Protein AF-0000000081137213 (afdb_homodimer)

Sequence (592 aa):
MIPRQYVHNPLRIVSRMAFSSSAAMSSDNKTIKSWPKLTLYGDLNMRPFRNVWMLEEIGFGYHHVNCKPWSKRAKAVHPLGKVPALLVEDDDNQQQFVVVESAAINTFLGDMTREIESNKRTNDDTINKPSRLLVPPPATRLRAKYDSLTLFIMTELDFQALWIHRKHSDMKNVFGEAPIAVAEAKRQFDKALDAIELELNDESGYLLSSGFSACDILLSNCCFWAQQIGWLARSTSEDEPSSPVAGDTTMPKSLSPKLASYLAQSRRRKAFITANELRKEQVSERKGKEHHRSKLMIPRQYVHNPLRIVSRMAFSSSAAMSSDNKTIKSWPKLTLYGDLNMRPFRNVWMLEEIGFGYHHVNCKPWSKRAKAVHPLGKVPALLVEDDDNQQQFVVVESAAINTFLGDMTREIESNKRTNDDTINKPSRLLVPPPATRLRAKYDSLTLFIMTELDFQALWIHRKHSDMKNVFGEAPIAVAEAKRQFDKALDAIELELNDESGYLLSSGFSACDILLSNCCFWAQQIGWLARSTSEDEPSSPVAGDTTMPKSLSPKLASYLAQSRRRKAFITANELRKEQVSERKGKEHHRSKL

Foldseek 3Di:
DPDPPPPPPPPPPVPPPPPPPPPPVPDCPVPLQDAWEKEWEEACVDLCLLVLLLCLLLPDDYHYHYDYAPDPVLCVQDVRSDDTKMWTQRVVVRDIHIDDDSLRSSQVVLVVSQVNLVVVCVVPVVSPDRPQRQADDPPDPQNVLVVVLQVLLCPQLNVQALVQCCQQQVVCVPRNHDLPSNVVSLVSNLVSVVVQLVQQDPCQLHNTPSHHHSSLSSNLVSQVSCVLQQQADDDPDDDDRDPNRPPPPDHHDYQDPSNNVSNVVVCPDPSNVVSVVVSVVVVVVVVVVVVVVVVD/DPDPPPPPPPPPPVPPPDPPPPPPPPPPPVPLQDAWEKEWEEACVDLCLLVLLLCLLLPDDYHYHYDYAPDPVQCVQDVRSDDTKMWTQRVVVRDIHIDDDSLRSSQVVLVVSQVNLVVCCVVPVVSPDRPQRLADDPPDPQNVLVVVLQVLLCPQLNVQALVQCCQQQVVCVPRNHDLPSNVVSLVSNLVSVVVQLVQQDPCQLHNTPSHHHSSLSSNLVSQVSCQLQQQAPDDPDDDDRDPNRPPPPDHHDYQDPSNNVSNVVVCPDPSNVVSVVVSVVVVVVVVVVVVVVVVD

Radius of gyration: 25.88 Å; Cα contacts (8 Å, |Δi|>4): 832; chains: 2; bounding box: 64×74×91 Å

Nearest PDB structures (foldseek):
  4iel-assembly1_A-2  TM=7.547E-01  e=7.127E-08  Burkholderia ambifaria AMMD
  4o7h-assembly1_B  TM=7.601E-01  e=8.418E-07  Rhodospirillum rubrum F11
  5jpo-assembly1_C-2  TM=7.238E-01  e=3.380E-07  Homo sapiens
  5jpo-assembly1_A  TM=7.144E-01  e=1.519E-06  Homo sapiens
  3g7i-assembly1_A  TM=7.429E-01  e=2.224E-05  Anopheles dirus

Secondary structure (DSSP, 8-state):
---------TT----------------------PPPEEEEES-TTSTHHHHHHHHHHHT---EEE---TTSHHHHTT-TT--S-EEEEEEGGGTEEEEEESHHHHHHHHHHHHHHHHHHHHHH-TT--S----SSPPTTSHHHHHHHHHHHHIIIIIIIIIIHHHIIIIITHHHH---HHHHHHHHHHHHHHHHHHHTTS-TTTSSSBTTB--HHHHHHHHHHHHHHHTTSBPPPSSS-------TT--PPPBP--HHHHHHHHHHHHSHHHHHHHHHHHHHHHHHHHHHHHHHT-/---------TT----------------------PPPEEEEES-TTSTHHHHHHHHHHHT---EEE---TTSHHHHTT-TT--S-EEEEEEGGGTEEEEEESHHHHHHHHHHHHHHHHHHHHHH-TT--S----SSPPTTSHHHHHHHHHHHHIIIIIIIIIIHHHIIIIITHHHH---HHHHHHHHHHHHHHHHHHHTTS-TTTSSSBTTB--HHHHHHHHHHHHHHHTTSBPPPSSS-------TT--PPPBP--HHHHHHHHHHHHSHHHHHHHHHHHHHHHHHHHHHHHHHH-

Structure (mmCIF, N/CA/C/O backbone):
data_AF-0000000081137213-model_v1
#
loop_
_entity.id
_entity.type
_entity.pdbx_description
1 polymer 'Glutathione S-transferase'
#
loop_
_atom_site.group_PDB
_atom_site.id
_atom_site.type_symbol
_atom_site.label_atom_id
_atom_site.label_alt_id
_atom_site.label_comp_id
_atom_site.label_asym_id
_atom_site.label_entity_id
_atom_site.label_seq_id
_atom_site.pdbx_PDB_ins_code
_atom_site.Cartn_x
_atom_site.Cartn_y
_atom_site.Cartn_z
_atom_site.occupancy
_atom_site.B_iso_or_equiv
_atom_site.auth_seq_id
_atom_site.auth_comp_id
_atom_site.auth_asym_id
_atom_site.auth_atom_id
_atom_site.pdbx_PDB_model_num
ATOM 1 N N . MET A 1 1 ? 26.453 -9.312 50.906 1 21.86 1 MET A N 1
ATOM 2 C CA . MET A 1 1 ? 26.766 -10.273 49.844 1 21.86 1 MET A CA 1
ATOM 3 C C . MET A 1 1 ? 25.516 -10.664 49.062 1 21.86 1 MET A C 1
ATOM 5 O O . MET A 1 1 ? 24.703 -11.445 49.562 1 21.86 1 MET A O 1
ATOM 9 N N . ILE A 1 2 ? 24.844 -9.82 48.344 1 28.23 2 ILE A N 1
ATOM 10 C CA . ILE A 1 2 ? 23.453 -9.969 47.906 1 28.23 2 ILE A CA 1
ATOM 11 C C . ILE A 1 2 ? 23.375 -11.008 46.781 1 28.23 2 ILE A C 1
ATOM 13 O O . ILE A 1 2 ? 24.141 -10.953 45.812 1 28.23 2 ILE A O 1
ATOM 17 N N . PRO A 1 3 ? 22.766 -12.227 46.969 1 24.61 3 PRO A N 1
ATOM 18 C CA . PRO A 1 3 ? 22.844 -13.383 46.062 1 24.61 3 PRO A CA 1
ATOM 19 C C . PRO A 1 3 ? 22.25 -13.117 44.688 1 24.61 3 PRO A C 1
ATOM 21 O O . PRO A 1 3 ? 21.25 -12.406 44.562 1 24.61 3 PRO A O 1
ATOM 24 N N . ARG A 1 4 ? 23.078 -13.156 43.594 1 23.31 4 ARG A N 1
ATOM 25 C CA . ARG A 1 4 ? 22.922 -12.891 42.156 1 23.31 4 ARG A CA 1
ATOM 26 C C . ARG A 1 4 ? 21.938 -13.859 41.531 1 23.31 4 ARG A C 1
ATOM 28 O O . ARG A 1 4 ? 22.172 -15.07 41.5 1 23.31 4 ARG A O 1
ATOM 35 N N . GLN A 1 5 ? 20.594 -13.719 41.812 1 23.64 5 GLN A N 1
ATOM 36 C CA . GLN A 1 5 ? 19.578 -14.633 41.312 1 23.64 5 GLN A CA 1
ATOM 37 C C . GLN A 1 5 ? 19.625 -14.727 39.781 1 23.64 5 GLN A C 1
ATOM 39 O O . GLN A 1 5 ? 19.516 -13.711 39.094 1 23.64 5 GLN A O 1
ATOM 44 N N . TYR A 1 6 ? 20.406 -15.68 39.219 1 21.78 6 TYR A N 1
ATOM 45 C CA . TYR A 1 6 ? 20.656 -16.078 37.812 1 21.78 6 TYR A CA 1
ATOM 46 C C . TYR A 1 6 ? 19.344 -16.391 37.094 1 21.78 6 TYR A C 1
ATOM 48 O O . TYR A 1 6 ? 18.594 -17.266 37.531 1 21.78 6 TYR A O 1
ATOM 56 N N . VAL A 1 7 ? 18.578 -15.383 36.625 1 23.53 7 VAL A N 1
ATOM 57 C CA . VAL A 1 7 ? 17.297 -15.516 35.938 1 23.53 7 VAL A CA 1
ATOM 58 C C . VAL A 1 7 ? 17.469 -16.391 34.719 1 23.53 7 VAL A C 1
ATOM 60 O O . VAL A 1 7 ? 18.312 -16.109 33.844 1 23.53 7 VAL A O 1
ATOM 63 N N . HIS A 1 8 ? 17.297 -17.703 34.875 1 22.05 8 HIS A N 1
ATOM 64 C CA . HIS A 1 8 ? 17.328 -18.781 33.875 1 22.05 8 HIS A CA 1
ATOM 65 C C . HIS A 1 8 ? 16.469 -18.453 32.656 1 22.05 8 HIS A C 1
ATOM 67 O O . HIS A 1 8 ? 15.297 -18.109 32.812 1 22.05 8 HIS A O 1
ATOM 73 N N . ASN A 1 9 ? 17 -17.828 31.656 1 21.5 9 ASN A N 1
ATOM 74 C CA . ASN A 1 9 ? 16.422 -17.453 30.375 1 21.5 9 ASN A CA 1
ATOM 75 C C . ASN A 1 9 ? 15.867 -18.672 29.625 1 21.5 9 ASN A C 1
ATOM 77 O O . ASN A 1 9 ? 16.625 -19.562 29.234 1 21.5 9 ASN A O 1
ATOM 81 N N . PRO A 1 10 ? 14.594 -19.141 29.906 1 23.59 10 PRO A N 1
ATOM 82 C CA . PRO A 1 10 ? 13.992 -20.406 29.469 1 23.59 10 PRO A CA 1
ATOM 83 C C . PRO A 1 10 ? 14.016 -20.562 27.953 1 23.59 10 PRO A C 1
ATOM 85 O O . PRO A 1 10 ? 13.461 -21.547 27.422 1 23.59 10 PRO A O 1
ATOM 88 N N . LEU A 1 11 ? 14.375 -19.594 27.172 1 20.94 11 LEU A N 1
ATOM 89 C CA . LEU A 1 11 ? 13.93 -19.703 25.781 1 20.94 11 LEU A CA 1
ATOM 90 C C . LEU A 1 11 ? 14.672 -20.812 25.047 1 20.94 11 LEU A C 1
ATOM 92 O O . LEU A 1 11 ? 14.484 -21 23.844 1 20.94 11 LEU A O 1
ATOM 96 N N . ARG A 1 12 ? 15.719 -21.5 25.656 1 20.67 12 ARG A N 1
ATOM 97 C CA . ARG A 1 12 ? 16.609 -22.281 24.797 1 20.67 12 ARG A CA 1
ATOM 98 C C . ARG A 1 12 ? 15.977 -23.625 24.422 1 20.67 12 ARG A C 1
ATOM 100 O O . ARG A 1 12 ? 16.422 -24.672 24.891 1 20.67 12 ARG A O 1
ATOM 107 N N . ILE A 1 13 ? 14.781 -23.922 24.469 1 20.48 13 ILE A N 1
ATOM 108 C CA . ILE A 1 13 ? 14.594 -25.359 24.25 1 20.48 13 ILE A CA 1
ATOM 109 C C . ILE A 1 13 ? 15.016 -25.719 22.828 1 20.48 13 ILE A C 1
ATOM 111 O O . ILE A 1 13 ? 14.336 -25.359 21.859 1 20.48 13 ILE A O 1
ATOM 115 N N . VAL A 1 14 ? 16.281 -25.5 22.406 1 22.2 14 VAL A N 1
ATOM 116 C CA . VAL A 1 14 ? 16.734 -25.891 21.078 1 22.2 14 VAL A CA 1
ATOM 117 C C . VAL A 1 14 ? 16.688 -27.422 20.953 1 22.2 14 VAL A C 1
ATOM 119 O O . VAL A 1 14 ? 17.469 -28.125 21.594 1 22.2 14 VAL A O 1
ATOM 122 N N . SER A 1 15 ? 15.531 -28.125 21.031 1 20.52 15 SER A N 1
ATOM 123 C CA . SER A 1 15 ? 15.602 -29.562 20.812 1 20.52 15 SER A CA 1
ATOM 124 C C . SER A 1 15 ? 16.328 -29.891 19.516 1 20.52 15 SER A C 1
ATOM 126 O O . SER A 1 15 ? 16.156 -29.203 18.516 1 20.52 15 SER A O 1
ATOM 128 N N . ARG A 1 16 ? 17.422 -30.531 19.547 1 22.06 16 ARG A N 1
ATOM 129 C CA . ARG A 1 16 ? 18.281 -31.188 18.562 1 22.06 16 ARG A CA 1
ATOM 130 C C . ARG A 1 16 ? 17.516 -32.219 17.75 1 22.06 16 ARG A C 1
ATOM 132 O O . ARG A 1 16 ? 17.391 -33.375 18.141 1 22.06 16 ARG A O 1
ATOM 139 N N . MET A 1 17 ? 16.297 -31.969 17.281 1 22.97 17 MET A N 1
ATOM 140 C CA . MET A 1 17 ? 15.742 -33.094 16.531 1 22.97 17 MET A CA 1
ATOM 141 C C . MET A 1 17 ? 16.656 -33.469 15.367 1 22.97 17 MET A C 1
ATOM 143 O O . MET A 1 17 ? 17.234 -32.594 14.711 1 22.97 17 MET A O 1
ATOM 147 N N . ALA A 1 18 ? 17.234 -34.656 15.312 1 24.72 18 ALA A N 1
ATOM 148 C CA . ALA A 1 18 ? 18.047 -35.406 14.352 1 24.72 18 ALA A CA 1
ATOM 149 C C . ALA A 1 18 ? 17.375 -35.438 12.977 1 24.72 18 ALA A C 1
ATOM 151 O O . ALA A 1 18 ? 16.188 -35.75 12.859 1 24.72 18 ALA A O 1
ATOM 152 N N . PHE A 1 19 ? 17.812 -34.531 12.109 1 24.27 19 PHE A N 1
ATOM 153 C CA . PHE A 1 19 ? 17.422 -34.469 10.703 1 24.27 19 PHE A CA 1
ATOM 154 C C . PHE A 1 19 ? 17.688 -35.812 10.023 1 24.27 19 PHE A C 1
ATOM 156 O O . PHE A 1 19 ? 18.844 -36.156 9.781 1 24.27 19 PHE A O 1
ATOM 163 N N . SER A 1 20 ? 17.031 -36.938 10.398 1 26.59 20 SER A N 1
ATOM 164 C CA . SER A 1 20 ? 17.203 -38.094 9.547 1 26.59 20 SER A CA 1
ATOM 165 C C . SER A 1 20 ? 16.891 -37.781 8.094 1 26.59 20 SER A C 1
ATOM 167 O O . SER A 1 20 ? 15.922 -37.094 7.797 1 26.59 20 SER A O 1
ATOM 169 N N . SER A 1 21 ? 17.828 -37.875 7.18 1 26 21 SER A N 1
ATOM 170 C CA . SER A 1 21 ? 18.016 -37.562 5.762 1 26 21 SER A CA 1
ATOM 171 C C . SER A 1 21 ? 17.078 -38.406 4.902 1 26 21 SER A C 1
ATOM 173 O O . SER A 1 21 ? 17.234 -38.469 3.684 1 26 21 SER A O 1
ATOM 175 N N . SER A 1 22 ? 16.297 -39.375 5.43 1 29.14 22 SER A N 1
ATOM 176 C CA . SER A 1 22 ? 15.812 -40.281 4.375 1 29.14 22 SER A CA 1
ATOM 177 C C . SER A 1 22 ? 14.836 -39.531 3.457 1 29.14 22 SER A C 1
ATOM 179 O O . SER A 1 22 ? 13.758 -39.125 3.893 1 29.14 22 SER A O 1
ATOM 181 N N . ALA A 1 23 ? 15.289 -38.875 2.396 1 30.39 23 ALA A N 1
ATOM 182 C CA . ALA A 1 23 ? 14.445 -38.25 1.375 1 30.39 23 ALA A CA 1
ATOM 183 C C . ALA A 1 23 ? 13.617 -39.281 0.634 1 30.39 23 ALA A C 1
ATOM 185 O O . ALA A 1 23 ? 14.094 -39.938 -0.313 1 30.39 23 ALA A O 1
ATOM 186 N N . ALA A 1 24 ? 12.82 -40.156 1.282 1 31.69 24 ALA A N 1
ATOM 187 C CA . ALA A 1 24 ? 11.906 -40.875 0.394 1 31.69 24 ALA A CA 1
ATOM 188 C C . ALA A 1 24 ? 11.141 -39.875 -0.496 1 31.69 24 ALA A C 1
ATOM 190 O O . ALA A 1 24 ? 10.727 -38.812 -0.044 1 31.69 24 ALA A O 1
ATOM 191 N N . MET A 1 25 ? 11.297 -39.969 -1.802 1 31.95 25 MET A N 1
ATOM 192 C CA . MET A 1 25 ? 10.516 -39.312 -2.854 1 31.95 25 MET A CA 1
ATOM 193 C C . MET A 1 25 ? 9.023 -39.406 -2.557 1 31.95 25 MET A C 1
ATOM 195 O O . MET A 1 25 ? 8.43 -40.469 -2.68 1 31.95 25 MET A O 1
ATOM 199 N N . SER A 1 26 ? 8.586 -38.938 -1.403 1 32.53 26 SER A N 1
ATOM 200 C CA . SER A 1 26 ? 7.152 -39.031 -1.129 1 32.53 26 SER A CA 1
ATOM 201 C C . SER A 1 26 ? 6.336 -38.562 -2.328 1 32.53 26 SER A C 1
ATOM 203 O O . SER A 1 26 ? 6.758 -37.656 -3.059 1 32.53 26 SER A O 1
ATOM 205 N N . SER A 1 27 ? 5.57 -39.406 -2.963 1 34.31 27 SER A N 1
ATOM 206 C CA . SER A 1 27 ? 4.488 -39.062 -3.883 1 34.31 27 SER A CA 1
ATOM 207 C C . SER A 1 27 ? 3.885 -37.688 -3.549 1 34.31 27 SER A C 1
ATOM 209 O O . SER A 1 27 ? 3.619 -37.406 -2.381 1 34.31 27 SER A O 1
ATOM 211 N N . ASP A 1 28 ? 4.273 -36.688 -4.324 1 37.62 28 ASP A N 1
ATOM 212 C CA . ASP A 1 28 ? 3.76 -35.312 -4.234 1 37.62 28 ASP A CA 1
ATOM 213 C C . ASP A 1 28 ? 2.264 -35.312 -3.936 1 37.62 28 ASP A C 1
ATOM 215 O O . ASP A 1 28 ? 1.441 -35.344 -4.855 1 37.62 28 ASP A O 1
ATOM 219 N N . ASN A 1 29 ? 1.769 -36.219 -3.186 1 38.12 29 ASN A N 1
ATOM 220 C CA . ASN A 1 29 ? 0.392 -36 -2.75 1 38.12 29 ASN A CA 1
ATOM 221 C C . ASN A 1 29 ? 0.103 -34.531 -2.477 1 38.12 29 ASN A C 1
ATOM 223 O O . ASN A 1 29 ? 0.64 -33.969 -1.527 1 38.12 29 ASN A O 1
ATOM 227 N N . LYS A 1 30 ? -0.063 -33.719 -3.555 1 45.28 30 LYS A N 1
ATOM 228 C CA . LYS A 1 30 ? -0.501 -32.344 -3.434 1 45.28 30 LYS A CA 1
ATOM 229 C C . LYS A 1 30 ? -1.508 -32.188 -2.299 1 45.28 30 LYS A C 1
ATOM 231 O O . LYS A 1 30 ? -2.666 -32.562 -2.428 1 45.28 30 LYS A O 1
ATOM 236 N N . THR A 1 31 ? -1.166 -32.312 -1.042 1 50.12 31 THR A N 1
ATOM 237 C CA . THR A 1 31 ? -1.986 -32.125 0.151 1 50.12 31 THR A CA 1
ATOM 238 C C . THR A 1 31 ? -2.914 -30.938 -0.002 1 50.12 31 THR A C 1
ATOM 240 O O . THR A 1 31 ? -2.479 -29.859 -0.408 1 50.12 31 THR A O 1
ATOM 243 N N . ILE A 1 32 ? -4.234 -31.203 -0.187 1 52.28 32 ILE A N 1
ATOM 244 C CA . ILE A 1 32 ? -5.289 -30.203 -0.21 1 52.28 32 ILE A CA 1
ATOM 245 C C . ILE A 1 32 ? -5.047 -29.172 0.889 1 52.28 32 ILE A C 1
ATOM 247 O O . ILE A 1 32 ? -5.031 -29.516 2.074 1 52.28 32 ILE A O 1
ATOM 251 N N . LYS A 1 33 ? -4.426 -28.047 0.407 1 65 33 LYS A N 1
ATOM 252 C CA . LYS A 1 33 ? -4.242 -26.969 1.37 1 65 33 LYS A CA 1
ATOM 253 C C . LYS A 1 33 ? -5.551 -26.641 2.084 1 65 33 LYS A C 1
ATOM 255 O O . LYS A 1 33 ? -6.566 -26.375 1.438 1 65 33 LYS A O 1
ATOM 260 N N . SER A 1 34 ? -5.574 -26.953 3.391 1 80.62 34 SER A N 1
ATOM 261 C CA . SER A 1 34 ? -6.727 -26.594 4.215 1 80.62 34 SER A CA 1
ATOM 262 C C . SER A 1 34 ? -6.648 -25.141 4.664 1 80.62 34 SER A C 1
ATOM 264 O O . SER A 1 34 ? -5.566 -24.547 4.695 1 80.62 34 SER A O 1
ATOM 266 N N . TRP A 1 35 ? -7.797 -24.516 4.77 1 86.88 35 TRP A N 1
ATOM 267 C CA . TRP A 1 35 ? -7.895 -23.156 5.301 1 86.88 35 TRP A CA 1
ATOM 268 C C . TRP A 1 35 ? -7.27 -23.062 6.691 1 86.88 35 TRP A C 1
ATOM 270 O O . TRP A 1 35 ? -7.594 -23.859 7.574 1 86.88 35 TRP A O 1
ATOM 280 N N . PRO A 1 36 ? -6.348 -22.141 6.871 1 92.75 36 PRO A N 1
ATOM 281 C CA . PRO A 1 36 ? -5.711 -22.016 8.188 1 92.75 36 PRO A CA 1
ATOM 282 C C . PRO A 1 36 ? -6.648 -21.422 9.242 1 92.75 36 PRO A C 1
ATOM 284 O O . PRO A 1 36 ? -7.699 -20.875 8.898 1 92.75 36 PRO A O 1
ATOM 287 N N . LYS A 1 37 ? -6.297 -21.656 10.453 1 95.5 37 LYS A N 1
ATOM 288 C CA . LYS A 1 37 ? -7.004 -20.938 11.516 1 95.5 37 LYS A CA 1
ATOM 289 C C . LYS A 1 37 ? -6.641 -19.469 11.523 1 95.5 37 LYS A C 1
ATOM 291 O O . LYS A 1 37 ? -5.461 -19.109 11.547 1 95.5 37 LYS A O 1
ATOM 296 N N . LEU A 1 38 ? -7.629 -18.609 11.477 1 97.88 38 LEU A N 1
ATOM 297 C CA . LEU A 1 38 ? -7.43 -17.172 11.391 1 97.88 38 LEU A CA 1
ATOM 298 C C . LEU A 1 38 ? -7.98 -16.484 12.633 1 97.88 38 LEU A C 1
ATOM 300 O O . LEU A 1 38 ? -9.094 -16.781 13.078 1 97.88 38 LEU A O 1
ATOM 304 N N . THR A 1 39 ? -7.203 -15.586 13.195 1 98.5 39 THR A N 1
ATOM 305 C CA . THR A 1 39 ? -7.66 -14.695 14.258 1 98.5 39 THR A CA 1
ATOM 306 C C . THR A 1 39 ? -7.387 -13.234 13.898 1 98.5 39 THR A C 1
ATOM 308 O O . THR A 1 39 ? -6.234 -12.844 13.719 1 98.5 39 THR A O 1
ATOM 311 N N . LEU A 1 40 ? -8.43 -12.492 13.773 1 98.56 40 LEU A N 1
ATOM 312 C CA . LEU A 1 40 ? -8.312 -11.07 13.453 1 98.56 40 LEU A CA 1
ATOM 313 C C . LEU A 1 40 ? -8.375 -10.219 14.719 1 98.56 40 LEU A C 1
ATOM 315 O O . LEU A 1 40 ? -9.312 -10.352 15.516 1 98.56 40 LEU A O 1
ATOM 319 N N . TYR A 1 41 ? -7.395 -9.359 14.891 1 98.56 41 TYR A N 1
ATOM 320 C CA . TYR A 1 41 ? -7.332 -8.445 16.031 1 98.56 41 TYR A CA 1
ATOM 321 C C . TYR A 1 41 ? -7.707 -7.027 15.609 1 98.56 41 TYR A C 1
ATOM 323 O O . TYR A 1 41 ? -7.188 -6.508 14.625 1 98.56 41 TYR A O 1
ATOM 331 N N . GLY A 1 42 ? -8.656 -6.41 16.391 1 97.94 42 GLY A N 1
ATOM 332 C CA . GLY A 1 42 ? -8.883 -4.988 16.203 1 97.94 42 GLY A CA 1
ATOM 333 C C . GLY A 1 42 ? -10.336 -4.586 16.391 1 97.94 42 GLY A C 1
ATOM 334 O O . GLY A 1 42 ? -11.242 -5.406 16.203 1 97.94 42 GLY A O 1
ATOM 335 N N . ASP A 1 43 ? -10.531 -3.332 16.672 1 96.75 43 ASP A N 1
ATOM 336 C CA . ASP A 1 43 ? -11.844 -2.709 16.828 1 96.75 43 ASP A CA 1
ATOM 337 C C . ASP A 1 43 ? -12.516 -2.512 15.469 1 96.75 43 ASP A C 1
ATOM 339 O O . ASP A 1 43 ? -11.938 -1.889 14.57 1 96.75 43 ASP A O 1
ATOM 343 N N . LEU A 1 44 ? -13.75 -2.959 15.305 1 96.25 44 LEU A N 1
ATOM 344 C CA . LEU A 1 44 ? -14.43 -2.986 14.016 1 96.25 44 LEU A CA 1
ATOM 345 C C . LEU A 1 44 ? -14.93 -1.599 13.633 1 96.25 44 LEU A C 1
ATOM 347 O O . LEU A 1 44 ? -15.375 -1.383 12.5 1 96.25 44 LEU A O 1
ATOM 351 N N . ASN A 1 45 ? -14.812 -0.636 14.508 1 93.75 45 ASN A N 1
ATOM 352 C CA . ASN A 1 45 ? -15.141 0.746 14.172 1 93.75 45 ASN A CA 1
ATOM 353 C C . ASN A 1 45 ? -13.961 1.447 13.492 1 93.75 45 ASN A C 1
ATOM 355 O O . ASN A 1 45 ? -14.062 2.623 13.133 1 93.75 45 ASN A O 1
ATOM 359 N N . MET A 1 46 ? -12.969 0.643 13.336 1 95.69 46 MET A N 1
ATOM 360 C CA . MET A 1 46 ? -11.75 1.15 12.695 1 95.69 46 MET A CA 1
ATOM 361 C C . MET A 1 46 ? -11.414 0.344 11.445 1 95.69 46 MET A C 1
ATOM 363 O O . MET A 1 46 ? -12.305 -0.231 10.812 1 95.69 46 MET A O 1
ATOM 367 N N . ARG A 1 47 ? -10.172 0.374 11.008 1 97.88 47 ARG A N 1
ATOM 368 C CA . ARG A 1 47 ? -9.766 -0.231 9.75 1 97.88 47 ARG A CA 1
ATOM 369 C C . ARG A 1 47 ? -9.961 -1.742 9.773 1 97.88 47 ARG A C 1
ATOM 371 O O . ARG A 1 47 ? -10.102 -2.375 8.727 1 97.88 47 ARG A O 1
ATOM 378 N N . PRO A 1 48 ? -10.039 -2.434 10.945 1 98.38 48 PRO A N 1
ATOM 379 C CA . PRO A 1 48 ? -10.305 -3.875 10.953 1 98.38 48 PRO A CA 1
ATOM 380 C C . PRO A 1 48 ? -11.633 -4.234 10.289 1 98.38 48 PRO A C 1
ATOM 382 O O . PRO A 1 48 ? -11.836 -5.387 9.898 1 98.38 48 PRO A O 1
ATOM 385 N N . PHE A 1 49 ? -12.555 -3.291 10.188 1 98.5 49 PHE A N 1
ATOM 386 C CA . PHE A 1 49 ? -13.805 -3.52 9.477 1 98.5 49 PHE A CA 1
ATOM 387 C C . PHE A 1 49 ? -13.531 -3.996 8.055 1 98.5 49 PHE A C 1
ATOM 389 O O . PHE A 1 49 ? -14.266 -4.84 7.527 1 98.5 49 PHE A O 1
ATOM 396 N N . ARG A 1 50 ? -12.508 -3.441 7.398 1 98.88 50 ARG A N 1
ATOM 397 C CA . ARG A 1 50 ? -12.117 -3.83 6.047 1 98.88 50 ARG A CA 1
ATOM 398 C C . ARG A 1 50 ? -11.867 -5.332 5.961 1 98.88 50 ARG A C 1
ATOM 400 O O . ARG A 1 50 ? -12.211 -5.965 4.961 1 98.88 50 ARG A O 1
ATOM 407 N N . ASN A 1 51 ? -11.289 -5.852 7.023 1 98.88 51 ASN A N 1
ATOM 408 C CA . ASN A 1 51 ? -10.852 -7.242 7.016 1 98.88 51 ASN A CA 1
ATOM 409 C C . ASN A 1 51 ? -11.992 -8.188 7.387 1 98.88 51 ASN A C 1
ATOM 411 O O . ASN A 1 51 ? -12.078 -9.297 6.859 1 98.88 51 ASN A O 1
ATOM 415 N N . VAL A 1 52 ? -12.867 -7.773 8.305 1 98.5 52 VAL A N 1
ATOM 416 C CA . VAL A 1 52 ? -14.047 -8.594 8.594 1 98.5 52 VAL A CA 1
ATOM 417 C C . VAL A 1 52 ? -14.938 -8.664 7.355 1 98.5 52 VAL A C 1
ATOM 419 O O . VAL A 1 52 ? -15.477 -9.727 7.035 1 98.5 52 VAL A O 1
ATOM 422 N N . TRP A 1 53 ? -15.109 -7.48 6.711 1 98.75 53 TRP A N 1
ATOM 423 C CA . TRP A 1 53 ? -15.852 -7.461 5.457 1 98.75 53 TRP A CA 1
ATOM 424 C C . TRP A 1 53 ? -15.258 -8.445 4.453 1 98.75 53 TRP A C 1
ATOM 426 O O . TRP A 1 53 ? -15.977 -9.258 3.873 1 98.75 53 TRP A O 1
ATOM 436 N N . MET A 1 54 ? -13.93 -8.477 4.25 1 98.56 54 MET A N 1
ATOM 437 C CA . MET A 1 54 ? -13.234 -9.391 3.352 1 98.56 54 MET A CA 1
ATOM 438 C C . MET A 1 54 ? -13.469 -10.844 3.762 1 98.56 54 MET A C 1
ATOM 440 O O . MET A 1 54 ? -13.727 -11.703 2.916 1 98.56 54 MET A O 1
ATOM 444 N N . LEU A 1 55 ? -13.32 -11.094 5.039 1 97.94 55 LEU A N 1
ATOM 445 C CA . LEU A 1 55 ? -13.5 -12.445 5.559 1 97.94 55 LEU A CA 1
ATOM 446 C C . LEU A 1 55 ? -14.922 -12.938 5.309 1 97.94 55 LEU A C 1
ATOM 448 O O . LEU A 1 55 ? -15.125 -14.102 4.961 1 97.94 55 LEU A O 1
ATOM 452 N N . GLU A 1 56 ? -15.883 -12.055 5.449 1 97.38 56 GLU A N 1
ATOM 453 C CA . GLU A 1 56 ? -17.266 -12.414 5.184 1 97.38 56 GLU A CA 1
ATOM 454 C C . GLU A 1 56 ? -17.516 -12.641 3.693 1 97.38 56 GLU A C 1
ATOM 456 O O . GLU A 1 56 ? -18.344 -13.461 3.309 1 97.38 56 GLU A O 1
ATOM 461 N N . GLU A 1 57 ? -16.828 -11.914 2.826 1 97.06 57 GLU A N 1
ATOM 462 C CA . GLU A 1 57 ? -16.906 -12.133 1.385 1 97.06 57 GLU A CA 1
ATOM 463 C C . GLU A 1 57 ? -16.406 -13.523 1.012 1 97.06 57 GLU A C 1
ATOM 465 O O . GLU A 1 57 ? -16.953 -14.18 0.136 1 97.06 57 GLU A O 1
ATOM 470 N N . ILE A 1 58 ? -15.273 -13.906 1.633 1 94.19 58 ILE A N 1
ATOM 471 C CA . ILE A 1 58 ? -14.633 -15.164 1.266 1 94.19 58 ILE A CA 1
ATOM 472 C C . ILE A 1 58 ? -15.391 -16.328 1.885 1 94.19 58 ILE A C 1
ATOM 474 O O . ILE A 1 58 ? -15.398 -17.438 1.337 1 94.19 58 ILE A O 1
ATOM 478 N N . GLY A 1 59 ? -15.961 -16.156 3.078 1 92.38 59 GLY A N 1
ATOM 479 C CA . GLY A 1 59 ? -16.891 -17.125 3.646 1 92.38 59 GLY A CA 1
ATOM 480 C C . GLY A 1 59 ? -16.203 -18.188 4.477 1 92.38 59 GLY A C 1
ATOM 481 O O . GLY A 1 59 ? -16.797 -19.219 4.785 1 92.38 59 GLY A O 1
ATOM 482 N N . PHE A 1 60 ? -14.961 -18.062 4.805 1 88.38 60 PHE A N 1
ATOM 483 C CA . PHE A 1 60 ? -14.258 -19.016 5.648 1 88.38 60 PHE A CA 1
ATOM 484 C C . PHE A 1 60 ? -14.32 -18.594 7.113 1 88.38 60 PHE A C 1
ATOM 486 O O . PHE A 1 60 ? -14.508 -17.422 7.418 1 88.38 60 PHE A O 1
ATOM 493 N N . GLY A 1 61 ? -14.156 -19.562 7.984 1 93.62 61 GLY A N 1
ATOM 494 C CA . GLY A 1 61 ? -14.203 -19.312 9.414 1 93.62 61 GLY A CA 1
ATOM 495 C C . GLY A 1 61 ? -13.023 -18.516 9.922 1 93.62 61 GLY A C 1
ATOM 496 O O . GLY A 1 61 ? -11.914 -18.625 9.391 1 93.62 61 GLY A O 1
ATOM 497 N N . TYR A 1 62 ? -13.305 -17.688 10.969 1 97.44 62 TYR A N 1
ATOM 498 C CA . TYR A 1 62 ? -12.273 -16.891 11.625 1 97.44 62 TYR A CA 1
ATOM 499 C C . TYR A 1 62 ? -12.688 -16.547 13.055 1 97.44 62 TYR A C 1
ATOM 501 O O . TYR A 1 62 ? -13.859 -16.641 13.406 1 97.44 62 TYR A O 1
ATOM 509 N N . HIS A 1 63 ? -11.719 -16.266 13.844 1 97.81 63 HIS A N 1
ATOM 510 C CA . HIS A 1 63 ? -11.93 -15.703 15.172 1 97.81 63 HIS A CA 1
ATOM 511 C C . HIS A 1 63 ? -11.625 -14.211 15.195 1 97.81 63 HIS A C 1
ATOM 513 O O . HIS A 1 63 ? -10.672 -13.758 14.547 1 97.81 63 HIS A O 1
ATOM 519 N N . HIS A 1 64 ? -12.406 -13.453 15.93 1 97.5 64 HIS A N 1
ATOM 520 C CA . HIS A 1 64 ? -12.203 -12.016 16.062 1 97.5 64 HIS A CA 1
ATOM 521 C C . HIS A 1 64 ? -11.914 -11.633 17.5 1 97.5 64 HIS A C 1
ATOM 523 O O . HIS A 1 64 ? -12.641 -12.047 18.422 1 97.5 64 HIS A O 1
ATOM 529 N N . VAL A 1 65 ? -10.836 -10.93 17.766 1 97.44 65 VAL A N 1
ATOM 530 C CA . VAL A 1 65 ? -10.477 -10.367 19.062 1 97.44 65 VAL A CA 1
ATOM 531 C C . VAL A 1 65 ? -10.633 -8.852 19.031 1 97.44 65 VAL A C 1
ATOM 533 O O . VAL A 1 65 ? -9.805 -8.148 18.453 1 97.44 65 VAL A O 1
ATOM 536 N N . ASN A 1 66 ? -11.648 -8.375 19.688 1 96.31 66 ASN A N 1
ATOM 537 C CA . ASN A 1 66 ? -11.859 -6.93 19.781 1 96.31 66 ASN A CA 1
ATOM 538 C C . ASN A 1 66 ? -10.82 -6.266 20.672 1 96.31 66 ASN A C 1
ATOM 540 O O . ASN A 1 66 ? -10.688 -6.609 21.844 1 96.31 66 ASN A O 1
ATOM 544 N N . CYS A 1 67 ? -10.023 -5.379 20.141 1 96.12 67 CYS A N 1
ATOM 545 C CA . CYS A 1 67 ? -9.039 -4.648 20.922 1 96.12 67 CYS A CA 1
ATOM 546 C C . CYS A 1 67 ? -8.742 -3.291 20.312 1 96.12 67 CYS A C 1
ATOM 548 O O . CYS A 1 67 ? -8.805 -3.135 19.078 1 96.12 67 CYS A O 1
ATOM 550 N N . LYS A 1 68 ? -8.43 -2.332 21.125 1 95.19 68 LYS A N 1
ATOM 551 C CA . LYS A 1 68 ? -8.07 -0.985 20.688 1 95.19 68 LYS A CA 1
ATOM 552 C C . LYS A 1 68 ? -6.59 -0.907 20.312 1 95.19 68 LYS A C 1
ATOM 554 O O . LYS A 1 68 ? -5.785 -1.729 20.766 1 95.19 68 LYS A O 1
ATOM 559 N N . PRO A 1 69 ? -6.305 0.092 19.422 1 94.81 69 PRO A N 1
ATOM 560 C CA . PRO A 1 69 ? -4.879 0.316 19.156 1 94.81 69 PRO A CA 1
ATOM 561 C C . PRO A 1 69 ? -4.082 0.581 20.422 1 94.81 69 PRO A C 1
ATOM 563 O O . PRO A 1 69 ? -4.582 1.233 21.344 1 94.81 69 PRO A O 1
ATOM 566 N N . TRP A 1 70 ? -2.891 0.104 20.516 1 93 70 TRP A N 1
ATOM 567 C CA . TRP A 1 70 ? -1.914 0.318 21.578 1 93 70 TRP A CA 1
ATOM 568 C C . TRP A 1 70 ? -2.301 -0.45 22.844 1 93 70 TRP A C 1
ATOM 570 O O . TRP A 1 70 ? -1.611 -0.372 23.859 1 93 70 TRP A O 1
ATOM 580 N N . SER A 1 71 ? -3.377 -1.213 22.828 1 96.19 71 SER A N 1
ATOM 581 C CA . SER A 1 71 ? -3.719 -2.1 23.938 1 96.19 71 SER A CA 1
ATOM 582 C C . SER A 1 71 ? -2.701 -3.227 24.078 1 96.19 71 SER A C 1
ATOM 584 O O . SER A 1 71 ? -1.895 -3.457 23.172 1 96.19 71 SER A O 1
ATOM 586 N N . LYS A 1 72 ? -2.764 -3.873 25.188 1 96.5 72 LYS A N 1
ATOM 587 C CA . LYS A 1 72 ? -1.888 -5.02 25.422 1 96.5 72 LYS A CA 1
ATOM 588 C C . LYS A 1 72 ? -2.088 -6.094 24.344 1 96.5 72 LYS A C 1
ATOM 590 O O . LYS A 1 72 ? -1.12 -6.676 23.859 1 96.5 72 LYS A O 1
ATOM 595 N N . ARG A 1 73 ? -3.357 -6.355 24 1 96.88 73 ARG A N 1
ATOM 596 C CA . ARG A 1 73 ? -3.678 -7.367 23 1 96.88 73 ARG A CA 1
ATOM 597 C C . ARG A 1 73 ? -3.133 -6.973 21.625 1 96.88 73 ARG A C 1
ATOM 599 O O . ARG A 1 73 ? -2.6 -7.812 20.906 1 96.88 73 ARG A O 1
ATOM 606 N N . ALA A 1 74 ? -3.285 -5.703 21.297 1 97.06 74 ALA A N 1
ATOM 607 C CA . ALA A 1 74 ? -2.768 -5.223 20.016 1 97.06 74 ALA A CA 1
ATOM 608 C C . ALA A 1 74 ? -1.244 -5.309 19.984 1 97.06 74 ALA A C 1
ATOM 610 O O . ALA A 1 74 ? -0.667 -5.73 18.969 1 97.06 74 ALA A O 1
ATOM 611 N N . LYS A 1 75 ? -0.583 -4.969 21.062 1 95.56 75 LYS A N 1
ATOM 612 C CA . LYS A 1 75 ? 0.875 -4.949 21.141 1 95.56 75 LYS A CA 1
ATOM 613 C C . LYS A 1 75 ? 1.448 -6.363 21.109 1 95.56 75 LYS A C 1
ATOM 615 O O . LYS A 1 75 ? 2.623 -6.555 20.781 1 95.56 75 LYS A O 1
ATOM 620 N N . ALA A 1 76 ? 0.667 -7.355 21.391 1 95.44 76 ALA A N 1
ATOM 621 C CA . ALA A 1 76 ? 1.098 -8.75 21.359 1 95.44 76 ALA A CA 1
ATOM 622 C C . ALA A 1 76 ? 1.271 -9.25 19.938 1 95.44 76 ALA A C 1
ATOM 624 O O . ALA A 1 76 ? 1.987 -10.227 19.688 1 95.44 76 ALA A O 1
ATOM 625 N N . VAL A 1 77 ? 0.604 -8.555 18.953 1 94.75 77 VAL A N 1
ATOM 626 C CA . VAL A 1 77 ? 0.595 -9.094 17.609 1 94.75 77 VAL A CA 1
ATOM 627 C C . VAL A 1 77 ? 1.147 -8.062 16.625 1 94.75 77 VAL A C 1
ATOM 629 O O . VAL A 1 77 ? 1.357 -8.352 15.453 1 94.75 77 VAL A O 1
ATOM 632 N N . HIS A 1 78 ? 1.468 -6.871 17.062 1 90.38 78 HIS A N 1
ATOM 633 C CA . HIS A 1 78 ? 2.016 -5.793 16.25 1 90.38 78 HIS A CA 1
ATOM 634 C C . HIS A 1 78 ? 3.053 -4.988 17.016 1 90.38 78 HIS A C 1
ATOM 636 O O . HIS A 1 78 ? 2.77 -4.488 18.109 1 90.38 78 HIS A O 1
ATOM 642 N N . PRO A 1 79 ? 4.188 -4.742 16.469 1 85.81 79 PRO A N 1
ATOM 643 C CA . PRO A 1 79 ? 5.254 -4.047 17.188 1 85.81 79 PRO A CA 1
ATOM 644 C C . PRO A 1 79 ? 4.863 -2.629 17.594 1 85.81 79 PRO A C 1
ATOM 646 O O . PRO A 1 79 ? 5.352 -2.115 18.609 1 85.81 79 PRO A O 1
ATOM 649 N N . LEU A 1 80 ? 3.945 -1.947 16.812 1 89.44 80 LEU A N 1
ATOM 650 C CA . LEU A 1 80 ? 3.51 -0.59 17.125 1 89.44 80 LEU A CA 1
ATOM 651 C C . LEU A 1 80 ? 2.129 -0.597 17.781 1 89.44 80 LEU A C 1
ATOM 653 O O . LEU A 1 80 ? 1.541 0.463 18 1 89.44 80 LEU A O 1
ATOM 657 N N . GLY A 1 81 ? 1.64 -1.761 18.031 1 94 81 GLY A N 1
ATOM 658 C CA . GLY A 1 81 ? 0.327 -1.863 18.656 1 94 81 GLY A CA 1
ATOM 659 C C . GLY A 1 81 ? -0.797 -1.397 17.75 1 94 81 GLY A C 1
ATOM 660 O O . GLY A 1 81 ? -1.847 -0.963 18.219 1 94 81 GLY A O 1
ATOM 661 N N . LYS A 1 82 ? -0.549 -1.427 16.5 1 95.25 82 LYS A N 1
ATOM 662 C CA . LYS A 1 82 ? -1.581 -1.016 15.555 1 95.25 82 LYS A CA 1
ATOM 663 C C . LYS A 1 82 ? -2.539 -2.164 15.25 1 95.25 82 LYS A C 1
ATOM 665 O O . LYS A 1 82 ? -2.223 -3.328 15.508 1 95.25 82 LYS A O 1
ATOM 670 N N . VAL A 1 83 ? -3.699 -1.908 14.844 1 97.19 83 VAL A N 1
ATOM 671 C CA . VAL A 1 83 ? -4.703 -2.836 14.344 1 97.19 83 VAL A CA 1
ATOM 672 C C . VAL A 1 83 ? -5.18 -2.381 12.961 1 97.19 83 VAL A C 1
ATOM 674 O O . VAL A 1 83 ? -5.191 -1.184 12.664 1 97.19 83 VAL A O 1
ATOM 677 N N . PRO A 1 84 ? -5.547 -3.281 12.023 1 98.38 84 PRO A N 1
ATOM 678 C CA . PRO A 1 84 ? -5.75 -4.719 12.219 1 98.38 84 PRO A CA 1
ATOM 679 C C . PRO A 1 84 ? -4.441 -5.508 12.18 1 98.38 84 PRO A C 1
ATOM 681 O O . PRO A 1 84 ? -3.441 -5.031 11.641 1 98.38 84 PRO A O 1
ATOM 684 N N . ALA A 1 85 ? -4.434 -6.629 12.797 1 98.62 85 ALA A N 1
ATOM 685 C CA . ALA A 1 85 ? -3.453 -7.699 12.656 1 98.62 85 ALA A CA 1
ATOM 686 C C . ALA A 1 85 ? -4.141 -9.055 12.523 1 98.62 85 ALA A C 1
ATOM 688 O O . ALA A 1 85 ? -5.129 -9.328 13.203 1 98.62 85 ALA A O 1
ATOM 689 N N . LEU A 1 86 ? -3.695 -9.883 11.602 1 98.69 86 LEU A N 1
ATOM 690 C CA . LEU A 1 86 ? -4.25 -11.211 11.367 1 98.69 86 LEU A CA 1
ATOM 691 C C . LEU A 1 86 ? -3.242 -12.289 11.742 1 98.69 86 LEU A C 1
ATOM 693 O O . LEU A 1 86 ? -2.195 -12.414 11.109 1 98.69 86 LEU A O 1
ATOM 697 N N . LEU A 1 87 ? -3.529 -13.055 12.773 1 98.38 87 LEU A N 1
ATOM 698 C CA . LEU A 1 87 ? -2.746 -14.234 13.125 1 98.38 87 LEU A CA 1
ATOM 699 C C . LEU A 1 87 ? -3.16 -15.43 12.273 1 98.38 87 LEU A C 1
ATOM 701 O O . LEU A 1 87 ? -4.34 -15.789 12.234 1 98.38 87 LEU A O 1
ATOM 705 N N . VAL A 1 88 ? -2.221 -15.984 11.562 1 97.88 88 VAL A N 1
ATOM 706 C CA . VAL A 1 88 ? -2.439 -17.141 10.688 1 97.88 88 VAL A CA 1
ATOM 707 C C . VAL A 1 88 ? -1.752 -18.375 11.273 1 97.88 88 VAL A C 1
ATOM 709 O O . VAL A 1 88 ? -0.539 -18.359 11.492 1 97.88 88 VAL A O 1
ATOM 712 N N . GLU A 1 89 ? -2.498 -19.344 11.555 1 96.06 89 GLU A N 1
ATOM 713 C CA . GLU A 1 89 ? -1.986 -20.625 12.023 1 96.06 89 GLU A CA 1
ATOM 714 C C . GLU A 1 89 ? -2.225 -21.734 11 1 96.06 89 GLU A C 1
ATOM 716 O O . GLU A 1 89 ? -3.328 -22.266 10.898 1 96.06 89 GLU A O 1
ATOM 721 N N . ASP A 1 90 ? -1.188 -21.969 10.32 1 89.62 90 ASP A N 1
ATOM 722 C CA . ASP A 1 90 ? -1.225 -22.984 9.266 1 89.62 90 ASP A CA 1
ATOM 723 C C . ASP A 1 90 ? -0.664 -24.312 9.75 1 89.62 90 ASP A C 1
ATOM 725 O O . ASP A 1 90 ? 0.526 -24.594 9.586 1 89.62 90 ASP A O 1
ATOM 729 N N . ASP A 1 91 ? -1.459 -25.203 10.148 1 82.38 91 ASP A N 1
ATOM 730 C CA . ASP A 1 91 ? -1.067 -26.469 10.75 1 82.38 91 ASP A CA 1
ATOM 731 C C . ASP A 1 91 ? -0.437 -27.391 9.711 1 82.38 91 ASP A C 1
ATOM 733 O O . ASP A 1 91 ? 0.492 -28.141 10.023 1 82.38 91 ASP A O 1
ATOM 737 N N . ASP A 1 92 ? -0.964 -27.344 8.516 1 79.81 92 ASP A N 1
ATOM 738 C CA . ASP A 1 92 ? -0.448 -28.219 7.461 1 79.81 92 ASP A CA 1
ATOM 739 C C . ASP A 1 92 ? 1.043 -27.969 7.234 1 79.81 92 ASP A C 1
ATOM 741 O O . ASP A 1 92 ? 1.802 -28.922 7.012 1 79.81 92 ASP A O 1
ATOM 745 N N . ASN A 1 93 ? 1.435 -26.719 7.34 1 82 93 ASN A N 1
ATOM 746 C CA . ASN A 1 93 ? 2.832 -26.375 7.098 1 82 93 ASN A CA 1
ATOM 747 C C . ASN A 1 93 ? 3.557 -26.031 8.398 1 82 93 ASN A C 1
ATOM 749 O O . ASN A 1 93 ? 4.68 -25.531 8.375 1 82 93 ASN A O 1
ATOM 753 N N . GLN A 1 94 ? 2.879 -26.234 9.531 1 87.06 94 GLN A N 1
ATOM 754 C CA . GLN A 1 94 ? 3.42 -26 10.867 1 87.06 94 GLN A CA 1
ATOM 755 C C . GLN A 1 94 ? 3.996 -24.594 10.977 1 87.06 94 GLN A C 1
ATOM 757 O O . GLN A 1 94 ? 5.129 -24.406 11.43 1 87.06 94 GLN A O 1
ATOM 762 N N . GLN A 1 95 ? 3.258 -23.672 10.484 1 91.12 95 GLN A N 1
ATOM 763 C CA . GLN A 1 95 ? 3.688 -22.281 10.492 1 91.12 95 GLN A CA 1
ATOM 764 C C . GLN A 1 95 ? 2.668 -21.391 11.203 1 91.12 95 GLN A C 1
ATOM 766 O O . GLN A 1 95 ? 1.464 -21.656 11.141 1 91.12 95 GLN A O 1
ATOM 771 N N . GLN A 1 96 ? 3.182 -20.438 11.922 1 95.25 96 GLN A N 1
ATOM 772 C CA . GLN A 1 96 ? 2.393 -19.375 12.516 1 95.25 96 GLN A CA 1
ATOM 773 C C . GLN A 1 96 ? 3.025 -18 12.25 1 95.25 96 GLN A C 1
ATOM 775 O O . GLN A 1 96 ? 4.234 -17.828 12.43 1 95.25 96 GLN A O 1
ATOM 780 N N . PHE A 1 97 ? 2.199 -17.109 11.727 1 96.5 97 PHE A N 1
ATOM 781 C CA . PHE A 1 97 ? 2.732 -15.781 11.445 1 96.5 97 PHE A CA 1
ATOM 782 C C . PHE A 1 97 ? 1.628 -14.727 11.5 1 96.5 97 PHE A C 1
ATOM 784 O O . PHE A 1 97 ? 0.443 -15.07 11.516 1 96.5 97 PHE A O 1
ATOM 791 N N . VAL A 1 98 ? 2.014 -13.445 11.547 1 97.62 98 VAL A N 1
ATOM 792 C CA . VAL A 1 98 ? 1.074 -12.336 11.617 1 97.62 98 VAL A CA 1
ATOM 793 C C . VAL A 1 98 ? 1.159 -11.508 10.336 1 97.62 98 VAL A C 1
ATOM 795 O O . VAL A 1 98 ? 2.252 -11.25 9.828 1 97.62 98 VAL A O 1
ATOM 798 N N . VAL A 1 99 ? 0.055 -11.258 9.766 1 98.19 99 VAL A N 1
ATOM 799 C CA . VAL A 1 99 ? -0.073 -10.32 8.656 1 98.19 99 VAL A CA 1
ATOM 800 C C . VAL A 1 99 ? -0.659 -9.008 9.156 1 98.19 99 VAL A C 1
ATOM 802 O O . VAL A 1 99 ? -1.686 -8.992 9.844 1 98.19 99 VAL A O 1
ATOM 805 N N . VAL A 1 100 ? 0.015 -7.898 8.805 1 97.38 100 VAL A N 1
ATOM 806 C CA . VAL A 1 100 ? -0.466 -6.594 9.258 1 97.38 100 VAL A CA 1
ATOM 807 C C . VAL A 1 100 ? -0.789 -5.719 8.047 1 97.38 100 VAL A C 1
ATOM 809 O O . VAL A 1 100 ? -0.505 -6.094 6.906 1 97.38 100 VAL A O 1
ATOM 812 N N . GLU A 1 101 ? -1.392 -4.535 8.344 1 97.94 101 GLU A N 1
ATOM 813 C CA . GLU A 1 101 ? -1.903 -3.621 7.324 1 97.94 101 GLU A CA 1
ATOM 814 C C . GLU A 1 101 ? -3.178 -4.164 6.684 1 97.94 101 GLU A C 1
ATOM 816 O O . GLU A 1 101 ? -3.18 -5.262 6.125 1 97.94 101 GLU A O 1
ATOM 821 N N . SER A 1 102 ? -4.23 -3.406 6.715 1 98.75 102 SER A N 1
ATOM 822 C CA . SER A 1 102 ? -5.555 -3.863 6.305 1 98.75 102 SER A CA 1
ATOM 823 C C . SER A 1 102 ? -5.559 -4.312 4.848 1 98.75 102 SER A C 1
ATOM 825 O O . SER A 1 102 ? -6.098 -5.371 4.52 1 98.75 102 SER A O 1
ATOM 827 N N . ALA A 1 103 ? -4.895 -3.529 3.979 1 98.88 103 ALA A N 1
ATOM 828 C CA . ALA A 1 103 ? -4.883 -3.859 2.557 1 98.88 103 ALA A CA 1
ATOM 829 C C . ALA A 1 103 ? -4.082 -5.129 2.295 1 98.88 103 ALA A C 1
ATOM 831 O O . ALA A 1 103 ? -4.445 -5.938 1.437 1 98.88 103 ALA A O 1
ATOM 832 N N . ALA A 1 104 ? -2.936 -5.32 2.998 1 98.88 104 ALA A N 1
ATOM 833 C CA . ALA A 1 104 ? -2.123 -6.527 2.855 1 98.88 104 ALA A CA 1
ATOM 834 C C . ALA A 1 104 ? -2.883 -7.762 3.336 1 98.88 104 ALA A C 1
ATOM 836 O O . ALA A 1 104 ? -2.811 -8.82 2.715 1 98.88 104 ALA A O 1
ATOM 837 N N . ILE A 1 105 ? -3.594 -7.613 4.422 1 98.88 105 ILE A N 1
ATOM 838 C CA . ILE A 1 105 ? -4.402 -8.703 4.949 1 98.88 105 ILE A CA 1
ATOM 839 C C . ILE A 1 105 ? -5.426 -9.141 3.904 1 98.88 105 ILE A C 1
ATOM 841 O O . ILE A 1 105 ? -5.543 -10.328 3.6 1 98.88 105 ILE A O 1
ATOM 845 N N . ASN A 1 106 ? -6.141 -8.156 3.346 1 98.88 106 ASN A N 1
ATOM 846 C CA . ASN A 1 106 ? -7.156 -8.484 2.348 1 98.88 106 ASN A CA 1
ATOM 847 C C . ASN A 1 106 ? -6.539 -9.141 1.117 1 98.88 106 ASN A C 1
ATOM 849 O O . ASN A 1 106 ? -7.102 -10.094 0.57 1 98.88 106 ASN A O 1
ATOM 853 N N . THR A 1 107 ? -5.387 -8.625 0.681 1 98.81 107 THR A N 1
ATOM 854 C CA . THR A 1 107 ? -4.711 -9.203 -0.479 1 98.81 107 THR A CA 1
ATOM 855 C C . THR A 1 107 ? -4.281 -10.641 -0.198 1 98.81 107 THR A C 1
ATOM 857 O O . THR A 1 107 ? -4.484 -11.523 -1.031 1 98.81 107 THR A O 1
ATOM 860 N N . PHE A 1 108 ? -3.76 -10.914 1.008 1 98.62 108 PHE A N 1
ATOM 861 C CA . PHE A 1 108 ? -3.33 -12.25 1.408 1 98.62 108 PHE A CA 1
ATOM 862 C C . PHE A 1 108 ? -4.504 -13.219 1.406 1 98.62 108 PHE A C 1
ATOM 864 O O . PHE A 1 108 ? -4.41 -14.32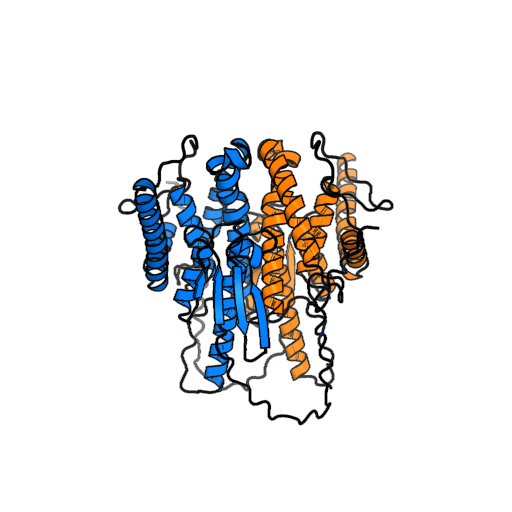 0.857 1 98.62 108 PHE A O 1
ATOM 871 N N . LEU A 1 109 ? -5.582 -12.805 1.942 1 97.62 109 LEU A N 1
ATOM 872 C CA . LEU A 1 109 ? -6.773 -13.648 2.027 1 97.62 109 LEU A CA 1
ATOM 873 C C . LEU A 1 109 ? -7.305 -13.977 0.636 1 97.62 109 LEU A C 1
ATOM 875 O O . LEU A 1 109 ? -7.723 -15.109 0.38 1 97.62 109 LEU A O 1
ATOM 879 N N . GLY A 1 110 ? -7.332 -12.953 -0.23 1 96.94 110 GLY A N 1
ATOM 880 C CA . GLY A 1 110 ? -7.754 -13.203 -1.6 1 96.94 110 GLY A CA 1
ATOM 881 C C . GLY A 1 110 ? -6.855 -14.18 -2.332 1 96.94 110 GLY A C 1
ATOM 882 O O . GLY A 1 110 ? -7.336 -15.078 -3.029 1 96.94 110 GLY A O 1
ATOM 883 N N . ASP A 1 111 ? -5.562 -14.008 -2.186 1 96.44 111 ASP A N 1
ATOM 884 C CA . ASP A 1 111 ? -4.594 -14.914 -2.805 1 96.44 111 ASP A CA 1
ATOM 885 C C . ASP A 1 111 ? -4.734 -16.328 -2.26 1 96.44 111 ASP A C 1
ATOM 887 O O . ASP A 1 111 ? -4.672 -17.297 -3.018 1 96.44 111 ASP A O 1
ATOM 891 N N . MET A 1 112 ? -4.906 -16.438 -0.992 1 93.62 112 MET A N 1
ATOM 892 C CA . MET A 1 112 ? -5.062 -17.75 -0.357 1 93.62 112 MET A CA 1
ATOM 893 C C . MET A 1 112 ? -6.32 -18.453 -0.857 1 93.62 112 MET A C 1
ATOM 895 O O . MET A 1 112 ? -6.301 -19.641 -1.127 1 93.62 112 MET A O 1
ATOM 899 N N . THR A 1 113 ? -7.395 -17.688 -0.954 1 93.12 113 THR A N 1
ATOM 900 C CA . THR A 1 113 ? -8.656 -18.234 -1.438 1 93.12 113 THR A CA 1
ATOM 901 C C . THR A 1 113 ? -8.508 -18.766 -2.863 1 93.12 113 THR A C 1
ATOM 903 O O . THR A 1 113 ? -8.977 -19.859 -3.184 1 93.12 113 THR A O 1
ATOM 906 N N . ARG A 1 114 ? -7.855 -17.969 -3.666 1 91.31 114 ARG A N 1
ATOM 907 C CA . ARG A 1 114 ? -7.637 -18.391 -5.047 1 91.31 114 ARG A CA 1
ATOM 908 C C . ARG A 1 114 ? -6.816 -19.672 -5.105 1 91.31 114 ARG A C 1
ATOM 910 O O . ARG A 1 114 ? -7.125 -20.578 -5.887 1 91.31 114 ARG A O 1
ATOM 917 N N . GLU A 1 115 ? -5.785 -19.734 -4.316 1 88.19 115 GLU A N 1
ATOM 918 C CA . GLU A 1 115 ? -4.918 -20.906 -4.293 1 88.19 115 GLU A CA 1
ATOM 919 C C . GLU A 1 115 ? -5.68 -22.156 -3.84 1 88.19 115 GLU A C 1
ATOM 921 O O . GLU A 1 115 ? -5.547 -23.219 -4.441 1 88.19 115 GLU A O 1
ATOM 926 N N . ILE A 1 116 ? -6.434 -22.047 -2.832 1 85.94 116 ILE A N 1
ATOM 927 C CA . ILE A 1 116 ? -7.176 -23.172 -2.271 1 85.94 116 ILE A CA 1
ATOM 928 C C . ILE A 1 116 ? -8.227 -23.656 -3.273 1 85.94 116 ILE A C 1
ATOM 930 O O . ILE A 1 116 ? -8.398 -24.859 -3.482 1 85.94 116 ILE A O 1
ATOM 934 N N . GLU A 1 117 ? -8.898 -22.75 -3.896 1 84.06 117 GLU A N 1
ATOM 935 C CA . GLU A 1 117 ? -9.938 -23.094 -4.863 1 84.06 117 GLU A CA 1
ATOM 936 C C . GLU A 1 117 ? -9.336 -23.75 -6.109 1 84.06 117 GLU A C 1
ATOM 938 O O . GLU A 1 117 ? -9.945 -24.641 -6.703 1 84.06 117 GLU A O 1
ATOM 943 N N . SER A 1 118 ? -8.258 -23.188 -6.535 1 81.19 118 SER A N 1
ATOM 944 C CA . SER A 1 118 ? -7.574 -23.766 -7.684 1 81.19 118 SER A CA 1
ATOM 945 C C . SER A 1 118 ? -7.18 -25.219 -7.406 1 81.19 118 SER A C 1
ATOM 947 O O . SER A 1 118 ? -7.301 -26.078 -8.281 1 81.19 118 SER A O 1
ATOM 949 N N . ASN A 1 119 ? -6.707 -25.484 -6.289 1 78.38 119 ASN A N 1
ATOM 950 C CA . ASN A 1 119 ? -6.324 -26.828 -5.902 1 78.38 119 ASN A CA 1
ATOM 951 C C . ASN A 1 119 ? -7.535 -27.766 -5.852 1 78.38 119 ASN A C 1
ATOM 953 O O . ASN A 1 119 ? -7.441 -28.938 -6.23 1 78.38 119 ASN A O 1
ATOM 957 N N . LYS A 1 120 ? -8.633 -27.281 -5.43 1 74.69 120 LYS A N 1
ATOM 958 C CA . LYS A 1 120 ? -9.852 -28.078 -5.391 1 74.69 120 LYS A CA 1
ATOM 959 C C . LYS A 1 120 ? -10.328 -28.422 -6.801 1 74.69 120 LYS A C 1
ATOM 961 O O . LYS A 1 120 ? -10.797 -29.531 -7.043 1 74.69 120 LYS A O 1
ATOM 966 N N . ARG A 1 121 ? -10.195 -27.516 -7.676 1 71 121 ARG A N 1
ATOM 967 C CA . ARG A 1 121 ? -10.625 -27.734 -9.055 1 71 121 ARG A CA 1
ATOM 968 C C . ARG A 1 121 ? -9.758 -28.781 -9.75 1 71 121 ARG A C 1
ATOM 970 O O . ARG A 1 121 ? -10.258 -29.578 -10.539 1 71 121 ARG A O 1
ATOM 977 N N . THR A 1 122 ? -8.531 -28.688 -9.492 1 69.44 122 THR A N 1
ATOM 978 C CA . THR A 1 122 ? -7.613 -29.641 -10.094 1 69.44 122 THR A CA 1
ATOM 979 C C . THR A 1 122 ? -7.91 -31.062 -9.602 1 69.44 122 THR A C 1
ATOM 981 O O . THR A 1 122 ? -7.68 -32.031 -10.32 1 69.44 122 THR A O 1
ATOM 984 N N . ASN A 1 123 ? -8.516 -31.016 -8.422 1 68.69 123 ASN A N 1
ATOM 985 C CA . ASN A 1 123 ? -8.734 -32.312 -7.82 1 68.69 123 ASN A CA 1
ATOM 986 C C . ASN A 1 123 ? -10.18 -32.781 -7.969 1 68.69 123 ASN A C 1
ATOM 988 O O . ASN A 1 123 ? -10.508 -33.938 -7.684 1 68.69 123 ASN A O 1
ATOM 992 N N . ASP A 1 124 ? -10.984 -31.812 -8.211 1 62.62 124 ASP A N 1
ATOM 993 C CA . ASP A 1 124 ? -12.406 -32.125 -8.359 1 62.62 124 ASP A CA 1
ATOM 994 C C . ASP A 1 124 ? -12.992 -31.422 -9.594 1 62.62 124 ASP A C 1
ATOM 996 O O . ASP A 1 124 ? -13.281 -30.234 -9.562 1 62.62 124 ASP A O 1
ATOM 1000 N N . ASP A 1 125 ? -13.141 -32.125 -10.641 1 58.16 125 ASP A N 1
ATOM 1001 C CA . ASP A 1 125 ? -13.539 -31.625 -11.953 1 58.16 125 ASP A CA 1
ATOM 1002 C C . ASP A 1 125 ? -14.938 -31.016 -11.914 1 58.16 125 ASP A C 1
ATOM 1004 O O . ASP A 1 125 ? -15.391 -30.422 -12.891 1 58.16 125 ASP A O 1
ATOM 1008 N N . THR A 1 126 ? -15.664 -31.312 -10.891 1 56.69 126 THR A N 1
ATOM 1009 C CA . THR A 1 126 ? -17.047 -30.859 -10.852 1 56.69 126 THR A CA 1
ATOM 1010 C C . THR A 1 126 ? -17.109 -29.391 -10.438 1 56.69 126 THR A C 1
ATOM 1012 O O . THR A 1 126 ? -18.172 -28.75 -10.547 1 56.69 126 THR A O 1
ATOM 1015 N N . ILE A 1 127 ? -16.047 -28.938 -9.898 1 53.62 127 ILE A N 1
ATOM 1016 C CA . ILE A 1 127 ? -16.016 -27.562 -9.414 1 53.62 127 ILE A CA 1
ATOM 1017 C C . ILE A 1 127 ? -15.609 -26.625 -10.547 1 53.62 127 ILE A C 1
ATOM 1019 O O . ILE A 1 127 ? -14.469 -26.656 -11.016 1 53.62 127 ILE A O 1
ATOM 1023 N N . ASN A 1 128 ? -16.531 -26.156 -11.5 1 50.94 128 ASN A N 1
ATOM 1024 C CA . ASN A 1 128 ? -16.234 -25.391 -12.711 1 50.94 128 ASN A CA 1
ATOM 1025 C C . ASN A 1 128 ? -16.156 -23.891 -12.422 1 50.94 128 ASN A C 1
ATOM 1027 O O . ASN A 1 128 ? -15.828 -23.109 -13.305 1 50.94 128 ASN A O 1
ATOM 1031 N N . LYS A 1 129 ? -16.859 -23.5 -11.391 1 51.69 129 LYS A N 1
ATOM 1032 C CA . LYS A 1 129 ? -17.078 -22.062 -11.523 1 51.69 129 LYS A CA 1
ATOM 1033 C C . LYS A 1 129 ? -15.992 -21.266 -10.812 1 51.69 129 LYS A C 1
ATOM 1035 O O . LYS A 1 129 ? -15.703 -21.516 -9.641 1 51.69 129 LYS A O 1
ATOM 1040 N N . PRO A 1 130 ? -15.133 -20.641 -11.695 1 50.84 130 PRO A N 1
ATOM 1041 C CA . PRO A 1 130 ? -14.133 -19.797 -11.047 1 50.84 130 PRO A CA 1
ATOM 1042 C C . PRO A 1 130 ? -14.742 -18.844 -10.023 1 50.84 130 PRO A C 1
ATOM 1044 O O . PRO A 1 130 ? -15.75 -18.188 -10.305 1 50.84 130 PRO A O 1
ATOM 1047 N N . SER A 1 131 ? -14.664 -19.141 -8.742 1 53.91 131 SER A N 1
ATOM 1048 C CA . SER A 1 131 ? -15.109 -18.25 -7.688 1 53.91 131 SER A CA 1
ATOM 1049 C C . SER A 1 131 ? -14.617 -16.828 -7.934 1 53.91 131 SER A C 1
ATOM 1051 O O . SER A 1 131 ? -13.617 -16.609 -8.617 1 53.91 131 SER A O 1
ATOM 1053 N N . ARG A 1 132 ? -15.555 -15.891 -7.793 1 63.22 132 ARG A N 1
ATOM 1054 C CA . ARG A 1 132 ? -15.328 -14.453 -7.887 1 63.22 132 ARG A CA 1
ATOM 1055 C C . ARG A 1 132 ? -14.008 -14.062 -7.234 1 63.22 132 ARG A C 1
ATOM 1057 O O . ARG A 1 132 ? -13.789 -14.32 -6.051 1 63.22 132 ARG A O 1
ATOM 1064 N N . LEU A 1 133 ? -13.008 -13.672 -8.109 1 86.06 133 LEU A N 1
ATOM 1065 C CA . LEU A 1 133 ? -11.656 -13.352 -7.664 1 86.06 133 LEU A CA 1
ATOM 1066 C C . LEU A 1 133 ? -11.609 -11.969 -7.027 1 86.06 133 LEU A C 1
ATOM 1068 O O . LEU A 1 133 ? -11.734 -10.953 -7.719 1 86.06 133 LEU A O 1
ATOM 1072 N N . LEU A 1 134 ? -11.617 -12.023 -5.719 1 96 134 LEU A N 1
ATOM 1073 C CA . LEU A 1 134 ? -11.555 -10.766 -4.98 1 96 134 LEU A CA 1
ATOM 1074 C C . LEU A 1 134 ? -10.18 -10.117 -5.133 1 96 134 LEU A C 1
ATOM 1076 O O . LEU A 1 134 ? -10.023 -8.922 -4.879 1 96 134 LEU A O 1
ATOM 1080 N N . VAL A 1 135 ? -9.18 -10.914 -5.449 1 97.88 135 VAL A N 1
ATOM 1081 C CA . VAL A 1 135 ? -7.832 -10.453 -5.766 1 97.88 135 VAL A CA 1
ATOM 1082 C C . VAL A 1 135 ? -7.324 -11.164 -7.02 1 97.88 135 VAL A C 1
ATOM 1084 O O . VAL A 1 135 ? -7.242 -12.398 -7.051 1 97.88 135 VAL A O 1
ATOM 1087 N N . PRO A 1 136 ? -7.039 -10.414 -8.094 1 97.06 136 PRO A N 1
ATOM 1088 C CA . PRO A 1 136 ? -6.602 -11.039 -9.344 1 97.06 136 PRO A CA 1
ATOM 1089 C C . PRO A 1 136 ? -5.254 -11.742 -9.211 1 97.06 136 PRO A C 1
ATOM 1091 O O . PRO A 1 136 ? -4.469 -11.422 -8.32 1 97.06 136 PRO A O 1
ATOM 1094 N N . PRO A 1 137 ? -5 -12.734 -10.086 1 95.94 137 PRO A N 1
ATOM 1095 C CA . PRO A 1 137 ? -3.719 -13.453 -10.047 1 95.94 137 PRO A CA 1
ATOM 1096 C C . PRO A 1 137 ? -2.527 -12.539 -10.344 1 95.94 137 PRO A C 1
ATOM 1098 O O . PRO A 1 137 ? -2.656 -11.578 -11.102 1 95.94 137 PRO A O 1
ATOM 1101 N N . PRO A 1 138 ? -1.343 -12.859 -9.758 1 95.88 138 PRO A N 1
ATOM 1102 C CA . PRO A 1 138 ? -0.148 -12.047 -10 1 95.88 138 PRO A CA 1
ATOM 1103 C C . PRO A 1 138 ? 0.286 -12.055 -11.469 1 95.88 138 PRO A C 1
ATOM 1105 O O . PRO A 1 138 ? -0.141 -12.922 -12.234 1 95.88 138 PRO A O 1
ATOM 1108 N N . ALA A 1 139 ? 1.09 -11.055 -11.867 1 93.81 139 ALA A N 1
ATOM 1109 C CA . ALA A 1 139 ? 1.693 -10.922 -13.188 1 93.81 139 ALA A CA 1
ATOM 1110 C C . ALA A 1 139 ? 0.625 -10.773 -14.266 1 93.81 139 ALA A C 1
ATOM 1112 O O . ALA A 1 139 ? 0.797 -11.25 -15.391 1 93.81 139 ALA A O 1
ATOM 1113 N N . THR A 1 140 ? -0.575 -10.273 -13.93 1 94.75 140 THR A N 1
ATOM 1114 C CA . THR A 1 140 ? -1.642 -9.977 -14.875 1 94.75 140 THR A CA 1
ATOM 1115 C C . THR A 1 140 ? -1.949 -8.477 -14.891 1 94.75 140 THR A C 1
ATOM 1117 O O . THR A 1 140 ? -1.65 -7.77 -13.93 1 94.75 140 THR A O 1
ATOM 1120 N N . ARG A 1 141 ? -2.475 -8.023 -16 1 96.06 141 ARG A N 1
ATOM 1121 C CA . ARG A 1 141 ? -2.932 -6.641 -16.109 1 96.06 141 ARG A CA 1
ATOM 1122 C C . ARG A 1 141 ? -3.912 -6.301 -14.992 1 96.06 141 ARG A C 1
ATOM 1124 O O . ARG A 1 141 ? -3.84 -5.219 -14.398 1 96.06 141 ARG A O 1
ATOM 1131 N N . LEU A 1 142 ? -4.801 -7.188 -14.672 1 96.38 142 LEU A N 1
ATOM 1132 C CA . LEU A 1 142 ? -5.816 -6.949 -13.648 1 96.38 142 LEU A CA 1
ATOM 1133 C C . LEU A 1 142 ? -5.18 -6.82 -12.273 1 96.38 142 LEU A C 1
ATOM 1135 O O . LEU A 1 142 ? -5.605 -5.988 -11.461 1 96.38 142 LEU A O 1
ATOM 1139 N N . ARG A 1 143 ? -4.191 -7.621 -12 1 97.62 143 ARG A N 1
ATOM 1140 C CA . ARG A 1 143 ? -3.494 -7.523 -10.727 1 97.62 143 ARG A CA 1
ATOM 1141 C C . ARG A 1 143 ? -2.719 -6.215 -10.625 1 97.62 143 ARG A C 1
ATOM 1143 O O . ARG A 1 143 ? -2.691 -5.582 -9.57 1 97.62 143 ARG A O 1
ATOM 1150 N N . ALA A 1 144 ? -2.104 -5.855 -11.703 1 97.88 144 ALA A N 1
ATOM 1151 C CA . ALA A 1 144 ? -1.388 -4.582 -11.727 1 97.88 144 ALA A CA 1
ATOM 1152 C C . ALA A 1 144 ? -2.326 -3.422 -11.406 1 97.88 144 ALA A C 1
ATOM 1154 O O . ALA A 1 144 ? -1.976 -2.523 -10.641 1 97.88 144 ALA A O 1
ATOM 1155 N N . LYS A 1 145 ? -3.457 -3.479 -12.031 1 97.5 145 LYS A N 1
ATOM 1156 C CA . LYS A 1 145 ? -4.473 -2.463 -11.758 1 97.5 145 LYS A CA 1
ATOM 1157 C C . LYS A 1 145 ? -4.934 -2.521 -10.305 1 97.5 145 LYS A C 1
ATOM 1159 O O . LYS A 1 145 ? -5.047 -1.487 -9.641 1 97.5 145 LYS A O 1
ATOM 1164 N N . TYR A 1 146 ? -5.191 -3.652 -9.836 1 98.38 146 TYR A N 1
ATOM 1165 C CA . TYR A 1 146 ? -5.598 -3.869 -8.445 1 98.38 146 TYR A CA 1
ATOM 1166 C C . TYR A 1 146 ? -4.59 -3.264 -7.48 1 98.38 146 TYR A C 1
ATOM 1168 O O . TYR A 1 146 ? -4.961 -2.523 -6.57 1 98.38 146 TYR A O 1
ATOM 1176 N N . ASP A 1 147 ? -3.334 -3.609 -7.672 1 98.69 147 ASP A N 1
ATOM 1177 C CA . ASP A 1 147 ? -2.281 -3.135 -6.781 1 98.69 147 ASP A CA 1
ATOM 1178 C C . ASP A 1 147 ? -2.125 -1.618 -6.875 1 98.69 147 ASP A C 1
ATOM 1180 O O . ASP A 1 147 ? -1.898 -0.95 -5.863 1 98.69 147 ASP A O 1
ATOM 1184 N N . SER A 1 148 ? -2.225 -1.091 -8.094 1 98.31 148 SER A N 1
ATOM 1185 C CA . SER A 1 148 ? -2.176 0.355 -8.289 1 98.31 148 SER A CA 1
ATOM 1186 C C . SER A 1 148 ? -3.289 1.054 -7.512 1 98.31 148 SER A C 1
ATOM 1188 O O . SER A 1 148 ? -3.037 2.025 -6.797 1 98.31 148 SER A O 1
ATOM 1190 N N . LEU A 1 149 ? -4.484 0.544 -7.648 1 98.31 149 LEU A N 1
ATOM 1191 C CA . LEU A 1 149 ? -5.645 1.136 -6.992 1 98.31 149 LEU A CA 1
ATOM 1192 C C . LEU A 1 149 ? -5.535 1.009 -5.477 1 98.31 149 LEU A C 1
ATOM 1194 O O . LEU A 1 149 ? -5.832 1.956 -4.746 1 98.31 149 LEU A O 1
ATOM 1198 N N . THR A 1 150 ? -5.102 -0.15 -5.031 1 98.69 150 THR A N 1
ATOM 1199 C CA . THR A 1 150 ? -4.945 -0.413 -3.604 1 98.69 150 THR A CA 1
ATOM 1200 C C . THR A 1 150 ? -3.975 0.58 -2.973 1 98.69 150 THR A C 1
ATOM 1202 O O . THR A 1 150 ? -4.297 1.219 -1.969 1 98.69 150 THR A O 1
ATOM 1205 N N . LEU A 1 151 ? -2.846 0.707 -3.607 1 98.56 151 LEU A N 1
ATOM 1206 C CA . LEU A 1 151 ? -1.836 1.616 -3.072 1 98.56 151 LEU A CA 1
ATOM 1207 C C . LEU A 1 151 ? -2.303 3.064 -3.17 1 98.56 151 LEU A C 1
ATOM 1209 O O . LEU A 1 151 ? -2.088 3.854 -2.246 1 98.56 151 LEU A O 1
ATOM 1213 N N . PHE A 1 152 ? -2.934 3.402 -4.262 1 98.06 152 PHE A N 1
ATOM 1214 C CA . PHE A 1 152 ? -3.447 4.754 -4.438 1 98.06 152 PHE A CA 1
ATOM 1215 C C . PHE A 1 152 ? -4.461 5.094 -3.354 1 98.06 152 PHE A C 1
ATOM 1217 O O . PHE A 1 152 ? -4.395 6.168 -2.748 1 98.06 152 PHE A O 1
ATOM 1224 N N . ILE A 1 153 ? -5.414 4.219 -3.115 1 98.62 153 ILE A N 1
ATOM 1225 C CA . ILE A 1 153 ? -6.449 4.445 -2.113 1 98.62 153 ILE A CA 1
ATOM 1226 C C . ILE A 1 153 ? -5.809 4.602 -0.735 1 98.62 153 ILE A C 1
ATOM 1228 O O . ILE A 1 153 ? -6.145 5.523 0.011 1 98.62 153 ILE A O 1
ATOM 1232 N N . MET A 1 154 ? -4.879 3.74 -0.39 1 98.62 154 MET A N 1
ATOM 1233 C CA . MET A 1 154 ? -4.262 3.73 0.934 1 98.62 154 MET A CA 1
ATOM 1234 C C . MET A 1 154 ? -3.414 4.98 1.146 1 98.62 154 MET A C 1
ATOM 1236 O O . MET A 1 154 ? -3.441 5.578 2.225 1 98.62 154 MET A O 1
ATOM 1240 N N . THR A 1 155 ? -2.705 5.375 0.092 1 97.88 155 THR A N 1
ATOM 1241 C CA . THR A 1 155 ? -1.757 6.473 0.268 1 97.88 155 THR A CA 1
ATOM 1242 C C . THR A 1 155 ? -2.447 7.82 0.08 1 97.88 155 THR A C 1
ATOM 1244 O O . THR A 1 155 ? -2.34 8.703 0.933 1 97.88 155 THR A O 1
ATOM 1247 N N . GLU A 1 156 ? -3.326 7.977 -0.95 1 96.94 156 GLU A N 1
ATOM 1248 C CA . GLU A 1 156 ? -3.865 9.273 -1.337 1 96.94 156 GLU A CA 1
ATOM 1249 C C . GLU A 1 156 ? -5.156 9.586 -0.583 1 96.94 156 GLU A C 1
ATOM 1251 O O . GLU A 1 156 ? -5.395 10.734 -0.198 1 96.94 156 GLU A O 1
ATOM 1256 N N . LEU A 1 157 ? -6.004 8.625 -0.398 1 98.38 157 LEU A N 1
ATOM 1257 C CA . LEU A 1 157 ? -7.293 8.883 0.239 1 98.38 157 LEU A CA 1
ATOM 1258 C C . LEU A 1 157 ? -7.211 8.641 1.743 1 98.38 157 LEU A C 1
ATOM 1260 O O . LEU A 1 157 ? -7.742 9.43 2.529 1 98.38 157 LEU A O 1
ATOM 1264 N N . ASP A 1 158 ? -6.5 7.609 2.131 1 98.56 158 ASP A N 1
ATOM 1265 C CA . ASP A 1 158 ? -6.492 7.23 3.539 1 98.56 158 ASP A CA 1
ATOM 1266 C C . ASP A 1 158 ? -5.41 7.98 4.309 1 98.56 158 ASP A C 1
ATOM 1268 O O . ASP A 1 158 ? -5.707 8.938 5.027 1 98.56 158 ASP A O 1
ATOM 1272 N N . PHE A 1 159 ? -4.148 7.766 4.043 1 97.5 159 PHE A N 1
ATOM 1273 C CA . PHE A 1 159 ? -3.09 8.125 4.98 1 97.5 159 PHE A CA 1
ATOM 1274 C C . PHE A 1 159 ? -2.703 9.586 4.824 1 97.5 159 PHE A C 1
ATOM 1276 O O . PHE A 1 159 ? -2.354 10.25 5.805 1 97.5 159 PHE A O 1
ATOM 1283 N N . GLN A 1 160 ? -2.688 10.141 3.613 1 94.25 160 GLN A N 1
ATOM 1284 C CA . GLN A 1 160 ? -2.293 11.547 3.539 1 94.25 160 GLN A CA 1
ATOM 1285 C C . GLN A 1 160 ? -3.512 12.461 3.568 1 94.25 160 GLN A C 1
ATOM 1287 O O . GLN A 1 160 ? -3.393 13.672 3.352 1 94.25 160 GLN A O 1
ATOM 1292 N N . ALA A 1 161 ? -4.758 11.891 3.797 1 97.06 161 ALA A N 1
ATOM 1293 C CA . ALA A 1 161 ? -5.965 12.711 3.844 1 97.06 161 ALA A CA 1
ATOM 1294 C C . ALA A 1 161 ? -6.789 12.406 5.09 1 97.06 161 ALA A C 1
ATOM 1296 O O . ALA A 1 161 ? -6.664 13.086 6.109 1 97.06 161 ALA A O 1
ATOM 1297 N N . LEU A 1 162 ? -7.5 11.289 5.066 1 97.75 162 LEU A N 1
ATOM 1298 C CA . LEU A 1 162 ? -8.414 10.969 6.16 1 97.75 162 LEU A CA 1
ATOM 1299 C C . LEU A 1 162 ? -7.652 10.805 7.473 1 97.75 162 LEU A C 1
ATOM 1301 O O . LEU A 1 162 ? -8.117 11.258 8.523 1 97.75 162 LEU A O 1
ATOM 1305 N N . TRP A 1 163 ? -6.527 10.195 7.398 1 97.38 163 TRP A N 1
ATOM 1306 C CA . TRP A 1 163 ? -5.742 9.961 8.609 1 97.38 163 TRP A CA 1
ATOM 1307 C C . TRP A 1 163 ? -5.191 11.273 9.156 1 97.38 163 TRP A C 1
ATOM 1309 O O . TRP A 1 163 ? -5.082 11.445 10.375 1 97.38 163 TRP A O 1
ATOM 1319 N N . ILE A 1 164 ? -4.848 12.25 8.289 1 97.19 164 ILE A N 1
ATOM 1320 C CA . ILE A 1 164 ? -4.391 13.57 8.727 1 97.19 164 ILE A CA 1
ATOM 1321 C C . ILE A 1 164 ? -5.516 14.289 9.469 1 97.19 164 ILE A C 1
ATOM 1323 O O . ILE A 1 164 ? -5.277 14.953 10.477 1 97.19 164 ILE A O 1
ATOM 1327 N N . HIS A 1 165 ? -6.742 14.172 8.961 1 96.62 165 HIS A N 1
ATOM 1328 C CA . HIS A 1 165 ? -7.898 14.695 9.672 1 96.62 165 HIS A CA 1
ATOM 1329 C C . HIS A 1 165 ? -8.023 14.07 11.055 1 96.62 165 HIS A C 1
ATOM 1331 O O . HIS A 1 165 ? -8.242 14.781 12.047 1 96.62 165 HIS A O 1
ATOM 1337 N N . ARG A 1 166 ? -7.906 12.773 11.133 1 96 166 ARG A N 1
ATOM 1338 C CA . ARG A 1 166 ? -8.023 12.07 12.414 1 96 166 ARG A CA 1
ATOM 1339 C C . ARG A 1 166 ? -6.965 12.562 13.398 1 96 166 ARG A C 1
ATOM 1341 O O . ARG A 1 166 ? -7.27 12.828 14.562 1 96 166 ARG A O 1
ATOM 1348 N N . LYS A 1 167 ? -5.738 12.703 12.914 1 95.56 167 LYS A N 1
ATOM 1349 C CA . LYS A 1 167 ? -4.629 13.102 13.781 1 95.56 167 LYS A CA 1
ATOM 1350 C C . LYS A 1 167 ? -4.801 14.531 14.273 1 95.56 167 LYS A C 1
ATOM 1352 O O . LYS A 1 167 ? -4.699 14.797 15.477 1 95.56 167 LYS A O 1
ATOM 1357 N N . HIS A 1 168 ? -5.176 15.469 13.375 1 96.38 168 HIS A N 1
ATOM 1358 C CA . HIS A 1 168 ? -4.973 16.891 13.664 1 96.38 168 HIS A CA 1
ATOM 1359 C C . HIS A 1 168 ? -6.301 17.609 13.852 1 96.38 168 HIS A C 1
ATOM 1361 O O . HIS A 1 168 ? -6.332 18.828 14.047 1 96.38 168 HIS A O 1
ATOM 1367 N N . SER A 1 169 ? -7.395 16.844 13.766 1 94.44 169 SER A N 1
ATOM 1368 C CA . SER A 1 169 ? -8.711 17.375 14.117 1 94.44 169 SER A CA 1
ATOM 1369 C C . SER A 1 169 ? -9.375 16.531 15.203 1 94.44 169 SER A C 1
ATOM 1371 O O . SER A 1 169 ? -9.422 16.938 16.359 1 94.44 169 SER A O 1
ATOM 1373 N N . ASP A 1 170 ? -9.586 15.297 14.938 1 91.88 170 ASP A N 1
ATOM 1374 C CA . ASP A 1 170 ? -10.281 14.445 15.891 1 91.88 170 ASP A CA 1
ATOM 1375 C C . ASP A 1 170 ? -9.43 14.188 17.125 1 91.88 170 ASP A C 1
ATOM 1377 O O . ASP A 1 170 ? -9.945 14.156 18.25 1 91.88 170 ASP A O 1
ATOM 1381 N N . MET A 1 171 ? -8.164 13.984 16.859 1 94.5 171 MET A N 1
ATOM 1382 C CA . MET A 1 171 ? -7.25 13.656 17.953 1 94.5 171 MET A CA 1
ATOM 1383 C C . MET A 1 171 ? -6.223 14.766 18.156 1 94.5 171 MET A C 1
ATOM 1385 O O . MET A 1 171 ? -5.066 14.492 18.484 1 94.5 171 MET A O 1
ATOM 1389 N N . LYS A 1 172 ? -6.633 15.961 17.922 1 93.69 172 LYS A N 1
ATOM 1390 C CA . LYS A 1 172 ? -5.738 17.109 17.984 1 93.69 172 LYS A CA 1
ATOM 1391 C C . LYS A 1 172 ? -5.105 17.25 19.359 1 93.69 172 LYS A C 1
ATOM 1393 O O . LYS A 1 172 ? -4 17.781 19.5 1 93.69 172 LYS A O 1
ATOM 1398 N N . ASN A 1 173 ? -5.746 16.766 20.406 1 94.69 173 ASN A N 1
ATOM 1399 C CA . ASN A 1 173 ? -5.207 16.859 21.766 1 94.69 173 ASN A CA 1
ATOM 1400 C C . ASN A 1 173 ? -4.035 15.906 21.953 1 94.69 173 ASN A C 1
ATOM 1402 O O . ASN A 1 173 ? -3.229 16.078 22.875 1 94.69 173 ASN A O 1
ATOM 1406 N N . VAL A 1 174 ? -3.975 14.93 21.047 1 93.19 174 VAL A N 1
ATOM 1407 C CA . VAL A 1 174 ? -2.918 13.93 21.156 1 93.19 174 VAL A CA 1
ATOM 1408 C C . VAL A 1 174 ? -1.783 14.273 20.188 1 93.19 174 VAL A C 1
ATOM 1410 O O . VAL A 1 174 ? -0.609 14.234 20.562 1 93.19 174 VAL A O 1
ATOM 1413 N N . PHE A 1 175 ? -2.154 14.734 18.969 1 95.19 175 PHE A N 1
ATOM 1414 C CA . PHE A 1 175 ? -1.16 14.852 17.906 1 95.19 175 PHE A CA 1
ATOM 1415 C C . PHE A 1 175 ? -0.906 16.312 17.562 1 95.19 175 PHE A C 1
ATOM 1417 O O . PHE A 1 175 ? 0.013 16.625 16.797 1 95.19 175 PHE A O 1
ATOM 1424 N N . GLY A 1 176 ? -1.705 17.234 18.109 1 95.31 176 GLY A N 1
ATOM 1425 C CA . GLY A 1 176 ? -1.592 18.656 17.797 1 95.31 176 GLY A CA 1
ATOM 1426 C C . GLY A 1 176 ? -2.545 19.109 16.719 1 95.31 176 GLY A C 1
ATOM 1427 O O . GLY A 1 176 ? -2.77 18.391 15.734 1 95.31 176 GLY A O 1
ATOM 1428 N N . GLU A 1 177 ? -3.061 20.312 16.938 1 96.12 177 GLU A N 1
ATOM 1429 C CA . GLU A 1 177 ? -3.969 20.906 15.961 1 96.12 177 GLU A CA 1
ATOM 1430 C C . GLU A 1 177 ? -3.201 21.5 14.781 1 96.12 177 GLU A C 1
ATOM 1432 O O . GLU A 1 177 ? -2.236 22.25 14.969 1 96.12 177 GLU A O 1
ATOM 1437 N N . ALA A 1 178 ? -3.553 21.125 13.602 1 96.31 178 ALA A N 1
ATOM 1438 C CA . ALA A 1 178 ? -2.908 21.625 12.398 1 96.31 178 ALA A CA 1
ATOM 1439 C C . ALA A 1 178 ? -3.934 21.906 11.297 1 96.31 178 ALA A C 1
ATOM 1441 O O . ALA A 1 178 ? -4.012 21.172 10.312 1 96.31 178 ALA A O 1
ATOM 1442 N N . PRO A 1 179 ? -4.641 23.031 11.406 1 95.94 179 PRO A N 1
ATOM 1443 C CA . PRO A 1 179 ? -5.758 23.281 10.5 1 95.94 179 PRO A CA 1
ATOM 1444 C C . PRO A 1 179 ? -5.309 23.438 9.047 1 95.94 179 PRO A C 1
ATOM 1446 O O . PRO A 1 179 ? -6.047 23.078 8.125 1 95.94 179 PRO A O 1
ATOM 1449 N N . ILE A 1 180 ? -4.102 23.953 8.828 1 96.5 180 ILE A N 1
ATOM 1450 C CA . ILE A 1 180 ? -3.605 24.125 7.465 1 96.5 180 ILE A CA 1
ATOM 1451 C C . ILE A 1 180 ? -3.395 22.766 6.82 1 96.5 180 ILE A C 1
ATOM 1453 O O . ILE A 1 180 ? -3.779 22.547 5.668 1 96.5 180 ILE A O 1
ATOM 1457 N N . ALA A 1 181 ? -2.805 21.844 7.562 1 97 181 ALA A N 1
ATOM 1458 C CA . ALA A 1 181 ? -2.576 20.5 7.055 1 97 181 ALA A CA 1
ATOM 1459 C C . ALA A 1 181 ? -3.898 19.781 6.781 1 97 181 ALA A C 1
ATOM 1461 O O . ALA A 1 181 ? -4.023 19.047 5.793 1 97 181 ALA A O 1
ATOM 1462 N N . VAL A 1 182 ? -4.855 20 7.629 1 97.31 182 VAL A N 1
ATOM 1463 C CA . VAL A 1 182 ? -6.152 19.344 7.48 1 97.31 182 VAL A CA 1
ATOM 1464 C C . VAL A 1 182 ? -6.867 19.891 6.246 1 97.31 182 VAL A C 1
ATOM 1466 O O . VAL A 1 182 ? -7.449 19.141 5.469 1 97.31 182 VAL A O 1
ATOM 1469 N N . ALA A 1 183 ? -6.781 21.203 6.074 1 96.56 183 ALA A N 1
ATOM 1470 C CA . ALA A 1 183 ? -7.41 21.812 4.91 1 96.56 183 ALA A CA 1
ATOM 1471 C C . ALA A 1 183 ? -6.793 21.297 3.613 1 96.56 183 ALA A C 1
ATOM 1473 O O . ALA A 1 183 ? -7.504 21.031 2.646 1 96.56 183 ALA A O 1
ATOM 1474 N N . GLU A 1 184 ? -5.496 21.219 3.617 1 96.62 184 GLU A N 1
ATOM 1475 C CA . GLU A 1 184 ? -4.816 20.688 2.438 1 96.62 184 GLU A CA 1
ATOM 1476 C C . GLU A 1 184 ? -5.152 19.219 2.217 1 96.62 184 GLU A C 1
ATOM 1478 O O . GLU A 1 184 ? -5.293 18.766 1.077 1 96.62 184 GLU A O 1
ATOM 1483 N N . ALA A 1 185 ? -5.227 18.453 3.258 1 97.12 185 ALA A N 1
ATOM 1484 C CA . ALA A 1 185 ? -5.617 17.047 3.176 1 97.12 185 ALA A CA 1
ATOM 1485 C C . ALA A 1 185 ? -7 16.891 2.551 1 97.12 185 ALA A C 1
ATOM 1487 O O . ALA A 1 185 ? -7.227 15.992 1.735 1 97.12 185 ALA A O 1
ATOM 1488 N N . LYS A 1 186 ? -7.898 17.734 2.908 1 97.44 186 LYS A N 1
ATOM 1489 C CA . LYS A 1 186 ? -9.25 17.719 2.35 1 97.44 186 LYS A CA 1
ATOM 1490 C C . LYS A 1 186 ? -9.227 18 0.852 1 97.44 186 LYS A C 1
ATOM 1492 O O . LYS A 1 186 ? -9.914 17.344 0.076 1 97.44 186 LYS A O 1
ATOM 1497 N N . ARG A 1 187 ? -8.461 19 0.47 1 96.19 187 ARG A N 1
ATOM 1498 C CA . ARG A 1 187 ? -8.32 19.328 -0.945 1 96.19 187 ARG A CA 1
ATOM 1499 C C . ARG A 1 187 ? -7.773 18.141 -1.73 1 96.19 187 ARG A C 1
ATOM 1501 O O . ARG A 1 187 ? -8.273 17.812 -2.807 1 96.19 187 ARG A O 1
ATOM 1508 N N . GLN A 1 188 ? -6.785 17.562 -1.137 1 95.38 188 GLN A N 1
ATOM 1509 C CA . GLN A 1 188 ? -6.176 16.391 -1.768 1 95.38 188 GLN A CA 1
ATOM 1510 C C . GLN A 1 188 ? -7.168 15.234 -1.85 1 95.38 188 GLN A C 1
ATOM 1512 O O . GLN A 1 188 ? -7.195 14.5 -2.842 1 95.38 188 GLN A O 1
ATOM 1517 N N . PHE A 1 189 ? -7.887 15 -0.812 1 97.69 189 PHE A N 1
ATOM 1518 C CA . PHE A 1 189 ? -8.906 13.961 -0.801 1 97.69 189 PHE A CA 1
ATOM 1519 C C . PHE A 1 189 ? -9.875 14.141 -1.962 1 97.69 189 PHE A C 1
ATOM 1521 O O . PHE A 1 189 ? -10.188 13.188 -2.672 1 97.69 189 PHE A O 1
ATOM 1528 N N . ASP A 1 190 ? -10.328 15.375 -2.113 1 97.62 190 ASP A N 1
ATOM 1529 C CA . ASP A 1 190 ? -11.289 15.68 -3.172 1 97.62 190 ASP A CA 1
ATOM 1530 C C . ASP A 1 190 ? -10.711 15.352 -4.547 1 97.62 190 ASP A C 1
ATOM 1532 O O . ASP A 1 190 ? -11.375 14.711 -5.367 1 97.62 190 ASP A O 1
ATOM 1536 N N . LYS A 1 191 ? -9.484 15.734 -4.789 1 96.19 191 LYS A N 1
ATOM 1537 C CA . LYS A 1 191 ? -8.836 15.484 -6.07 1 96.19 191 LYS A CA 1
ATOM 1538 C C . LYS A 1 191 ? -8.633 13.992 -6.305 1 96.19 191 LYS A C 1
ATOM 1540 O O . LYS A 1 191 ? -8.836 13.5 -7.414 1 96.19 191 LYS A O 1
ATOM 1545 N N . ALA A 1 192 ? -8.195 13.328 -5.285 1 97.25 192 ALA A N 1
ATOM 1546 C CA . ALA A 1 192 ? -7.961 11.891 -5.387 1 97.25 192 ALA A CA 1
ATOM 1547 C C . ALA A 1 192 ? -9.258 11.133 -5.652 1 97.25 192 ALA A C 1
ATOM 1549 O O . ALA A 1 192 ? -9.281 10.18 -6.43 1 97.25 192 ALA A O 1
ATOM 1550 N N . LEU A 1 193 ? -10.312 11.516 -4.965 1 98 193 LEU A N 1
ATOM 1551 C CA . LEU A 1 193 ? -11.609 10.875 -5.164 1 98 193 LEU A CA 1
ATOM 1552 C C . LEU A 1 193 ? -12.109 11.094 -6.586 1 98 193 LEU A C 1
ATOM 1554 O O . LEU A 1 193 ? -12.672 10.188 -7.199 1 98 193 LEU A O 1
ATOM 1558 N N . ASP A 1 194 ? -11.906 12.312 -7.137 1 96.69 194 ASP A N 1
ATOM 1559 C CA . ASP A 1 194 ? -12.25 12.578 -8.531 1 96.69 194 ASP A CA 1
ATOM 1560 C C . ASP A 1 194 ? -11.508 11.617 -9.469 1 96.69 194 ASP A C 1
ATOM 1562 O O . ASP A 1 194 ? -12.102 11.062 -10.391 1 96.69 194 ASP A O 1
ATOM 1566 N N . ALA A 1 195 ? -10.273 11.461 -9.203 1 95.19 195 ALA A N 1
ATOM 1567 C CA . ALA A 1 195 ? -9.43 10.609 -10.039 1 95.19 195 ALA A CA 1
ATOM 1568 C C . ALA A 1 195 ? -9.891 9.156 -9.977 1 95.19 195 ALA A C 1
ATOM 1570 O O . ALA A 1 195 ? -9.945 8.469 -11 1 95.19 195 ALA A O 1
ATOM 1571 N N . ILE A 1 196 ? -10.195 8.656 -8.781 1 95.56 196 ILE A N 1
ATOM 1572 C CA . ILE A 1 196 ? -10.547 7.25 -8.625 1 95.56 196 ILE A CA 1
ATOM 1573 C C . ILE A 1 196 ? -11.938 7 -9.203 1 95.56 196 ILE A C 1
ATOM 1575 O O . ILE A 1 196 ? -12.211 5.922 -9.734 1 95.56 196 ILE A O 1
ATOM 1579 N N . GLU A 1 197 ? -12.805 7.949 -9.07 1 95.25 197 GLU A N 1
ATOM 1580 C CA . GLU A 1 197 ? -14.133 7.812 -9.656 1 95.25 197 GLU A CA 1
ATOM 1581 C C . GLU A 1 197 ? -14.055 7.578 -11.164 1 95.25 197 GLU A C 1
ATOM 1583 O O . GLU A 1 197 ? -14.875 6.855 -11.734 1 95.25 197 GLU A O 1
ATOM 1588 N N . LEU A 1 198 ? -13.086 8.188 -11.773 1 92.25 198 LEU A N 1
ATOM 1589 C CA . LEU A 1 198 ? -12.875 8.016 -13.211 1 92.25 198 LEU A CA 1
ATOM 1590 C C . LEU A 1 198 ? -12.453 6.582 -13.523 1 92.25 198 LEU A C 1
ATOM 1592 O O . LEU A 1 198 ? -12.594 6.129 -14.664 1 92.25 198 LEU A O 1
ATOM 1596 N N . GLU A 1 199 ? -11.977 5.863 -12.539 1 92.44 199 GLU A N 1
ATOM 1597 C CA . GLU A 1 199 ? -11.492 4.496 -12.711 1 92.44 199 GLU A CA 1
ATOM 1598 C C . GLU A 1 199 ? -12.625 3.488 -12.594 1 92.44 199 GLU A C 1
ATOM 1600 O O . GLU A 1 199 ? -12.469 2.318 -12.953 1 92.44 199 GLU A O 1
ATOM 1605 N N . LEU A 1 200 ? -13.781 3.879 -12.031 1 96.25 200 LEU A N 1
ATOM 1606 C CA . LEU A 1 200 ? -14.898 2.951 -11.906 1 96.25 200 LEU A CA 1
ATOM 1607 C C . LEU A 1 200 ? -15.312 2.414 -13.273 1 96.25 200 LEU A C 1
ATOM 1609 O O . LEU A 1 200 ? -15.547 3.189 -14.203 1 96.25 200 LEU A O 1
ATOM 1613 N N . ASN A 1 201 ? -15.344 1.103 -13.391 1 95.5 201 ASN A N 1
ATOM 1614 C CA . ASN A 1 201 ? -15.68 0.442 -14.648 1 95.5 201 ASN A CA 1
ATOM 1615 C C . ASN A 1 201 ? -17.172 0.527 -14.945 1 95.5 201 ASN A C 1
ATOM 1617 O O . ASN A 1 201 ? -18 0.164 -14.109 1 95.5 201 ASN A O 1
ATOM 1621 N N . ASP A 1 202 ? -17.5 0.894 -16.125 1 93.56 202 ASP A N 1
ATOM 1622 C CA . ASP A 1 202 ? -18.891 1.124 -16.484 1 93.56 202 ASP A CA 1
ATOM 1623 C C . ASP A 1 202 ? -19.656 -0.192 -16.594 1 93.56 202 ASP A C 1
ATOM 1625 O O . ASP A 1 202 ? -20.859 -0.236 -16.328 1 93.56 202 ASP A O 1
ATOM 1629 N N . GLU A 1 203 ? -19 -1.187 -16.984 1 93.88 203 GLU A N 1
ATOM 1630 C CA . GLU A 1 203 ? -19.656 -2.469 -17.203 1 93.88 203 GLU A CA 1
ATOM 1631 C C . GLU A 1 203 ? -19.891 -3.197 -15.875 1 93.88 203 GLU A C 1
ATOM 1633 O O . GLU A 1 203 ? -21 -3.619 -15.578 1 93.88 203 GLU A O 1
ATOM 1638 N N . SER A 1 204 ? -18.859 -3.252 -15.039 1 94.12 204 SER A N 1
ATOM 1639 C CA . SER A 1 204 ? -18.984 -4.012 -13.797 1 94.12 204 SER A CA 1
ATOM 1640 C C . SER A 1 204 ? -19.609 -3.164 -12.688 1 94.12 204 SER A C 1
ATOM 1642 O O . SER A 1 204 ? -20.172 -3.701 -11.734 1 94.12 204 SER A O 1
ATOM 1644 N N . GLY A 1 205 ? -19.422 -1.852 -12.812 1 95.81 205 GLY A N 1
ATOM 1645 C CA . GLY A 1 205 ? -19.859 -0.946 -11.773 1 95.81 205 GLY A CA 1
ATOM 1646 C C . GLY A 1 205 ? -18.891 -0.851 -10.609 1 95.81 205 GLY A C 1
ATOM 1647 O O . GLY A 1 205 ? -19.172 -0.172 -9.617 1 95.81 205 GLY A O 1
ATOM 1648 N N . TYR A 1 206 ? -17.797 -1.573 -10.664 1 97.88 206 TYR A N 1
ATOM 1649 C CA . TYR A 1 206 ? -16.781 -1.6 -9.625 1 97.88 206 TYR A CA 1
ATOM 1650 C C . TYR A 1 206 ? -15.43 -1.14 -10.18 1 97.88 206 TYR A C 1
ATOM 1652 O O . TYR A 1 206 ? -15.352 -0.661 -11.312 1 97.88 206 TYR A O 1
ATOM 1660 N N . LEU A 1 207 ? -14.422 -1.126 -9.367 1 97.94 207 LEU A N 1
ATOM 1661 C CA . LEU A 1 207 ? -13.117 -0.598 -9.75 1 97.94 207 LEU A CA 1
ATOM 1662 C C . LEU A 1 207 ? -12.469 -1.477 -10.812 1 97.94 207 LEU A C 1
ATOM 1664 O O . LEU A 1 207 ? -11.773 -0.973 -11.703 1 97.94 207 LEU A O 1
ATOM 1668 N N . LEU A 1 208 ? -12.688 -2.791 -10.719 1 97.19 208 LEU A N 1
ATOM 1669 C CA . LEU A 1 208 ? -12.125 -3.713 -11.703 1 97.19 208 LEU A CA 1
ATOM 1670 C C . LEU A 1 208 ? -13.195 -4.184 -12.68 1 97.19 208 LEU A C 1
ATOM 1672 O O . LEU A 1 208 ? -14.359 -4.355 -12.305 1 97.19 208 LEU A O 1
ATOM 1676 N N . SER A 1 209 ? -12.75 -4.48 -13.914 1 95.06 209 SER A N 1
ATOM 1677 C CA . SER A 1 209 ? -13.672 -4.98 -14.93 1 95.06 209 SER A CA 1
ATOM 1678 C C . SER A 1 209 ? -14.195 -6.367 -14.57 1 95.06 209 SER A C 1
ATOM 1680 O O . SER A 1 209 ? -15.281 -6.758 -15 1 95.06 209 SER A O 1
ATOM 1682 N N . SER A 1 210 ? -13.445 -7.051 -13.719 1 94.62 210 SER A N 1
ATOM 1683 C CA . SER A 1 210 ? -13.812 -8.406 -13.336 1 94.62 210 SER A CA 1
ATOM 1684 C C . SER A 1 210 ? -14.891 -8.406 -12.25 1 94.62 210 SER A C 1
ATOM 1686 O O . SER A 1 210 ? -15.422 -9.461 -11.891 1 94.62 210 SER A O 1
ATOM 1688 N N . GLY A 1 211 ? -15.227 -7.23 -11.734 1 95.94 211 GLY A N 1
ATOM 1689 C CA . GLY A 1 211 ? -16.266 -7.129 -10.711 1 95.94 211 GLY A CA 1
ATOM 1690 C C . GLY A 1 211 ? -15.727 -6.66 -9.367 1 95.94 211 GLY A C 1
ATOM 1691 O O . GLY A 1 211 ? -14.672 -6.027 -9.305 1 95.94 211 GLY A O 1
ATOM 1692 N N . PHE A 1 212 ? -16.531 -6.938 -8.281 1 97.31 212 PHE A N 1
ATOM 1693 C CA . PHE A 1 212 ? -16.188 -6.52 -6.93 1 97.31 212 PHE A CA 1
ATOM 1694 C C . PHE A 1 212 ? -14.891 -7.168 -6.48 1 97.31 212 PHE A C 1
ATOM 1696 O O . PHE A 1 212 ? -14.664 -8.359 -6.723 1 97.31 212 PHE A O 1
ATOM 1703 N N . SER A 1 213 ? -14.062 -6.383 -5.871 1 97.94 213 SER A N 1
ATOM 1704 C CA . SER A 1 213 ? -12.766 -6.859 -5.406 1 97.94 213 SER A CA 1
ATOM 1705 C C . SER A 1 213 ? -12.406 -6.262 -4.051 1 97.94 213 SER A C 1
ATOM 1707 O O . SER A 1 213 ? -13.141 -5.422 -3.521 1 97.94 213 SER A O 1
ATOM 1709 N N . ALA A 1 214 ? -11.266 -6.676 -3.525 1 98.56 214 ALA A N 1
ATOM 1710 C CA . ALA A 1 214 ? -10.789 -6.199 -2.229 1 98.56 214 ALA A CA 1
ATOM 1711 C C . ALA A 1 214 ? -10.5 -4.703 -2.268 1 98.56 214 ALA A C 1
ATOM 1713 O O . ALA A 1 214 ? -10.594 -4.016 -1.246 1 98.56 214 ALA A O 1
ATOM 1714 N N . CYS A 1 215 ? -10.109 -4.16 -3.426 1 98.31 215 CYS A N 1
ATOM 1715 C CA . CYS A 1 215 ? -9.844 -2.727 -3.469 1 98.31 215 CYS A CA 1
ATOM 1716 C C . CYS A 1 215 ? -11.141 -1.929 -3.361 1 98.31 215 CYS A C 1
ATOM 1718 O O . CYS A 1 215 ? -11.125 -0.777 -2.922 1 98.31 215 CYS A O 1
ATOM 1720 N N . ASP A 1 216 ? -12.289 -2.562 -3.748 1 98.75 216 ASP A N 1
ATOM 1721 C CA . ASP A 1 216 ? -13.578 -1.91 -3.535 1 98.75 216 ASP A CA 1
ATOM 1722 C C . ASP A 1 216 ? -13.891 -1.781 -2.047 1 98.75 216 ASP A C 1
ATOM 1724 O O . ASP A 1 216 ? -14.523 -0.811 -1.621 1 98.75 216 ASP A O 1
ATOM 1728 N N . ILE A 1 217 ? -13.5 -2.744 -1.248 1 98.88 217 ILE A N 1
ATOM 1729 C CA . ILE A 1 217 ? -13.664 -2.67 0.2 1 98.88 217 ILE A CA 1
ATOM 1730 C C . ILE A 1 217 ? -12.922 -1.448 0.739 1 98.88 217 ILE A C 1
ATOM 1732 O O . ILE A 1 217 ? -13.461 -0.697 1.556 1 98.88 217 ILE A O 1
ATOM 1736 N N . LEU A 1 218 ? -11.742 -1.229 0.248 1 98.88 218 LEU A N 1
ATOM 1737 C CA . LEU A 1 218 ? -10.906 -0.124 0.703 1 98.88 218 LEU A CA 1
ATOM 1738 C C . LEU A 1 218 ? -11.531 1.218 0.331 1 98.88 218 LEU A C 1
ATOM 1740 O O . LEU A 1 218 ? -11.625 2.115 1.17 1 98.88 218 LEU A O 1
ATOM 1744 N N . LEU A 1 219 ? -11.93 1.317 -0.938 1 98.81 219 LEU A N 1
ATOM 1745 C CA . LEU A 1 219 ? -12.516 2.578 -1.391 1 98.81 219 LEU A CA 1
ATOM 1746 C C . LEU A 1 219 ? -13.812 2.875 -0.647 1 98.81 219 LEU A C 1
ATOM 1748 O O . LEU A 1 219 ? -14.031 4.004 -0.198 1 98.81 219 LEU A O 1
ATOM 1752 N N . SER A 1 220 ? -14.664 1.875 -0.553 1 98.62 220 SER A N 1
ATOM 1753 C CA . SER A 1 220 ? -15.938 2.059 0.145 1 98.62 220 SER A CA 1
ATOM 1754 C C . SER A 1 220 ? -15.711 2.504 1.586 1 98.62 220 SER A C 1
ATOM 1756 O O . SER A 1 220 ? -16.359 3.447 2.057 1 98.62 220 SER A O 1
ATOM 1758 N N . ASN A 1 221 ? -14.836 1.824 2.236 1 98.44 221 ASN A N 1
ATOM 1759 C CA . ASN A 1 221 ? -14.555 2.162 3.629 1 98.44 221 ASN A CA 1
ATOM 1760 C C . ASN A 1 221 ? -14.062 3.6 3.766 1 98.44 221 ASN A C 1
ATOM 1762 O O . ASN A 1 221 ? -14.438 4.301 4.707 1 98.44 221 ASN A O 1
ATOM 1766 N N . CYS A 1 222 ? -13.141 4.055 2.873 1 98.56 222 CYS A N 1
ATOM 1767 C CA . CYS A 1 222 ? -12.656 5.43 2.893 1 98.56 222 CYS A CA 1
ATOM 1768 C C . CYS A 1 222 ? -13.797 6.418 2.684 1 98.56 222 CYS A C 1
ATOM 1770 O O . CYS A 1 222 ? -13.852 7.453 3.348 1 98.56 222 CYS A O 1
ATOM 1772 N N . CYS A 1 223 ? -14.688 6.082 1.766 1 98.19 223 CYS A N 1
ATOM 1773 C CA . CYS A 1 223 ? -15.82 6.957 1.499 1 98.19 223 CYS A CA 1
ATOM 1774 C C . CYS A 1 223 ? -16.75 7.035 2.709 1 98.19 223 CYS A C 1
ATOM 1776 O O . CYS A 1 223 ? -17.219 8.117 3.064 1 98.19 223 CYS A O 1
ATOM 1778 N N . PHE A 1 224 ? -16.984 5.887 3.373 1 96.62 224 PHE A N 1
ATOM 1779 C CA . PHE A 1 224 ? -17.797 5.883 4.574 1 96.62 224 PHE A CA 1
ATOM 1780 C C . PHE A 1 224 ? -17.172 6.75 5.664 1 96.62 224 PHE A C 1
ATOM 1782 O O . PHE A 1 224 ? -17.875 7.516 6.328 1 96.62 224 PHE A O 1
ATOM 1789 N N . TRP A 1 225 ? -15.898 6.637 5.836 1 96.5 225 TRP A N 1
ATOM 1790 C CA . TRP A 1 225 ? -15.164 7.453 6.805 1 96.5 225 TRP A CA 1
ATOM 1791 C C . TRP A 1 225 ? -15.289 8.938 6.469 1 96.5 225 TRP A C 1
ATOM 1793 O O . TRP A 1 225 ? -15.547 9.758 7.352 1 96.5 225 TRP A O 1
ATOM 1803 N N . ALA A 1 226 ? -15.148 9.266 5.199 1 97.06 226 ALA A N 1
ATOM 1804 C CA . ALA A 1 226 ? -15.242 10.648 4.754 1 97.06 226 ALA A CA 1
ATOM 1805 C C . ALA A 1 226 ? -16.641 11.219 5.027 1 97.06 226 ALA A C 1
ATOM 1807 O O . ALA A 1 226 ? -16.781 12.383 5.395 1 97.06 226 ALA A O 1
ATOM 1808 N N . GLN A 1 227 ? -17.609 10.406 4.84 1 95.06 227 GLN A N 1
ATOM 1809 C CA . GLN A 1 227 ? -18.969 10.828 5.141 1 95.06 227 GLN A CA 1
ATOM 1810 C C . GLN A 1 227 ? -19.156 11.047 6.637 1 95.06 227 GLN A C 1
ATOM 1812 O O . GLN A 1 227 ? -19.812 12.008 7.047 1 95.06 227 GLN A O 1
ATOM 1817 N N . GLN A 1 228 ? -18.641 10.219 7.41 1 93 228 GLN A N 1
ATOM 1818 C CA . GLN A 1 228 ? -18.75 10.297 8.859 1 93 228 GLN A CA 1
ATOM 1819 C C . GLN A 1 228 ? -18.125 11.594 9.391 1 93 228 GLN A C 1
ATOM 1821 O O . GLN A 1 228 ? -18.656 12.203 10.32 1 93 228 GLN A O 1
ATOM 1826 N N . ILE A 1 229 ? -17.062 12.086 8.781 1 94.06 229 ILE A N 1
ATOM 1827 C CA . ILE A 1 229 ? -16.375 13.25 9.312 1 94.06 229 ILE A CA 1
ATOM 1828 C C . ILE A 1 229 ? -16.812 14.5 8.562 1 94.06 229 ILE A C 1
ATOM 1830 O O . ILE A 1 229 ? -16.234 15.578 8.734 1 94.06 229 ILE A O 1
ATOM 1834 N N . GLY A 1 230 ? -17.719 14.328 7.602 1 93.38 230 GLY A N 1
ATOM 1835 C CA . GLY A 1 230 ? -18.328 15.461 6.918 1 93.38 230 GLY A CA 1
ATOM 1836 C C . GLY A 1 230 ? -17.531 15.914 5.711 1 93.38 230 GLY A C 1
ATOM 1837 O O . GLY A 1 230 ? -17.703 17.047 5.234 1 93.38 230 GLY A O 1
ATOM 1838 N N . TRP A 1 231 ? -16.625 15.109 5.145 1 96 231 TRP A N 1
ATOM 1839 C CA . TRP A 1 231 ? -15.805 15.477 3.994 1 96 231 TRP A CA 1
ATOM 1840 C C . TRP A 1 231 ? -16.5 15.102 2.691 1 96 231 TRP A C 1
ATOM 1842 O O . TRP A 1 231 ? -16.156 15.609 1.623 1 96 231 TRP A O 1
ATOM 1852 N N . LEU A 1 232 ? -17.422 14.195 2.783 1 96.69 232 LEU A N 1
ATOM 1853 C CA . LEU A 1 232 ? -18.172 13.719 1.633 1 96.69 232 LEU A CA 1
ATOM 1854 C C . LEU A 1 232 ? -19.672 13.719 1.933 1 96.69 232 LEU A C 1
ATOM 1856 O O . LEU A 1 232 ? -20.094 13.297 3.012 1 96.69 232 LEU A O 1
ATOM 1860 N N . ALA A 1 233 ? -20.453 14.227 1.013 1 94.38 233 ALA A N 1
ATOM 1861 C CA . ALA A 1 233 ? -21.906 14.281 1.21 1 94.38 233 ALA A CA 1
ATOM 1862 C C . ALA A 1 233 ? -22.5 12.875 1.293 1 94.38 233 ALA A C 1
ATOM 1864 O O . ALA A 1 233 ? -21.922 11.922 0.763 1 94.38 233 ALA A O 1
ATOM 1865 N N . ARG A 1 234 ? -23.578 12.859 2.027 1 89.06 234 ARG A N 1
ATOM 1866 C CA . ARG A 1 234 ? -24.312 11.602 2.133 1 89.06 234 ARG A CA 1
ATOM 1867 C C . ARG A 1 234 ? -25.516 11.594 1.203 1 89.06 234 ARG A C 1
ATOM 1869 O O . ARG A 1 234 ? -25.984 12.656 0.775 1 89.06 234 ARG A O 1
ATOM 1876 N N . SER A 1 235 ? -25.844 10.461 0.82 1 71.94 235 SER A N 1
ATOM 1877 C CA . SER A 1 235 ? -27.094 10.391 0.069 1 71.94 235 SER A CA 1
ATOM 1878 C C . SER A 1 235 ? -28.281 10.734 0.953 1 71.94 235 SER A C 1
ATOM 1880 O O . SER A 1 235 ? -28.203 10.625 2.178 1 71.94 235 SER A O 1
ATOM 1882 N N . THR A 1 236 ? -29.375 11.367 0.721 1 56.53 236 THR A N 1
ATOM 1883 C CA . THR A 1 236 ? -30.547 11.875 1.439 1 56.53 236 THR A CA 1
ATOM 1884 C C . THR A 1 236 ? -30.828 11.023 2.674 1 56.53 236 THR A C 1
ATOM 1886 O O . THR A 1 236 ? -31.188 11.555 3.73 1 56.53 236 THR A O 1
ATOM 1889 N N . SER A 1 237 ? -31.328 9.82 2.588 1 45.66 237 SER A N 1
ATOM 1890 C CA . SER A 1 237 ? -32.281 9.227 3.543 1 45.66 237 SER A CA 1
ATOM 1891 C C . SER A 1 237 ? -31.562 8.82 4.828 1 45.66 237 SER A C 1
ATOM 1893 O O . SER A 1 237 ? -32.188 8.734 5.891 1 45.66 237 SER A O 1
ATOM 1895 N N . GLU A 1 238 ? -30.531 8.039 4.785 1 44.09 238 GLU A N 1
ATOM 1896 C CA . GLU A 1 238 ? -30.422 7.09 5.891 1 44.09 238 GLU A CA 1
ATOM 1897 C C . GLU A 1 238 ? -29.609 7.676 7.035 1 44.09 238 GLU A C 1
ATOM 1899 O O . GLU A 1 238 ? -29.859 7.375 8.203 1 44.09 238 GLU A O 1
ATOM 1904 N N . ASP A 1 239 ? -28.203 7.852 6.957 1 45.56 239 ASP A N 1
ATOM 1905 C CA . ASP A 1 239 ? -27.375 7.809 8.164 1 45.56 239 ASP A CA 1
ATOM 1906 C C . ASP A 1 239 ? -27 9.219 8.617 1 45.56 239 ASP A C 1
ATOM 1908 O O . ASP A 1 239 ? -26.453 10 7.832 1 45.56 239 ASP A O 1
ATOM 1912 N N . GLU A 1 240 ? -27.734 9.734 9.57 1 41.28 240 GLU A N 1
ATOM 1913 C CA . GLU A 1 240 ? -27.406 10.961 10.281 1 41.28 240 GLU A CA 1
ATOM 1914 C C . GLU A 1 240 ? -25.906 11.07 10.539 1 41.28 240 GLU A C 1
ATOM 1916 O O . GLU A 1 240 ? -25.266 10.109 10.977 1 41.28 240 GLU A O 1
ATOM 1921 N N . PRO A 1 241 ? -25.328 12.031 9.906 1 42.81 241 PRO A N 1
ATOM 1922 C CA . PRO A 1 241 ? -23.906 12.211 10.203 1 42.81 241 PRO A CA 1
ATOM 1923 C C . PRO A 1 241 ? -23.609 12.219 11.703 1 42.81 241 PRO A C 1
ATOM 1925 O O . PRO A 1 241 ? -24.469 12.586 12.5 1 42.81 241 PRO A O 1
ATOM 1928 N N . SER A 1 242 ? -22.703 11.383 12.086 1 42.81 242 SER A N 1
ATOM 1929 C CA . SER A 1 242 ? -22.188 11.719 13.406 1 42.81 242 SER A CA 1
ATOM 1930 C C . SER A 1 242 ? -21.906 13.211 13.523 1 42.81 242 SER A C 1
ATOM 1932 O O . SER A 1 242 ? -21.781 13.906 12.516 1 42.81 242 SER A O 1
ATOM 1934 N N . SER A 1 243 ? -21.859 13.812 14.727 1 40.41 243 SER A N 1
ATOM 1935 C CA . SER A 1 243 ? -21.672 15.227 15.062 1 40.41 243 SER A CA 1
ATOM 1936 C C . SER A 1 243 ? -20.578 15.852 14.211 1 40.41 243 SER A C 1
ATOM 1938 O O . SER A 1 243 ? -19.484 15.281 14.07 1 40.41 243 SER A O 1
ATOM 1940 N N . PRO A 1 244 ? -21.078 16.672 13.242 1 42.84 244 PRO A N 1
ATOM 1941 C CA . PRO A 1 244 ? -20 17.406 12.586 1 42.84 244 PRO A CA 1
ATOM 1942 C C . PRO A 1 244 ? -18.859 17.781 13.539 1 42.84 244 PRO A C 1
ATOM 1944 O O . PRO A 1 244 ? -19.109 18.047 14.719 1 42.84 244 PRO A O 1
ATOM 1947 N N . VAL A 1 245 ? -17.75 17.203 13.43 1 44.28 245 VAL A N 1
ATOM 1948 C CA . VAL A 1 245 ? -16.656 17.625 14.289 1 44.28 245 VA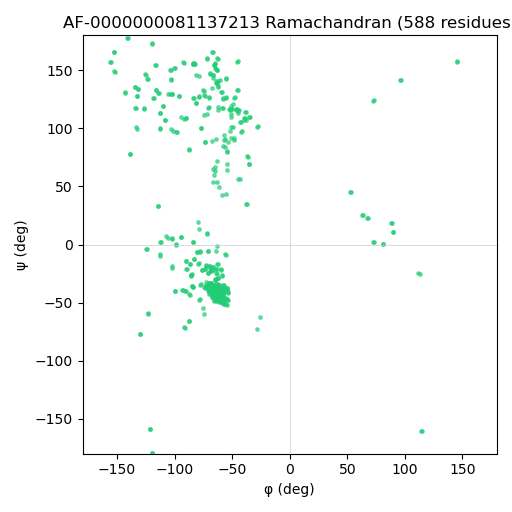L A CA 1
ATOM 1949 C C . VAL A 1 245 ? -16.562 19.156 14.305 1 44.28 245 VAL A C 1
ATOM 1951 O O . VAL A 1 245 ? -16.688 19.797 13.258 1 44.28 245 VAL A O 1
ATOM 1954 N N . ALA A 1 246 ? -16.75 19.766 15.367 1 43.53 246 ALA A N 1
ATOM 1955 C CA . ALA A 1 246 ? -16.625 21.188 15.68 1 43.53 246 ALA A CA 1
ATOM 1956 C C . ALA A 1 246 ? -15.344 21.766 15.094 1 43.53 246 ALA A C 1
ATOM 1958 O O . ALA A 1 246 ? -14.258 21.203 15.258 1 43.53 246 ALA A O 1
ATOM 1959 N N . GLY A 1 247 ? -15.461 22.719 14.102 1 49.75 247 GLY A N 1
ATOM 1960 C CA . GLY A 1 247 ? -14.398 23.547 13.562 1 49.75 247 GLY A CA 1
ATOM 1961 C C . GLY A 1 247 ? -14.062 23.234 12.117 1 49.75 247 GLY A C 1
ATOM 1962 O O . GLY A 1 247 ? -13.242 23.906 11.5 1 49.75 247 GLY A O 1
ATOM 1963 N N . ASP A 1 248 ? -14.383 21.938 11.734 1 53.97 248 ASP A N 1
ATOM 1964 C CA . ASP A 1 248 ? -14.047 21.719 10.336 1 53.97 248 ASP A CA 1
ATOM 1965 C C . ASP A 1 248 ? -15.023 22.422 9.406 1 53.97 248 ASP A C 1
ATOM 1967 O O . ASP A 1 248 ? -16.203 22.047 9.344 1 53.97 248 ASP A O 1
ATOM 1971 N N . THR A 1 249 ? -14.805 23.609 9.062 1 59.09 249 THR A N 1
ATOM 1972 C CA . THR A 1 249 ? -15.609 24.516 8.234 1 59.09 249 THR A CA 1
ATOM 1973 C C . THR A 1 249 ? -15.562 24.094 6.77 1 59.09 249 THR A C 1
ATOM 1975 O O . THR A 1 249 ? -16.047 24.812 5.895 1 59.09 249 THR A O 1
ATOM 1978 N N . THR A 1 250 ? -14.945 22.844 6.582 1 71.88 250 THR A N 1
ATOM 1979 C CA . THR A 1 250 ? -14.797 22.547 5.16 1 71.88 250 THR A CA 1
ATOM 1980 C C . THR A 1 250 ? -16.078 21.953 4.594 1 71.88 250 THR A C 1
ATOM 1982 O O . THR A 1 250 ? -16.734 21.141 5.25 1 71.88 250 THR A O 1
ATOM 1985 N N . MET A 1 251 ? -16.609 22.547 3.508 1 87.31 251 MET A N 1
ATOM 1986 C CA . MET A 1 251 ? -17.781 22.062 2.793 1 87.31 251 MET A CA 1
ATOM 1987 C C . MET A 1 251 ? -17.562 20.641 2.277 1 87.31 251 MET A C 1
ATOM 1989 O O . MET A 1 251 ? -16.516 20.328 1.713 1 87.31 251 MET A O 1
ATOM 1993 N N . PRO A 1 252 ? -18.531 19.781 2.531 1 93.88 252 PRO A N 1
ATOM 1994 C CA . PRO A 1 252 ? -18.406 18.422 1.992 1 93.88 252 PRO A CA 1
ATOM 1995 C C . PRO A 1 252 ? -18.375 18.391 0.466 1 93.88 252 PRO A C 1
ATOM 1997 O O . PRO A 1 252 ? -19.031 19.203 -0.187 1 93.88 252 PRO A O 1
ATOM 2000 N N . LYS A 1 253 ? -17.531 17.516 -0.008 1 96.12 253 LYS A N 1
ATOM 2001 C CA . LYS A 1 253 ? -17.594 17.234 -1.439 1 96.12 253 LYS A CA 1
ATOM 2002 C C . LYS A 1 253 ? -18.938 16.625 -1.825 1 96.12 253 LYS A C 1
ATOM 2004 O O . LYS A 1 253 ? -19.453 15.773 -1.115 1 96.12 253 LYS A O 1
ATOM 2009 N N . SER A 1 254 ? -19.453 17.062 -2.947 1 95.12 254 SER A N 1
ATOM 2010 C CA . SER A 1 254 ? -20.719 16.516 -3.438 1 95.12 254 SER A CA 1
ATOM 2011 C C . SER A 1 254 ? -20.562 15.047 -3.84 1 95.12 254 SER A C 1
ATOM 2013 O O . SER A 1 254 ? -19.5 14.641 -4.309 1 95.12 254 SER A O 1
ATOM 2015 N N . LEU A 1 255 ? -21.578 14.305 -3.635 1 95.44 255 LEU A N 1
ATOM 2016 C CA . LEU A 1 255 ? -21.625 12.906 -4.027 1 95.44 255 LEU A CA 1
ATOM 2017 C C . LEU A 1 255 ? -22.172 12.75 -5.441 1 95.44 255 LEU A C 1
ATOM 2019 O O . LEU A 1 255 ? -23.375 12.953 -5.676 1 95.44 255 LEU A O 1
ATOM 2023 N N . SER A 1 256 ? -21.328 12.383 -6.391 1 95.5 256 SER A N 1
ATOM 2024 C CA . SER A 1 256 ? -21.797 12.18 -7.762 1 95.5 256 SER A CA 1
ATOM 2025 C C . SER A 1 256 ? -22.75 11 -7.859 1 95.5 256 SER A C 1
ATOM 2027 O O . SER A 1 256 ? -22.688 10.078 -7.043 1 95.5 256 SER A O 1
ATOM 2029 N N . PRO A 1 257 ? -23.656 10.984 -8.859 1 95 257 PRO A N 1
ATOM 2030 C CA . PRO A 1 257 ? -24.562 9.844 -9.023 1 95 257 PRO A CA 1
ATOM 2031 C C . PRO A 1 257 ? -23.812 8.523 -9.211 1 95 257 PRO A C 1
ATOM 2033 O O . PRO A 1 257 ? -24.25 7.488 -8.703 1 95 257 PRO A O 1
ATOM 2036 N N . LYS A 1 258 ? -22.734 8.594 -9.914 1 95.81 258 LYS A N 1
ATOM 2037 C CA . LYS A 1 258 ? -21.953 7.387 -10.156 1 95.81 258 LYS A CA 1
ATOM 2038 C C . LYS A 1 258 ? -21.391 6.832 -8.852 1 95.81 258 LYS A C 1
ATOM 2040 O O . LYS A 1 258 ? -21.469 5.629 -8.594 1 95.81 258 LYS A O 1
ATOM 2045 N N . LEU A 1 259 ? -20.797 7.695 -8.055 1 97.19 259 LEU A N 1
ATOM 2046 C CA . LEU A 1 259 ? -20.234 7.27 -6.773 1 97.19 259 LEU A CA 1
ATOM 2047 C C . LEU A 1 259 ? -21.344 6.828 -5.82 1 97.19 259 LEU A C 1
ATOM 2049 O O . LEU A 1 259 ? -21.156 5.871 -5.062 1 97.19 259 LEU A O 1
ATOM 2053 N N . ALA A 1 260 ? -22.469 7.516 -5.852 1 96.38 260 ALA A N 1
ATOM 2054 C CA . ALA A 1 260 ? -23.609 7.137 -5.02 1 96.38 260 ALA A CA 1
ATOM 2055 C C . ALA A 1 260 ? -24.078 5.723 -5.344 1 96.38 260 ALA A C 1
ATOM 2057 O O . ALA A 1 260 ? -24.344 4.926 -4.438 1 96.38 260 ALA A O 1
ATOM 2058 N N . SER A 1 261 ? -24.234 5.461 -6.613 1 96.38 261 SER A N 1
ATOM 2059 C CA . SER A 1 261 ? -24.641 4.133 -7.055 1 96.38 261 SER A CA 1
ATOM 2060 C C . SER A 1 261 ? -23.625 3.074 -6.645 1 96.38 261 SER A C 1
ATOM 2062 O O . SER A 1 261 ? -24 1.987 -6.199 1 96.38 261 SER A O 1
ATOM 2064 N N . TYR A 1 262 ? -22.391 3.385 -6.824 1 97.88 262 TYR A N 1
ATOM 2065 C CA . TYR A 1 262 ? -21.281 2.504 -6.449 1 97.88 262 TYR A CA 1
ATOM 2066 C C . TYR A 1 262 ? -21.344 2.156 -4.965 1 97.88 262 TYR A C 1
ATOM 2068 O O . TYR A 1 262 ? -21.266 0.982 -4.594 1 97.88 262 TYR A O 1
ATOM 2076 N N . LEU A 1 263 ? -21.469 3.152 -4.094 1 97.5 263 LEU A N 1
ATOM 2077 C CA . LEU A 1 263 ? -21.5 2.941 -2.652 1 97.5 263 LEU A CA 1
ATOM 2078 C C . LEU A 1 263 ? -22.766 2.174 -2.25 1 97.5 263 LEU A C 1
ATOM 2080 O O . LEU A 1 263 ? -22.703 1.316 -1.364 1 97.5 263 LEU A O 1
ATOM 2084 N N . ALA A 1 264 ? -23.906 2.457 -2.912 1 96.31 264 ALA A N 1
ATOM 2085 C CA . ALA A 1 264 ? -25.141 1.733 -2.639 1 96.31 264 ALA A CA 1
ATOM 2086 C C . ALA A 1 264 ? -24.984 0.251 -2.967 1 96.31 264 ALA A C 1
ATOM 2088 O O . ALA A 1 264 ? -25.453 -0.608 -2.211 1 96.31 264 ALA A O 1
ATOM 2089 N N . GLN A 1 265 ? -24.375 -0.044 -4.078 1 96.44 265 GLN A N 1
ATOM 2090 C CA . GLN A 1 265 ? -24.141 -1.428 -4.477 1 96.44 265 GLN A CA 1
ATOM 2091 C C . GLN A 1 265 ? -23.25 -2.146 -3.477 1 96.44 265 GLN A C 1
ATOM 2093 O O . GLN A 1 265 ? -23.469 -3.314 -3.154 1 96.44 265 GLN A O 1
ATOM 2098 N N . SER A 1 266 ? -22.219 -1.439 -3.02 1 95.94 266 SER A N 1
ATOM 2099 C CA . SER A 1 266 ? -21.297 -2.016 -2.043 1 95.94 266 SER A CA 1
ATOM 2100 C C . SER A 1 266 ? -22.031 -2.354 -0.741 1 95.94 266 SER A C 1
ATOM 2102 O O . SER A 1 266 ? -21.797 -3.418 -0.161 1 95.94 266 SER A O 1
ATOM 2104 N N . ARG A 1 267 ? -22.953 -1.559 -0.327 1 95.62 267 ARG A N 1
ATOM 2105 C CA . ARG A 1 267 ? -23.656 -1.717 0.942 1 95.62 267 ARG A CA 1
ATOM 2106 C C . ARG A 1 267 ? -24.688 -2.83 0.86 1 95.62 267 ARG A C 1
ATOM 2108 O O . ARG A 1 267 ? -25.125 -3.359 1.885 1 95.62 267 ARG A O 1
ATOM 2115 N N . ARG A 1 268 ? -25.109 -3.143 -0.337 1 96.81 268 ARG A N 1
ATOM 2116 C CA . ARG A 1 268 ? -26.141 -4.145 -0.515 1 96.81 268 ARG A CA 1
ATOM 2117 C C . ARG A 1 268 ? -25.562 -5.555 -0.493 1 96.81 268 ARG A C 1
ATOM 2119 O O . ARG A 1 268 ? -26.297 -6.535 -0.378 1 96.81 268 ARG A O 1
ATOM 2126 N N . ARG A 1 269 ? -24.297 -5.625 -0.583 1 97.44 269 ARG A N 1
ATOM 2127 C CA . ARG A 1 269 ? -23.688 -6.945 -0.578 1 97.44 269 ARG A CA 1
ATOM 2128 C C . ARG A 1 269 ? -23.938 -7.656 0.75 1 97.44 269 ARG A C 1
ATOM 2130 O O . ARG A 1 269 ? -23.844 -7.039 1.814 1 97.44 269 ARG A O 1
ATOM 2137 N N . LYS A 1 270 ? -24.203 -8.938 0.69 1 97.94 270 LYS A N 1
ATOM 2138 C CA . LYS A 1 270 ? -24.5 -9.727 1.881 1 97.94 270 LYS A CA 1
ATOM 2139 C C . LYS A 1 270 ? -23.359 -9.672 2.881 1 97.94 270 LYS A C 1
ATOM 2141 O O . LYS A 1 270 ? -23.578 -9.57 4.09 1 97.94 270 LYS A O 1
ATOM 2146 N N . ALA A 1 271 ? -22.141 -9.75 2.424 1 98.06 271 ALA A N 1
ATOM 2147 C CA . ALA A 1 271 ? -20.953 -9.742 3.283 1 98.06 271 ALA A CA 1
ATOM 2148 C C . ALA A 1 271 ? -20.812 -8.406 4.016 1 98.06 271 ALA A C 1
ATOM 2150 O O . ALA A 1 271 ? -20.391 -8.375 5.176 1 98.06 271 ALA A O 1
ATOM 2151 N N . PHE A 1 272 ? -21.125 -7.297 3.369 1 98.38 272 PHE A N 1
ATOM 2152 C CA . PHE A 1 272 ? -21.109 -6 4.039 1 98.38 272 PHE A CA 1
ATOM 2153 C C . PHE A 1 272 ? -22.125 -5.961 5.168 1 98.38 272 PHE A C 1
ATOM 2155 O O . PHE A 1 272 ? -21.828 -5.508 6.27 1 98.38 272 PHE A O 1
ATOM 2162 N N . ILE A 1 273 ? -23.312 -6.383 4.848 1 98 273 ILE A N 1
ATOM 2163 C CA . ILE A 1 273 ? -24.406 -6.367 5.816 1 98 273 ILE A CA 1
ATOM 2164 C C . ILE A 1 273 ? -24.016 -7.172 7.051 1 98 273 ILE A C 1
ATOM 2166 O O . ILE A 1 273 ? -24.172 -6.703 8.18 1 98 273 ILE A O 1
ATOM 2170 N N . THR A 1 274 ? -23.469 -8.352 6.816 1 97.56 274 THR A N 1
ATOM 2171 C CA . THR A 1 274 ? -23.047 -9.195 7.922 1 97.56 274 THR A CA 1
ATOM 2172 C C . THR A 1 274 ? -21.953 -8.516 8.734 1 97.56 274 THR A C 1
ATOM 2174 O O . THR A 1 274 ? -22 -8.492 9.961 1 97.56 274 THR A O 1
ATOM 2177 N N . ALA A 1 275 ? -20.922 -7.953 8.078 1 97.62 275 ALA A N 1
ATOM 2178 C CA . ALA A 1 275 ? -19.812 -7.258 8.742 1 97.62 275 ALA A CA 1
ATOM 2179 C C . ALA A 1 275 ? -20.328 -6.078 9.562 1 97.62 275 ALA A C 1
ATOM 2181 O O . ALA A 1 275 ? -19.859 -5.828 10.672 1 97.62 275 ALA A O 1
ATOM 2182 N N . ASN A 1 276 ? -21.266 -5.367 8.961 1 96.69 276 ASN A N 1
ATOM 2183 C CA . ASN A 1 276 ? -21.812 -4.195 9.633 1 96.69 276 ASN A CA 1
ATOM 2184 C C . ASN A 1 276 ? -22.625 -4.59 10.867 1 96.69 276 ASN A C 1
ATOM 2186 O O . ASN A 1 276 ? -22.656 -3.852 11.852 1 96.69 276 ASN A O 1
ATOM 2190 N N . GLU A 1 277 ? -23.312 -5.703 10.805 1 96.25 277 GLU A N 1
ATOM 2191 C CA . GLU A 1 277 ? -24.016 -6.207 11.977 1 96.25 277 GLU A CA 1
ATOM 2192 C C . GLU A 1 277 ? -23.062 -6.566 13.102 1 96.25 277 GLU A C 1
ATOM 2194 O O . GLU A 1 277 ? -23.328 -6.277 14.273 1 96.25 277 GLU A O 1
ATOM 2199 N N . LEU A 1 278 ? -21.969 -7.176 12.742 1 95.19 278 LEU A N 1
ATOM 2200 C CA . LEU A 1 278 ? -20.953 -7.512 13.727 1 95.19 278 LEU A CA 1
ATOM 2201 C C . LEU A 1 278 ? -20.375 -6.254 14.367 1 95.19 278 LEU A C 1
ATOM 2203 O O . LEU A 1 278 ? -20.141 -6.223 15.578 1 95.19 278 LEU A O 1
ATOM 2207 N N . ARG A 1 279 ? -20.125 -5.25 13.578 1 94.81 279 ARG A N 1
ATOM 2208 C CA . ARG A 1 279 ? -19.625 -3.971 14.07 1 94.81 279 ARG A CA 1
ATOM 2209 C C . ARG A 1 279 ? -20.594 -3.344 15.055 1 94.81 279 ARG A C 1
ATOM 2211 O O . ARG A 1 279 ? -20.188 -2.852 16.109 1 94.81 279 ARG 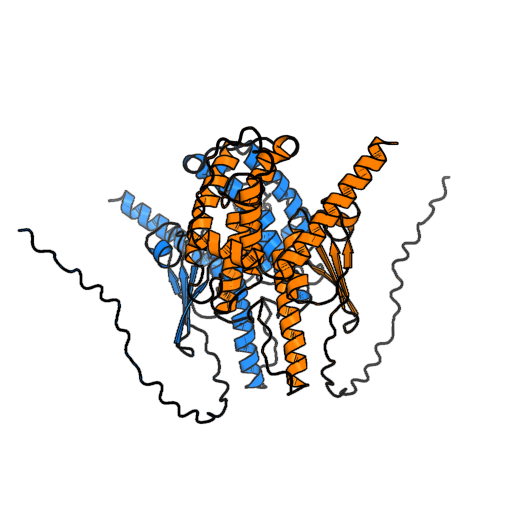A O 1
ATOM 2218 N N . LYS A 1 280 ? -21.938 -3.369 14.719 1 91.88 280 LYS A N 1
ATOM 2219 C CA . LYS A 1 280 ? -22.969 -2.783 15.57 1 91.88 280 LYS A CA 1
ATOM 2220 C C . LYS A 1 280 ? -23.078 -3.518 16.906 1 91.88 280 LYS A C 1
ATOM 2222 O O . LYS A 1 280 ? -23.344 -2.902 17.938 1 91.88 280 LYS A O 1
ATOM 2227 N N . GLU A 1 281 ? -22.906 -4.773 16.844 1 88.19 281 GLU A N 1
ATOM 2228 C CA . GLU A 1 281 ? -22.938 -5.57 18.062 1 88.19 281 GLU A CA 1
ATOM 2229 C C . GLU A 1 281 ? -21.812 -5.18 19.016 1 88.19 281 GLU A C 1
ATOM 2231 O O . GLU A 1 281 ? -21.984 -5.176 20.234 1 88.19 281 GLU A O 1
ATOM 2236 N N . GLN A 1 282 ? -20.703 -4.84 18.484 1 84.25 282 GLN A N 1
ATOM 2237 C CA . GLN A 1 282 ? -19.562 -4.402 19.281 1 84.25 282 GLN A CA 1
ATOM 2238 C C . GLN A 1 282 ? -19.828 -3.059 19.938 1 84.25 282 GLN A C 1
ATOM 2240 O O . GLN A 1 282 ? -19.422 -2.824 21.078 1 84.25 282 GLN A O 1
ATOM 2245 N N . VAL A 1 283 ? -20.531 -2.262 19.219 1 73.38 283 VAL A N 1
ATOM 2246 C CA . VAL A 1 283 ? -20.859 -0.941 19.75 1 73.38 283 VAL A CA 1
ATOM 2247 C C . VAL A 1 283 ? -21.906 -1.072 20.875 1 73.38 283 VAL A C 1
ATOM 2249 O O . VAL A 1 283 ? -21.812 -0.391 21.891 1 73.38 283 VAL A O 1
ATOM 2252 N N . SER A 1 284 ? -22.828 -2.02 20.656 1 72.12 284 SER A N 1
ATOM 2253 C CA . SER A 1 284 ? -23.859 -2.236 21.656 1 72.12 284 SER A CA 1
ATOM 2254 C C . SER A 1 284 ? -23.281 -2.85 22.938 1 72.12 284 SER A C 1
ATOM 2256 O O . SER A 1 284 ? -23.688 -2.498 24.047 1 72.12 284 SER A O 1
ATOM 2258 N N . GLU A 1 285 ? -22.359 -3.719 22.719 1 69.12 285 GLU A N 1
ATOM 2259 C CA . GLU A 1 285 ? -21.703 -4.34 23.875 1 69.12 285 GLU A CA 1
ATOM 2260 C C . GLU A 1 285 ? -20.922 -3.318 24.688 1 69.12 285 GLU A C 1
ATOM 2262 O O . GLU A 1 285 ? -20.906 -3.367 25.906 1 69.12 285 GLU A O 1
ATOM 2267 N N . ARG A 1 286 ? -20.344 -2.346 24.016 1 63.59 286 ARG A N 1
ATOM 2268 C CA . ARG A 1 286 ? -19.594 -1.284 24.688 1 63.59 286 ARG A CA 1
ATOM 2269 C C . ARG A 1 286 ? -20.516 -0.36 25.469 1 63.59 286 ARG A C 1
ATOM 2271 O O . ARG A 1 286 ? -20.203 0.032 26.594 1 63.59 286 ARG A O 1
ATOM 2278 N N . LYS A 1 287 ? -21.625 -0.073 24.766 1 62.12 287 LYS A N 1
ATOM 2279 C CA . LYS A 1 287 ? -22.609 0.793 25.422 1 62.12 287 LYS A CA 1
ATOM 2280 C C . LYS A 1 287 ? -23.234 0.102 26.625 1 62.12 287 LYS A C 1
ATOM 2282 O O . LYS A 1 287 ? -23.5 0.738 27.641 1 62.12 287 LYS A O 1
ATOM 2287 N N . GLY A 1 288 ? -23.5 -1.18 26.422 1 56.34 288 GLY A N 1
ATOM 2288 C CA . GLY A 1 288 ? -24.047 -1.938 27.531 1 56.34 288 GLY A CA 1
ATOM 2289 C C . GLY A 1 288 ? -23.094 -2.021 28.719 1 56.34 288 GLY A C 1
ATOM 2290 O O . GLY A 1 288 ? -23.516 -1.897 29.875 1 56.34 288 GLY A O 1
ATOM 2291 N N . LYS A 1 289 ? -21.828 -2.166 28.469 1 58.59 289 LYS A N 1
ATOM 2292 C CA . LYS A 1 289 ? -20.844 -2.24 29.547 1 58.59 289 LYS A CA 1
ATOM 2293 C C . LYS A 1 289 ? -20.672 -0.882 30.219 1 58.59 289 LYS A C 1
ATOM 2295 O O . LYS A 1 289 ? -20.469 -0.807 31.438 1 58.59 289 LYS A O 1
ATOM 2300 N N . GLU A 1 290 ? -20.688 0.095 29.359 1 52.5 290 GLU A N 1
ATOM 2301 C CA . GLU A 1 290 ? -20.578 1.45 29.906 1 52.5 290 GLU A CA 1
ATOM 2302 C C . GLU A 1 290 ? -21.781 1.791 30.766 1 52.5 290 GLU A C 1
ATOM 2304 O O . GLU A 1 290 ? -21.641 2.426 31.812 1 52.5 290 GLU A O 1
ATOM 2309 N N . HIS A 1 291 ? -22.938 1.318 30.359 1 52.47 291 HIS A N 1
ATOM 2310 C CA . HIS A 1 291 ? -24.156 1.508 31.141 1 52.47 291 HIS A CA 1
ATOM 2311 C C . HIS A 1 291 ? -24.078 0.747 32.469 1 52.47 291 HIS A C 1
ATOM 2313 O O . HIS A 1 291 ? -24.5 1.254 33.5 1 52.47 291 HIS A O 1
ATOM 2319 N N . HIS A 1 292 ? -23.547 -0.408 32.375 1 49.5 292 HIS A N 1
ATOM 2320 C CA . HIS A 1 292 ? -23.391 -1.195 33.594 1 49.5 292 HIS A CA 1
ATOM 2321 C C . HIS A 1 292 ? -22.359 -0.573 34.5 1 49.5 292 HIS A C 1
ATOM 2323 O O . HIS A 1 292 ? -22.547 -0.544 35.719 1 49.5 292 HIS A O 1
ATOM 2329 N N . ARG A 1 293 ? -21.359 0.028 33.969 1 49.56 293 ARG A N 1
ATOM 2330 C CA . ARG A 1 293 ? -20.328 0.681 34.781 1 49.56 293 ARG A CA 1
ATOM 2331 C C . ARG A 1 293 ? -20.844 1.979 35.375 1 49.56 293 ARG A C 1
ATOM 2333 O O . ARG A 1 293 ? -20.469 2.336 36.5 1 49.56 293 ARG A O 1
ATOM 2340 N N . SER A 1 294 ? -21.625 2.689 34.688 1 46.66 294 SER A N 1
ATOM 2341 C CA . SER A 1 294 ? -22.188 3.932 35.188 1 46.66 294 SER A CA 1
ATOM 2342 C C . SER A 1 294 ? -23.188 3.66 36.312 1 46.66 294 SER A C 1
ATOM 2344 O O . SER A 1 294 ? -23.516 4.555 37.094 1 46.66 294 SER A O 1
ATOM 2346 N N . LYS A 1 295 ? -23.656 2.465 36.344 1 52.12 295 LYS A N 1
ATOM 2347 C CA . LYS A 1 295 ? -24.609 2.086 37.406 1 52.12 295 LYS A CA 1
ATOM 2348 C C . LYS A 1 295 ? -23.875 1.531 38.625 1 52.12 295 LYS A C 1
ATOM 2350 O O . LYS A 1 295 ? -24.484 1.331 39.656 1 52.12 295 LYS A O 1
ATOM 2355 N N . LEU A 1 296 ? -22.656 1.228 38.438 1 37.75 296 LEU A N 1
ATOM 2356 C CA . LEU A 1 296 ? -21.906 0.804 39.625 1 37.75 296 LEU A CA 1
ATOM 2357 C C . LEU A 1 296 ? -21.281 2.002 40.344 1 37.75 296 LEU A C 1
ATOM 2359 O O . LEU A 1 296 ? -21.219 2.043 41.562 1 37.75 296 LEU A O 1
ATOM 2363 N N . MET B 1 1 ? -25.75 33.344 -40.656 1 22.36 1 MET B N 1
ATOM 2364 C CA . MET B 1 1 ? -26.078 31.922 -40.719 1 22.36 1 MET B CA 1
ATOM 2365 C C . MET B 1 1 ? -24.828 31.062 -40.531 1 22.36 1 MET B C 1
ATOM 2367 O O . MET B 1 1 ? -24.016 30.938 -41.469 1 22.36 1 MET B O 1
ATOM 2371 N N . ILE B 1 2 ? -24.109 31.047 -39.438 1 28.78 2 ILE B N 1
ATOM 2372 C CA . ILE B 1 2 ? -22.734 30.594 -39.312 1 28.78 2 ILE B CA 1
ATOM 2373 C C . ILE B 1 2 ? -22.688 29.062 -39.438 1 28.78 2 ILE B C 1
ATOM 2375 O O . ILE B 1 2 ? -23.422 28.359 -38.75 1 28.78 2 ILE B O 1
ATOM 2379 N N . PRO B 1 3 ? -22.109 28.422 -40.5 1 24.31 3 PRO B N 1
ATOM 2380 C CA . PRO B 1 3 ? -22.188 27 -40.812 1 24.31 3 PRO B CA 1
ATOM 2381 C C . PRO B 1 3 ? -21.578 26.109 -39.75 1 24.31 3 PRO B C 1
ATOM 2383 O O . PRO B 1 3 ? -20.562 26.484 -39.125 1 24.31 3 PRO B O 1
ATOM 2386 N N . ARG B 1 4 ? -22.375 25.188 -39.094 1 23.28 4 ARG B N 1
ATOM 2387 C CA . ARG B 1 4 ? -22.203 24.25 -38 1 23.28 4 ARG B CA 1
ATOM 2388 C C . ARG B 1 4 ? -21.219 23.156 -38.344 1 23.28 4 ARG B C 1
ATOM 2390 O O . ARG B 1 4 ? -21.484 22.344 -39.25 1 23.28 4 ARG B O 1
ATOM 2397 N N . GLN B 1 5 ? -19.891 23.484 -38.531 1 24 5 GLN B N 1
ATOM 2398 C CA . GLN B 1 5 ? -18.891 22.5 -38.938 1 24 5 GLN B CA 1
ATOM 2399 C C . GLN B 1 5 ? -18.891 21.297 -38 1 24 5 GLN B C 1
ATOM 2401 O O . GLN B 1 5 ? -18.688 21.438 -36.781 1 24 5 GLN B O 1
ATOM 2406 N N . TYR B 1 6 ? -19.719 20.234 -38.25 1 22 6 TYR B N 1
ATOM 2407 C CA . TYR B 1 6 ? -19.938 18.953 -37.625 1 22 6 TYR B CA 1
ATOM 2408 C C . TYR B 1 6 ? -18.641 18.156 -37.5 1 22 6 TYR B C 1
ATOM 2410 O O . TYR B 1 6 ? -17.969 17.906 -38.5 1 22 6 TYR B O 1
ATOM 2418 N N . VAL B 1 7 ? -17.766 18.422 -36.469 1 23.64 7 VAL B N 1
ATOM 2419 C CA . VAL B 1 7 ? -16.484 17.781 -36.25 1 23.64 7 VAL B CA 1
ATOM 2420 C C . VAL B 1 7 ? -16.672 16.266 -36.125 1 23.64 7 VAL B C 1
ATOM 2422 O O . VAL B 1 7 ? -17.5 15.805 -35.312 1 23.64 7 VAL B O 1
ATOM 2425 N N . HIS B 1 8 ? -16.531 15.523 -37.219 1 22.02 8 HIS B N 1
ATOM 2426 C CA . HIS B 1 8 ? -16.594 14.086 -37.438 1 22.02 8 HIS B CA 1
ATOM 2427 C C . HIS B 1 8 ? -15.734 13.336 -36.406 1 22.02 8 HIS B C 1
ATOM 2429 O O . HIS B 1 8 ? -14.555 13.656 -36.219 1 22.02 8 HIS B O 1
ATOM 2435 N N . ASN B 1 9 ? -16.281 12.914 -35.281 1 21.47 9 ASN B N 1
ATOM 2436 C CA . ASN B 1 9 ? -15.703 12.141 -34.188 1 21.47 9 ASN B CA 1
ATOM 2437 C C . ASN B 1 9 ? -15.148 10.805 -34.688 1 21.47 9 ASN B C 1
ATOM 2439 O O . ASN B 1 9 ? -15.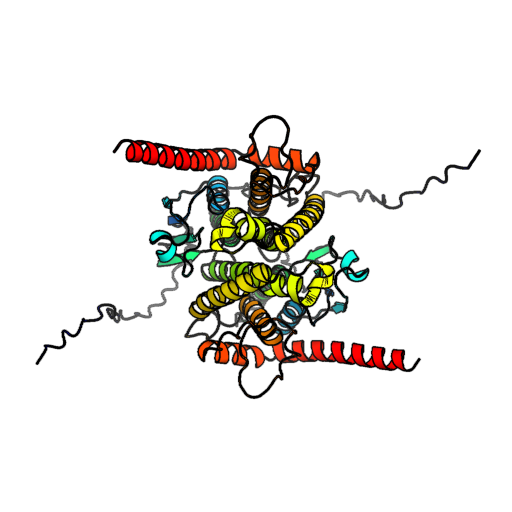898 9.945 -35.156 1 21.47 9 ASN B O 1
ATOM 2443 N N . PRO B 1 10 ? -13.859 10.711 -35.219 1 23.44 10 PRO B N 1
ATOM 2444 C CA . PRO B 1 10 ? -13.242 9.578 -35.906 1 23.44 10 PRO B CA 1
ATOM 2445 C C . PRO B 1 10 ? -13.281 8.289 -35.094 1 23.44 10 PRO B C 1
ATOM 2447 O O . PRO B 1 10 ? -12.734 7.266 -35.5 1 23.44 10 PRO B O 1
ATOM 2450 N N . LEU B 1 11 ? -13.664 8.258 -33.844 1 20.84 11 LEU B N 1
ATOM 2451 C CA . LEU B 1 11 ? -13.234 7.105 -33.062 1 20.84 11 LEU B CA 1
ATOM 2452 C C . LEU B 1 11 ? -13.961 5.84 -33.5 1 20.84 11 LEU B C 1
ATOM 2454 O O . LEU B 1 11 ? -13.789 4.777 -32.906 1 20.84 11 LEU B O 1
ATOM 2458 N N . ARG B 1 12 ? -14.992 5.863 -34.438 1 20.58 12 ARG B N 1
ATOM 2459 C CA . ARG B 1 12 ? -15.883 4.715 -34.531 1 20.58 12 ARG B CA 1
ATOM 2460 C C . ARG B 1 12 ? -15.234 3.588 -35.312 1 20.58 12 ARG B C 1
ATOM 2462 O O . ARG B 1 12 ? -15.875 2.971 -36.188 1 20.58 12 ARG B O 1
ATOM 2469 N N . ILE B 1 13 ? -14.016 3.51 -35.625 1 20.53 13 ILE B N 1
ATOM 2470 C CA . ILE B 1 13 ? -13.812 2.463 -36.625 1 20.53 13 ILE B CA 1
ATOM 2471 C C . ILE B 1 13 ? -14.102 1.099 -36 1 20.53 13 ILE B C 1
ATOM 2473 O O . ILE B 1 13 ? -13.312 0.589 -35.219 1 20.53 13 ILE B O 1
ATOM 2477 N N . VAL B 1 14 ? -15.25 0.833 -35.375 1 21.94 14 VAL B N 1
ATOM 2478 C CA . VAL B 1 14 ? -15.508 -0.486 -34.812 1 21.94 14 VAL B CA 1
ATOM 2479 C C . VAL B 1 14 ? -15.617 -1.517 -35.938 1 21.94 14 VAL B C 1
ATOM 2481 O O . VAL B 1 14 ? -16.562 -1.487 -36.719 1 21.94 14 VAL B O 1
ATOM 2484 N N . SER B 1 15 ? -14.539 -1.803 -36.719 1 20.38 15 SER B N 1
ATOM 2485 C CA . SER B 1 15 ? -14.656 -2.857 -37.719 1 20.38 15 SER B CA 1
ATOM 2486 C C . SER B 1 15 ? -15.234 -4.133 -37.125 1 20.38 15 SER B C 1
ATOM 2488 O O . SER B 1 15 ? -14.945 -4.473 -35.969 1 20.38 15 SER B O 1
ATOM 2490 N N . ARG B 1 16 ? -16.328 -4.625 -37.594 1 22.03 16 ARG B N 1
ATOM 2491 C CA . ARG B 1 16 ? -17.109 -5.848 -37.406 1 22.03 16 ARG B CA 1
ATOM 2492 C C . ARG B 1 16 ? -16.266 -7.078 -37.75 1 22.03 16 ARG B C 1
ATOM 2494 O O . ARG B 1 16 ? -16.203 -7.496 -38.906 1 22.03 16 ARG B O 1
ATOM 2501 N N . MET B 1 17 ? -15 -7.199 -37.375 1 22.8 17 MET B N 1
ATOM 2502 C CA . MET B 1 17 ? -14.391 -8.453 -37.844 1 22.8 17 MET B CA 1
ATOM 2503 C C . MET B 1 17 ? -15.18 -9.648 -37.312 1 22.8 17 MET B C 1
ATOM 2505 O O . MET B 1 17 ? -15.672 -9.641 -36.188 1 22.8 17 MET B O 1
ATOM 2509 N N . ALA B 1 18 ? -15.781 -10.469 -38.188 1 24.44 18 ALA B N 1
ATOM 2510 C CA . ALA B 1 18 ? -16.5 -11.742 -38.125 1 24.44 18 ALA B CA 1
ATOM 2511 C C . ALA B 1 18 ? -15.688 -12.781 -37.344 1 24.44 18 ALA B C 1
ATOM 2513 O O . ALA B 1 18 ? -14.523 -13.039 -37.656 1 24.44 18 ALA B O 1
ATOM 2514 N N . PHE B 1 19 ? -15.93 -12.859 -36.031 1 23.44 19 PHE B N 1
ATOM 2515 C CA . PHE B 1 19 ? -15.359 -13.891 -35.156 1 23.44 19 PHE B CA 1
ATOM 2516 C C . PHE B 1 19 ? -15.68 -15.281 -35.719 1 23.44 19 PHE B C 1
ATOM 2518 O O . PHE B 1 19 ? -16.844 -15.703 -35.688 1 23.44 19 PHE B O 1
ATOM 2525 N N . SER B 1 20 ? -15.086 -15.703 -36.875 1 26.39 20 SER B N 1
ATOM 2526 C CA . SER B 1 20 ? -15.203 -17.109 -37.188 1 26.39 20 SER B CA 1
ATOM 2527 C C . SER B 1 20 ? -14.82 -18 -36.031 1 26.39 20 SER B C 1
ATOM 2529 O O . SER B 1 20 ? -13.844 -17.719 -35.312 1 26.39 20 SER B O 1
ATOM 2531 N N . SER B 1 21 ? -15.711 -18.797 -35.469 1 25.62 21 SER B N 1
ATOM 2532 C CA . SER B 1 21 ? -15.805 -19.688 -34.312 1 25.62 21 SER B CA 1
ATOM 2533 C C . SER B 1 21 ? -14.812 -20.844 -34.438 1 25.62 21 SER B C 1
ATOM 2535 O O . SER B 1 21 ? -14.938 -21.844 -33.75 1 25.62 21 SER B O 1
ATOM 2537 N N . SER B 1 22 ? -14.008 -20.984 -35.5 1 29.02 22 SER B N 1
ATOM 2538 C CA . SER B 1 22 ? -13.414 -22.312 -35.5 1 29.02 22 SER B CA 1
ATOM 2539 C C . SER B 1 22 ? -12.508 -22.5 -34.281 1 29.02 22 SER B C 1
ATOM 2541 O O . SER B 1 22 ? -11.508 -21.797 -34.125 1 29.02 22 SER B O 1
ATOM 2543 N N . ALA B 1 23 ? -13.008 -23 -33.156 1 29.22 23 ALA B N 1
ATOM 2544 C CA . ALA B 1 23 ? -12.258 -23.375 -31.969 1 29.22 23 ALA B CA 1
ATOM 2545 C C . ALA B 1 23 ? -11.25 -24.484 -32.281 1 29.22 23 ALA B C 1
ATOM 2547 O O . ALA B 1 23 ? -11.602 -25.656 -32.281 1 29.22 23 ALA B O 1
ATOM 2548 N N . ALA B 1 24 ? -10.391 -24.422 -33.312 1 31.34 24 ALA B N 1
ATOM 2549 C CA . ALA B 1 24 ? -9.367 -25.469 -33.25 1 31.34 24 ALA B CA 1
ATOM 2550 C C . ALA B 1 24 ? -8.688 -25.516 -31.891 1 31.34 24 ALA B C 1
ATOM 2552 O O . ALA B 1 24 ? -8.398 -24.469 -31.312 1 31.34 24 ALA B O 1
ATOM 2553 N N . MET B 1 25 ? -8.828 -26.594 -31.188 1 31.44 25 MET B N 1
ATOM 2554 C CA . MET B 1 25 ? -8.07 -26.969 -30 1 31.44 25 MET B CA 1
ATOM 2555 C C . MET B 1 25 ? -6.586 -26.688 -30.188 1 31.44 25 MET B C 1
ATOM 2557 O O . MET B 1 25 ? -5.906 -27.375 -30.938 1 31.44 25 MET B O 1
ATOM 2561 N N . SER B 1 26 ? -6.223 -25.469 -30.5 1 32.12 26 SER B N 1
ATOM 2562 C CA . SER B 1 26 ? -4.801 -25.188 -30.656 1 32.12 26 SER B CA 1
ATOM 2563 C C . SER B 1 26 ? -3.992 -25.812 -29.516 1 32.12 26 SER B C 1
ATOM 2565 O O . SER B 1 26 ? -4.461 -25.875 -28.375 1 32.12 26 SER B O 1
ATOM 2567 N N . SER B 1 27 ? -3.164 -26.797 -29.781 1 33.94 27 SER B N 1
ATOM 2568 C CA . SER B 1 27 ? -2.09 -27.234 -28.891 1 33.94 27 SER B CA 1
ATOM 2569 C C . SER B 1 27 ? -1.587 -26.094 -28.016 1 33.94 27 SER B C 1
ATOM 2571 O O . SER B 1 27 ? -1.358 -24.984 -28.5 1 33.94 27 SER B O 1
ATOM 2573 N N . ASP B 1 28 ? -2.035 -26.078 -26.766 1 37.38 28 ASP B N 1
ATOM 2574 C CA . ASP B 1 28 ? -1.615 -25.141 -25.734 1 37.38 28 ASP B CA 1
ATOM 2575 C C . ASP B 1 28 ? -0.125 -24.828 -25.844 1 37.38 28 ASP B C 1
ATOM 2577 O O . ASP B 1 28 ? 0.708 -25.516 -25.266 1 37.38 28 ASP B O 1
ATOM 2581 N N . ASN B 1 29 ? 0.428 -24.766 -26.984 1 38.12 29 ASN B N 1
ATOM 2582 C CA . ASN B 1 29 ? 1.782 -24.219 -27.031 1 38.12 29 ASN B CA 1
ATOM 2583 C C . ASN B 1 29 ? 1.965 -23.062 -26.047 1 38.12 29 ASN B C 1
ATOM 2585 O O . ASN B 1 29 ? 1.367 -22 -26.203 1 38.12 29 ASN B O 1
ATOM 2589 N N . LYS B 1 30 ? 2.109 -23.375 -24.734 1 45.72 30 LYS B N 1
ATOM 2590 C CA . LYS B 1 30 ? 2.459 -22.391 -23.719 1 45.72 30 LYS B CA 1
ATOM 2591 C C . LYS B 1 30 ? 3.428 -21.344 -24.281 1 45.72 30 LYS B C 1
ATOM 2593 O O . LYS B 1 30 ? 4.605 -21.641 -24.484 1 45.72 30 LYS B O 1
ATOM 2598 N N . THR B 1 31 ? 3.068 -20.469 -25.172 1 50.03 31 THR B N 1
ATOM 2599 C CA . THR B 1 31 ? 3.846 -19.375 -25.734 1 50.03 31 THR B CA 1
ATOM 2600 C C . THR B 1 31 ? 4.723 -18.719 -24.672 1 50.03 31 THR B C 1
ATOM 2602 O O . THR B 1 31 ? 4.25 -18.406 -23.594 1 50.03 31 THR B O 1
ATOM 2605 N N . ILE B 1 32 ? 6.043 -18.953 -24.734 1 52.06 32 ILE B N 1
ATOM 2606 C CA . ILE B 1 32 ? 7.055 -18.312 -23.906 1 52.06 32 ILE B CA 1
ATOM 2607 C C . ILE B 1 32 ? 6.738 -16.812 -23.781 1 52.06 32 ILE B C 1
ATOM 2609 O O . ILE B 1 32 ? 6.719 -16.094 -24.781 1 52.06 32 ILE B O 1
ATOM 2613 N N . LYS B 1 33 ? 6.074 -16.5 -22.641 1 64.81 33 LYS B N 1
ATOM 2614 C CA . LYS B 1 33 ? 5.82 -15.078 -22.391 1 64.81 33 LYS B CA 1
ATOM 2615 C C . LYS B 1 33 ? 7.098 -14.25 -22.531 1 64.81 33 LYS B C 1
ATOM 2617 O O . LYS B 1 33 ? 8.117 -14.562 -21.906 1 64.81 33 LYS B O 1
ATOM 2622 N N . SER B 1 34 ? 7.121 -13.445 -23.609 1 80.38 34 SER B N 1
ATOM 2623 C CA . SER B 1 34 ? 8.234 -12.523 -23.812 1 80.38 34 SER B CA 1
ATOM 2624 C C . SER B 1 34 ? 8.086 -11.273 -22.938 1 80.38 34 SER B C 1
ATOM 2626 O O . SER B 1 34 ? 6.977 -10.93 -22.531 1 80.38 34 SER B O 1
ATOM 2628 N N . TRP B 1 35 ? 9.203 -10.766 -22.484 1 86.62 35 TRP B N 1
ATOM 2629 C CA . TRP B 1 35 ? 9.227 -9.508 -21.734 1 86.62 35 TRP B CA 1
ATOM 2630 C C . TRP B 1 35 ? 8.57 -8.391 -22.547 1 86.62 35 TRP B C 1
ATOM 2632 O O . TRP B 1 35 ? 8.922 -8.164 -23.703 1 86.62 35 TRP B O 1
ATOM 2642 N N . PRO B 1 36 ? 7.609 -7.711 -21.953 1 92.56 36 PRO B N 1
ATOM 2643 C CA . PRO B 1 36 ? 6.941 -6.625 -22.672 1 92.56 36 PRO B CA 1
ATOM 2644 C C . PRO B 1 36 ? 7.828 -5.395 -22.844 1 92.56 36 PRO B C 1
ATOM 2646 O O . PRO B 1 36 ? 8.859 -5.277 -22.172 1 92.56 36 PRO B O 1
ATOM 2649 N N . LYS B 1 37 ? 7.465 -4.605 -23.781 1 95.44 37 LYS B N 1
ATOM 2650 C CA . LYS B 1 37 ? 8.117 -3.301 -23.875 1 95.44 37 LYS B CA 1
ATOM 2651 C C . LYS B 1 37 ? 7.688 -2.398 -22.719 1 95.44 37 LYS B C 1
ATOM 2653 O O . LYS B 1 37 ? 6.492 -2.211 -22.484 1 95.44 37 LYS B O 1
ATOM 2658 N N . LEU B 1 38 ? 8.641 -1.876 -22 1 97.81 38 LEU B N 1
ATOM 2659 C CA . LEU B 1 38 ? 8.375 -1.062 -20.812 1 97.81 38 LEU B CA 1
ATOM 2660 C C . LEU B 1 38 ? 8.867 0.366 -21.016 1 97.81 38 LEU B C 1
ATOM 2662 O O . LEU B 1 38 ? 9.977 0.58 -21.5 1 97.81 38 LEU B O 1
ATOM 2666 N N . THR B 1 39 ? 8.031 1.327 -20.672 1 98.44 39 THR B N 1
ATOM 2667 C CA . THR B 1 39 ? 8.43 2.73 -20.625 1 98.44 39 THR B CA 1
ATOM 2668 C C . THR B 1 39 ? 8.094 3.328 -19.25 1 98.44 39 THR B C 1
ATOM 2670 O O . THR B 1 39 ? 6.93 3.381 -18.859 1 98.44 39 THR B O 1
ATOM 2673 N N . LEU B 1 40 ? 9.109 3.738 -18.562 1 98.56 40 LEU B N 1
ATOM 2674 C CA . LEU B 1 40 ? 8.938 4.359 -17.266 1 98.56 40 LEU B CA 1
ATOM 2675 C C . LEU B 1 40 ? 8.938 5.879 -17.375 1 98.56 40 LEU B C 1
ATOM 2677 O O . LEU B 1 40 ? 9.859 6.465 -17.953 1 98.56 40 LEU B O 1
ATOM 2681 N N . TYR B 1 41 ? 7.914 6.504 -16.812 1 98.5 41 TYR B N 1
ATOM 2682 C CA . TYR B 1 41 ? 7.793 7.957 -16.812 1 98.5 41 TYR B CA 1
ATOM 2683 C C . TYR B 1 41 ? 8.109 8.523 -15.43 1 98.5 41 TYR B C 1
ATOM 2685 O O . TYR B 1 41 ? 7.582 8.047 -14.422 1 98.5 41 TYR B O 1
ATOM 2693 N N . GLY B 1 42 ? 9.023 9.547 -15.406 1 97.94 42 GLY B N 1
ATOM 2694 C CA . GLY B 1 42 ? 9.195 10.281 -14.164 1 97.94 42 GLY B CA 1
ATOM 2695 C C . GLY B 1 42 ? 10.617 10.734 -13.93 1 97.94 42 GLY B C 1
ATOM 2696 O O . GLY B 1 42 ? 11.562 10.133 -14.445 1 97.94 42 GLY B O 1
ATOM 2697 N N . ASP B 1 43 ? 10.75 11.75 -13.117 1 96.81 43 ASP B N 1
ATOM 2698 C CA . ASP B 1 43 ? 12.023 12.305 -12.688 1 96.81 43 ASP B CA 1
ATOM 2699 C C . ASP B 1 43 ? 12.719 11.391 -11.68 1 96.81 43 ASP B C 1
ATOM 2701 O O . ASP B 1 43 ? 12.141 11.055 -10.648 1 96.81 43 ASP B O 1
ATOM 2705 N N . LEU B 1 44 ? 13.984 11.031 -11.906 1 96.19 44 LEU B N 1
ATOM 2706 C CA . LEU B 1 44 ? 14.68 10.031 -11.109 1 96.19 44 LEU B CA 1
ATOM 2707 C C . LEU B 1 44 ? 15.133 10.609 -9.773 1 96.19 44 LEU B C 1
ATOM 2709 O O . LEU B 1 44 ? 15.586 9.875 -8.898 1 96.19 44 LEU B O 1
ATOM 2713 N N . ASN B 1 45 ? 14.953 11.891 -9.562 1 93.75 45 ASN B N 1
ATOM 2714 C CA . ASN B 1 45 ? 15.219 12.492 -8.266 1 93.75 45 ASN B CA 1
ATOM 2715 C C . ASN B 1 45 ? 14.031 12.336 -7.32 1 93.75 45 ASN B C 1
ATOM 2717 O O . ASN B 1 45 ? 14.086 12.781 -6.172 1 93.75 45 ASN B O 1
ATOM 2721 N N . MET B 1 46 ? 13.078 11.672 -7.879 1 95.75 46 MET B N 1
ATOM 2722 C CA . MET B 1 46 ? 11.852 11.43 -7.113 1 95.75 46 MET B CA 1
ATOM 2723 C C . MET B 1 46 ? 11.578 9.938 -6.984 1 95.75 46 MET B C 1
ATOM 2725 O O . MET B 1 46 ? 12.508 9.125 -7.023 1 95.75 46 MET B O 1
ATOM 2729 N N . ARG B 1 47 ? 10.344 9.555 -6.715 1 97.88 47 ARG B N 1
ATOM 2730 C CA . ARG B 1 47 ? 9.984 8.172 -6.422 1 97.88 47 ARG B CA 1
ATOM 2731 C C . ARG B 1 47 ? 10.25 7.27 -7.625 1 97.88 47 ARG B C 1
ATOM 2733 O O . ARG B 1 47 ? 10.43 6.059 -7.473 1 97.88 47 ARG B O 1
ATOM 2740 N N . PRO B 1 48 ? 10.344 7.77 -8.891 1 98.38 48 PRO B N 1
ATOM 2741 C CA . PRO B 1 48 ? 10.672 6.902 -10.023 1 98.38 48 PRO B CA 1
ATOM 2742 C C . PRO B 1 48 ? 12.023 6.211 -9.867 1 98.38 48 PRO B C 1
ATOM 2744 O O . PRO B 1 48 ? 12.289 5.207 -10.531 1 98.38 48 PRO B O 1
ATOM 2747 N N . PHE B 1 49 ? 12.898 6.758 -9.047 1 98.5 49 PHE B N 1
ATOM 2748 C CA . PHE B 1 49 ? 14.172 6.109 -8.758 1 98.5 49 PHE B CA 1
ATOM 2749 C C . PHE B 1 49 ? 13.953 4.684 -8.258 1 98.5 49 PHE B C 1
ATOM 2751 O O . PHE B 1 49 ? 14.734 3.783 -8.586 1 98.5 49 PHE B O 1
ATOM 2758 N N . ARG B 1 50 ? 12.922 4.465 -7.441 1 98.88 50 ARG B N 1
ATOM 2759 C CA . ARG B 1 50 ? 12.578 3.146 -6.918 1 98.88 50 ARG B CA 1
ATOM 2760 C C . ARG B 1 50 ? 12.398 2.141 -8.055 1 98.88 50 ARG B C 1
ATOM 2762 O O . ARG B 1 50 ? 12.789 0.98 -7.93 1 98.88 50 ARG B O 1
ATOM 2769 N N . ASN B 1 51 ? 11.82 2.633 -9.133 1 98.88 51 ASN B N 1
ATOM 2770 C CA . ASN B 1 51 ? 11.445 1.751 -10.234 1 98.88 51 ASN B CA 1
ATOM 2771 C C . ASN B 1 51 ? 12.617 1.508 -11.18 1 98.88 51 ASN B C 1
ATOM 2773 O O . ASN B 1 51 ? 12.766 0.412 -11.727 1 98.88 51 ASN B O 1
ATOM 2777 N N . VAL B 1 52 ? 13.461 2.529 -11.398 1 98.5 52 VAL B N 1
ATOM 2778 C CA . VAL B 1 52 ? 14.664 2.305 -12.188 1 98.5 52 VAL B CA 1
ATOM 2779 C C . VAL B 1 52 ? 15.586 1.327 -11.461 1 98.5 52 VAL B C 1
ATOM 2781 O O . VAL B 1 52 ? 16.172 0.443 -12.086 1 98.5 52 VAL B O 1
ATOM 2784 N N . TRP B 1 53 ? 15.703 1.56 -10.133 1 98.75 53 TRP B N 1
ATOM 2785 C CA . TRP B 1 53 ? 16.469 0.62 -9.328 1 98.75 53 TRP B CA 1
ATOM 2786 C C . TRP B 1 53 ? 15.945 -0.801 -9.492 1 98.75 53 TRP B C 1
ATOM 2788 O O . TRP B 1 53 ? 16.719 -1.729 -9.766 1 98.75 53 TRP B O 1
ATOM 2798 N N . MET B 1 54 ? 14.625 -1.047 -9.43 1 98.56 54 MET B N 1
ATOM 2799 C CA . MET B 1 54 ? 13.992 -2.35 -9.602 1 98.56 54 MET B CA 1
ATOM 2800 C C . MET B 1 54 ? 14.281 -2.91 -10.992 1 98.56 54 MET B C 1
ATOM 2802 O O . MET B 1 54 ? 14.594 -4.094 -11.141 1 98.56 54 MET B O 1
ATOM 2806 N N . LEU B 1 55 ? 14.125 -2.062 -11.977 1 97.88 55 LEU B N 1
ATOM 2807 C CA . LEU B 1 55 ? 14.352 -2.479 -13.352 1 97.88 55 LEU B CA 1
ATOM 2808 C C . LEU B 1 55 ? 15.797 -2.918 -13.562 1 97.88 55 LEU B C 1
ATOM 2810 O O . LEU B 1 55 ? 16.062 -3.9 -14.258 1 97.88 55 LEU B O 1
ATOM 2814 N N . GLU B 1 56 ? 16.719 -2.223 -12.93 1 97.31 56 GLU B N 1
ATOM 2815 C CA . GLU B 1 56 ? 18.125 -2.594 -13.016 1 97.31 56 GLU B CA 1
ATOM 2816 C C . GLU B 1 56 ? 18.406 -3.895 -12.266 1 97.31 56 GLU B C 1
ATOM 2818 O O . GLU B 1 56 ? 19.281 -4.668 -12.656 1 97.31 56 GLU B O 1
ATOM 2823 N N . GLU B 1 57 ? 17.703 -4.152 -11.172 1 97 57 GLU B N 1
ATOM 2824 C CA . GLU B 1 57 ? 17.828 -5.418 -10.453 1 97 57 GLU B CA 1
ATOM 2825 C C . GLU B 1 57 ? 17.375 -6.59 -11.328 1 97 57 GLU B C 1
ATOM 2827 O O . GLU B 1 57 ? 17.984 -7.66 -11.297 1 97 57 GLU B O 1
ATOM 2832 N N . ILE B 1 58 ? 16.281 -6.391 -12.039 1 94.19 58 ILE B N 1
ATOM 2833 C CA . ILE B 1 58 ? 15.695 -7.48 -12.82 1 94.19 58 ILE B CA 1
ATOM 2834 C C . ILE B 1 58 ? 16.5 -7.676 -14.102 1 94.19 58 ILE B C 1
ATOM 2836 O O . ILE B 1 58 ? 16.562 -8.789 -14.641 1 94.19 58 ILE B O 1
ATOM 2840 N N . GLY B 1 59 ? 17.031 -6.598 -14.68 1 92.38 59 GLY B N 1
ATOM 2841 C CA . GLY B 1 59 ? 17.984 -6.703 -15.773 1 92.38 59 GLY B CA 1
ATOM 2842 C C . GLY B 1 59 ? 17.328 -6.734 -17.141 1 92.38 59 GLY B C 1
ATOM 2843 O O . GLY B 1 59 ? 17.953 -7.094 -18.141 1 92.38 59 GLY B O 1
ATOM 2844 N N . PHE B 1 60 ? 16.078 -6.457 -17.266 1 88.25 60 PHE B N 1
ATOM 2845 C CA . PHE B 1 60 ? 15.391 -6.414 -18.547 1 88.25 60 PHE B CA 1
ATOM 2846 C C . PHE B 1 60 ? 15.406 -5.004 -19.125 1 88.25 60 PHE B C 1
ATOM 2848 O O . PHE B 1 60 ? 15.539 -4.027 -18.391 1 88.25 60 PHE B O 1
ATOM 2855 N N . GLY B 1 61 ? 15.266 -4.922 -20.438 1 93.44 61 GLY B N 1
ATOM 2856 C CA . GLY B 1 61 ? 15.273 -3.643 -21.125 1 93.44 61 GLY B CA 1
ATOM 2857 C C . GLY B 1 61 ? 14.047 -2.801 -20.828 1 93.44 61 GLY B C 1
ATOM 2858 O O . GLY B 1 61 ? 12.953 -3.336 -20.625 1 93.44 61 GLY B O 1
ATOM 2859 N N . TYR B 1 62 ? 14.281 -1.454 -20.812 1 97.44 62 TYR B N 1
ATOM 2860 C CA . TYR B 1 62 ? 13.203 -0.491 -20.625 1 97.44 62 TYR B CA 1
ATOM 2861 C C . TYR B 1 62 ? 13.562 0.863 -21.219 1 97.44 62 TYR B C 1
ATOM 2863 O O . TYR B 1 62 ? 14.734 1.134 -21.484 1 97.44 62 TYR B O 1
ATOM 2871 N N . HIS B 1 63 ? 12.555 1.613 -21.516 1 97.81 63 HIS B N 1
ATOM 2872 C CA . HIS B 1 63 ? 12.719 3.016 -21.891 1 97.81 63 HIS B CA 1
ATOM 2873 C C . HIS B 1 63 ? 12.344 3.936 -20.734 1 97.81 63 HIS B C 1
ATOM 2875 O O . HIS B 1 63 ? 11.398 3.656 -19.984 1 97.81 63 HIS B O 1
ATOM 2881 N N . HIS B 1 64 ? 13.078 5.012 -20.578 1 97.44 64 HIS B N 1
ATOM 2882 C CA . HIS B 1 64 ? 12.805 5.992 -19.531 1 97.44 64 HIS B CA 1
ATOM 2883 C C . HIS B 1 64 ? 12.477 7.355 -20.125 1 97.44 64 HIS B C 1
ATOM 2885 O O . HIS B 1 64 ? 13.195 7.848 -21 1 97.44 64 HIS B O 1
ATOM 2891 N N . VAL B 1 65 ? 11.352 7.945 -19.766 1 97.44 65 VAL B N 1
ATOM 2892 C CA . VAL B 1 65 ? 10.945 9.297 -20.141 1 97.44 65 VAL B CA 1
ATOM 2893 C C . VAL B 1 65 ? 11.039 10.211 -18.922 1 97.44 65 VAL B C 1
ATOM 2895 O O . VAL B 1 65 ? 10.188 10.148 -18.016 1 97.44 65 VAL B O 1
ATOM 2898 N N . ASN B 1 66 ? 12.008 11.062 -18.922 1 96.19 66 ASN B N 1
ATOM 2899 C CA . ASN B 1 66 ? 12.156 12.031 -17.844 1 96.19 66 ASN B CA 1
ATOM 2900 C C . ASN B 1 66 ? 11.07 13.094 -17.891 1 96.19 66 ASN B C 1
ATOM 2902 O O . ASN B 1 66 ? 10.93 13.805 -18.891 1 96.19 66 ASN B O 1
ATOM 2906 N N . CYS B 1 67 ? 10.25 13.188 -16.875 1 96.06 67 CYS B N 1
ATOM 2907 C CA . CYS B 1 67 ? 9.227 14.219 -16.812 1 96.06 67 CYS B CA 1
ATOM 2908 C C . CYS B 1 67 ? 8.883 14.547 -15.359 1 96.06 67 CYS B C 1
ATOM 2910 O O . CYS B 1 67 ? 8.961 13.688 -14.484 1 96.06 67 CYS B O 1
ATOM 2912 N N . LYS B 1 68 ? 8.508 15.766 -15.125 1 95.12 68 LYS B N 1
ATOM 2913 C CA . LYS B 1 68 ? 8.102 16.234 -13.805 1 95.12 68 LYS B CA 1
ATOM 2914 C C . LYS B 1 68 ? 6.629 15.922 -13.547 1 95.12 68 LYS B C 1
ATOM 2916 O O . LYS B 1 68 ? 5.852 15.742 -14.484 1 95.12 68 LYS B O 1
ATOM 2921 N N . PRO B 1 69 ? 6.316 15.82 -12.211 1 94.81 69 PRO B N 1
ATOM 2922 C CA . PRO B 1 69 ? 4.891 15.688 -11.906 1 94.81 69 PRO B CA 1
ATOM 2923 C C . PRO B 1 69 ? 4.055 16.812 -12.492 1 94.81 69 PRO B C 1
ATOM 2925 O O . PRO B 1 69 ? 4.5 17.969 -12.531 1 94.81 69 PRO B O 1
ATOM 2928 N N . TRP B 1 70 ? 2.883 16.547 -12.945 1 93 70 TRP B N 1
ATOM 2929 C CA . TRP B 1 70 ? 1.874 17.469 -13.453 1 93 70 TRP B CA 1
ATOM 2930 C C . TRP B 1 70 ? 2.268 18.016 -14.828 1 93 70 TRP B C 1
ATOM 2932 O O . TRP B 1 70 ? 1.551 18.828 -15.406 1 93 70 TRP B O 1
ATOM 2942 N N . SER B 1 71 ? 3.387 17.578 -15.398 1 96.19 71 SER B N 1
ATOM 2943 C CA . SER B 1 71 ? 3.744 17.922 -16.766 1 96.19 71 SER B CA 1
ATOM 2944 C C . SER B 1 71 ? 2.777 17.281 -17.766 1 96.19 71 SER B C 1
ATOM 2946 O O . SER B 1 71 ? 2 16.406 -17.406 1 96.19 71 SER B O 1
ATOM 2948 N N . LYS B 1 72 ? 2.84 17.766 -18.953 1 96.5 72 LYS B N 1
ATOM 2949 C CA . LYS B 1 72 ? 2.012 17.203 -20.016 1 96.5 72 LYS B CA 1
ATOM 2950 C C . LYS B 1 72 ? 2.283 15.719 -20.203 1 96.5 72 LYS B C 1
ATOM 2952 O O . LYS B 1 72 ? 1.352 14.93 -20.391 1 96.5 72 LYS B O 1
ATOM 2957 N N . ARG B 1 73 ? 3.566 15.344 -20.172 1 96.94 73 ARG B N 1
ATOM 2958 C CA . ARG B 1 73 ? 3.953 13.945 -20.344 1 96.94 73 ARG B CA 1
ATOM 2959 C C . ARG B 1 73 ? 3.418 13.086 -19.203 1 96.94 73 ARG B C 1
ATOM 2961 O O . ARG B 1 73 ? 2.939 11.969 -19.438 1 96.94 73 ARG B O 1
ATOM 2968 N N . ALA B 1 74 ? 3.52 13.609 -18 1 97.06 74 ALA B N 1
ATOM 2969 C CA . ALA B 1 74 ? 3.008 12.875 -16.844 1 97.06 74 ALA B CA 1
ATOM 2970 C C . ALA B 1 74 ? 1.491 12.727 -16.922 1 97.06 74 ALA B C 1
ATOM 2972 O O . ALA B 1 74 ? 0.956 11.648 -16.641 1 97.06 74 ALA B O 1
ATOM 2973 N N . LYS B 1 75 ? 0.789 13.758 -17.328 1 95.5 75 LYS B N 1
ATOM 2974 C CA . LYS B 1 75 ? -0.67 13.766 -17.391 1 95.5 75 LYS B CA 1
ATOM 2975 C C . LYS B 1 75 ? -1.181 12.844 -18.5 1 95.5 75 LYS B C 1
ATOM 2977 O O . LYS B 1 75 ? -2.338 12.422 -18.469 1 95.5 75 LYS B O 1
ATOM 2982 N N . ALA B 1 76 ? -0.356 12.492 -19.438 1 95.38 76 ALA B N 1
ATOM 2983 C CA . ALA B 1 76 ? -0.725 11.594 -20.531 1 95.38 76 ALA B CA 1
ATOM 2984 C C . ALA B 1 76 ? -0.845 10.156 -20.047 1 95.38 76 ALA B C 1
ATOM 2986 O O . ALA B 1 76 ? -1.51 9.328 -20.672 1 95.38 76 ALA B O 1
ATOM 2987 N N . VAL B 1 77 ? -0.192 9.852 -18.875 1 94.81 77 VAL B N 1
ATOM 2988 C CA . VAL B 1 77 ? -0.127 8.453 -18.469 1 94.81 77 VAL B CA 1
ATOM 2989 C C . VAL B 1 77 ? -0.701 8.297 -17.062 1 94.81 77 VAL B C 1
ATOM 2991 O O . VAL B 1 77 ? -0.875 7.176 -16.578 1 94.81 77 VAL B O 1
ATOM 2994 N N . HIS B 1 78 ? -1.082 9.352 -16.406 1 90.31 78 HIS B N 1
ATOM 2995 C CA . HIS B 1 78 ? -1.656 9.344 -15.062 1 90.31 78 HIS B CA 1
ATOM 2996 C C . HIS B 1 78 ? -2.74 10.406 -14.922 1 90.31 78 HIS B C 1
ATOM 2998 O O . HIS B 1 78 ? -2.498 11.586 -15.188 1 90.31 78 HIS B O 1
ATOM 3004 N N . PRO B 1 79 ? -3.875 10.07 -14.422 1 85.69 79 PRO B N 1
ATOM 3005 C CA . PRO B 1 79 ? -4.98 11.023 -14.344 1 85.69 79 PRO B CA 1
ATOM 3006 C C . PRO B 1 79 ? -4.664 12.227 -13.469 1 85.69 79 PRO B C 1
ATOM 3008 O O . PRO B 1 79 ? -5.191 13.32 -13.695 1 85.69 79 PRO B O 1
ATOM 3011 N N . LEU B 1 80 ? -3.771 12.07 -12.438 1 89.56 80 LEU B N 1
ATOM 3012 C CA . LEU B 1 80 ? -3.406 13.164 -11.547 1 89.56 80 LEU B CA 1
ATOM 3013 C C . LEU B 1 80 ? -2.041 13.734 -11.914 1 89.56 80 LEU B C 1
ATOM 3015 O O . LEU B 1 80 ? -1.508 14.594 -11.211 1 89.56 80 LEU B O 1
ATOM 3019 N N . GLY B 1 81 ? -1.505 13.25 -12.977 1 94.06 81 GLY B N 1
ATOM 3020 C CA . GLY B 1 81 ? -0.204 13.734 -13.406 1 94.06 81 GLY B CA 1
ATOM 3021 C C . GLY B 1 81 ? 0.919 13.359 -12.461 1 94.06 81 GLY B C 1
ATOM 3022 O O . GLY B 1 81 ? 1.94 14.047 -12.398 1 94.06 81 GLY B O 1
ATOM 3023 N N . LYS B 1 82 ? 0.707 12.352 -11.719 1 95.19 82 LYS B N 1
ATOM 3024 C CA . LYS B 1 82 ? 1.741 11.906 -10.789 1 95.19 82 LYS B CA 1
ATOM 3025 C C . LYS B 1 82 ? 2.758 11.008 -11.492 1 95.19 82 LYS B C 1
ATOM 3027 O O . LYS B 1 82 ? 2.488 10.477 -12.57 1 95.19 82 LYS B O 1
ATOM 3032 N N . VAL B 1 83 ? 3.914 10.906 -11.016 1 97.25 83 VAL B N 1
ATOM 3033 C CA . VAL B 1 83 ? 4.969 9.984 -11.406 1 97.25 83 VAL B CA 1
ATOM 3034 C C . VAL B 1 83 ? 5.453 9.203 -10.188 1 97.25 83 VAL B C 1
ATOM 3036 O O . VAL B 1 83 ? 5.422 9.711 -9.07 1 97.25 83 VAL B O 1
ATOM 3039 N N . PRO B 1 84 ? 5.867 7.906 -10.312 1 98.38 84 PRO B N 1
ATOM 3040 C CA . PRO B 1 84 ? 6.129 7.18 -11.562 1 98.38 84 PRO B CA 1
ATOM 3041 C C . PRO B 1 84 ? 4.855 6.609 -12.188 1 98.38 84 PRO B C 1
ATOM 3043 O O . PRO B 1 84 ? 3.848 6.441 -11.5 1 98.38 84 PRO B O 1
ATOM 3046 N N . ALA B 1 85 ? 4.887 6.402 -13.445 1 98.62 85 ALA B N 1
ATOM 3047 C CA . ALA B 1 85 ? 3.959 5.59 -14.227 1 98.62 85 ALA B CA 1
ATOM 3048 C C . ALA B 1 85 ? 4.707 4.676 -15.195 1 98.62 85 ALA B C 1
ATOM 3050 O O . ALA B 1 85 ? 5.691 5.09 -15.812 1 98.62 85 ALA B O 1
ATOM 3051 N N . LEU B 1 86 ? 4.309 3.43 -15.281 1 98.62 86 LEU B N 1
ATOM 3052 C CA . LEU B 1 86 ? 4.93 2.455 -16.172 1 98.62 86 LEU B CA 1
ATOM 3053 C C . LEU B 1 86 ? 3.963 2.043 -17.281 1 98.62 86 LEU B C 1
ATOM 3055 O O . LEU B 1 86 ? 2.934 1.419 -17.016 1 98.62 86 LEU B O 1
ATOM 3059 N N . LEU B 1 87 ? 4.27 2.4 -18.5 1 98.38 87 LEU B N 1
ATOM 3060 C CA . LEU B 1 87 ? 3.533 1.912 -19.672 1 98.38 87 LEU B CA 1
ATOM 3061 C C . LEU B 1 87 ? 4.016 0.524 -20.078 1 98.38 87 LEU B C 1
ATOM 3063 O O . LEU B 1 87 ? 5.211 0.322 -20.312 1 98.38 87 LEU B O 1
ATOM 3067 N N . VAL B 1 88 ? 3.109 -0.427 -20.094 1 97.81 88 VAL B N 1
ATOM 3068 C CA . VAL B 1 88 ? 3.398 -1.812 -20.453 1 97.81 88 VAL B CA 1
ATOM 3069 C C . VAL B 1 88 ? 2.756 -2.141 -21.797 1 97.81 88 VAL B C 1
ATOM 3071 O O . VAL B 1 88 ? 1.539 -2.018 -21.953 1 97.81 88 VAL B O 1
ATOM 3074 N N . GLU B 1 89 ? 3.551 -2.49 -22.734 1 95.88 89 GLU B N 1
ATOM 3075 C CA . GLU B 1 89 ? 3.088 -2.928 -24.047 1 95.88 89 GLU B CA 1
ATOM 3076 C C . GLU B 1 89 ? 3.395 -4.406 -24.266 1 95.88 89 GLU B C 1
ATOM 3078 O O . GLU B 1 89 ? 4.523 -4.766 -24.609 1 95.88 89 GLU B O 1
ATOM 3083 N N . ASP B 1 90 ? 2.365 -5.133 -24.062 1 89.56 90 ASP B N 1
ATOM 3084 C CA . ASP B 1 90 ? 2.467 -6.582 -24.203 1 89.56 90 ASP B CA 1
ATOM 3085 C C . ASP B 1 90 ? 1.953 -7.035 -25.562 1 89.56 90 ASP B C 1
ATOM 3087 O O . ASP B 1 90 ? 0.776 -7.375 -25.719 1 89.56 90 ASP B O 1
ATOM 3091 N N . ASP B 1 91 ? 2.793 -7.238 -26.5 1 82.25 91 ASP B N 1
ATOM 3092 C CA . ASP B 1 91 ? 2.443 -7.562 -27.875 1 82.25 91 ASP B CA 1
ATOM 3093 C C . ASP B 1 91 ? 1.88 -8.977 -27.984 1 82.25 91 ASP B C 1
ATOM 3095 O O . ASP B 1 91 ? 0.979 -9.234 -28.781 1 82.25 91 ASP B O 1
ATOM 3099 N N . ASP B 1 92 ? 2.43 -9.859 -27.188 1 79.69 92 ASP B N 1
ATOM 3100 C CA . ASP B 1 92 ? 1.978 -11.25 -27.234 1 79.69 92 ASP B CA 1
ATOM 3101 C C . ASP B 1 92 ? 0.482 -11.344 -26.953 1 79.69 92 ASP B C 1
ATOM 3103 O O . ASP B 1 92 ? -0.228 -12.133 -27.578 1 79.69 92 ASP B O 1
ATOM 3107 N N . ASN B 1 93 ? 0.026 -10.508 -26.016 1 81.81 93 ASN B N 1
ATOM 3108 C CA . ASN B 1 93 ? -1.379 -10.547 -25.625 1 81.81 93 ASN B CA 1
ATOM 3109 C C . ASN B 1 93 ? -2.146 -9.352 -26.188 1 81.81 93 ASN B C 1
ATOM 3111 O O . ASN B 1 93 ? -3.293 -9.109 -25.797 1 81.81 93 ASN B O 1
ATOM 3115 N N . GLN B 1 94 ? -1.486 -8.547 -27.016 1 87 94 GLN B N 1
ATOM 3116 C CA . GLN B 1 94 ? -2.07 -7.375 -27.656 1 87 94 GLN B CA 1
ATOM 3117 C C . GLN B 1 94 ? -2.711 -6.445 -26.625 1 87 94 GLN B C 1
ATOM 3119 O O . GLN B 1 94 ? -3.863 -6.039 -26.797 1 87 94 GLN B O 1
ATOM 3124 N N . GLN B 1 95 ? -1.986 -6.242 -25.594 1 91.06 95 GLN B N 1
ATOM 3125 C CA . GLN B 1 95 ? -2.479 -5.398 -24.516 1 91.06 95 GLN B CA 1
ATOM 3126 C C . GLN B 1 95 ? -1.516 -4.246 -24.234 1 91.06 95 GLN B C 1
ATOM 3128 O O . GLN B 1 95 ? -0.3 -4.402 -24.375 1 91.06 95 GLN B O 1
ATOM 3133 N N . GLN B 1 96 ? -2.096 -3.119 -23.938 1 95.25 96 GLN B N 1
ATOM 3134 C CA . GLN B 1 96 ? -1.366 -1.956 -23.453 1 95.25 96 GLN B CA 1
ATOM 3135 C C . GLN B 1 96 ? -2.055 -1.354 -22.234 1 95.25 96 GLN B C 1
ATOM 3137 O O . GLN B 1 96 ? -3.27 -1.153 -22.234 1 95.25 96 GLN B O 1
ATOM 3142 N N . PHE B 1 97 ? -1.256 -1.177 -21.172 1 96.5 97 PHE B N 1
ATOM 3143 C CA . PHE B 1 97 ? -1.841 -0.604 -19.969 1 96.5 97 PHE B CA 1
ATOM 3144 C C . PHE B 1 97 ? -0.785 0.128 -19.156 1 96.5 97 PHE B C 1
ATOM 3146 O O . PHE B 1 97 ? 0.413 -0.01 -19.406 1 96.5 97 PHE B O 1
ATOM 3153 N N . VAL B 1 98 ? -1.229 0.941 -18.188 1 97.62 98 VAL B N 1
ATOM 3154 C CA . VAL B 1 98 ? -0.341 1.722 -17.328 1 97.62 98 VAL B CA 1
ATOM 3155 C C . VAL B 1 98 ? -0.434 1.217 -15.891 1 97.62 98 VAL B C 1
ATOM 3157 O O . VAL B 1 98 ? -1.526 0.927 -15.398 1 97.62 98 VAL B O 1
ATOM 3160 N N . VAL B 1 99 ? 0.667 0.971 -15.312 1 98.19 99 VAL B N 1
ATOM 3161 C CA . VAL B 1 99 ? 0.778 0.681 -13.891 1 98.19 99 VAL B CA 1
ATOM 3162 C C . VAL B 1 99 ? 1.293 1.913 -13.148 1 98.19 99 VAL B C 1
ATOM 3164 O O . VAL B 1 99 ? 2.303 2.502 -13.539 1 98.19 99 VAL B O 1
ATOM 3167 N N . VAL B 1 100 ? 0.578 2.283 -12.078 1 97.38 100 VAL B N 1
ATO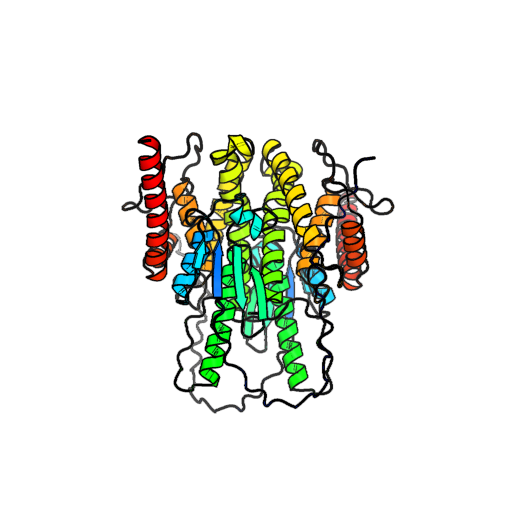M 3168 C CA . VAL B 1 100 ? 0.993 3.457 -11.32 1 97.38 100 VAL B CA 1
ATOM 3169 C C . VAL B 1 100 ? 1.307 3.057 -9.875 1 97.38 100 VAL B C 1
ATOM 3171 O O . VAL B 1 100 ? 1.081 1.911 -9.484 1 97.38 100 VAL B O 1
ATOM 3174 N N . GLU B 1 101 ? 1.842 4.047 -9.109 1 97.94 101 GLU B N 1
ATOM 3175 C CA . GLU B 1 101 ? 2.33 3.83 -7.75 1 97.94 101 GLU B CA 1
ATOM 3176 C C . GLU B 1 101 ? 3.643 3.051 -7.754 1 97.94 101 GLU B C 1
ATOM 3178 O O . GLU B 1 101 ? 3.703 1.931 -8.266 1 97.94 101 GLU B O 1
ATOM 3183 N N . SER B 1 102 ? 4.668 3.594 -7.168 1 98.75 102 SER B N 1
ATOM 3184 C CA . SER B 1 102 ? 6.02 3.047 -7.246 1 98.75 102 SER B CA 1
ATOM 3185 C C . SER B 1 102 ? 6.074 1.625 -6.695 1 98.75 102 SER B C 1
ATOM 3187 O O . SER B 1 102 ? 6.668 0.739 -7.312 1 98.75 102 SER B O 1
ATOM 3189 N N . ALA B 1 103 ? 5.387 1.397 -5.555 1 98.88 103 ALA B N 1
ATOM 3190 C CA . ALA B 1 103 ? 5.422 0.074 -4.938 1 98.88 103 ALA B CA 1
ATOM 3191 C C . ALA B 1 103 ? 4.684 -0.95 -5.793 1 98.88 103 ALA B C 1
ATOM 3193 O O . ALA B 1 103 ? 5.102 -2.105 -5.891 1 98.88 103 ALA B O 1
ATOM 3194 N N . ALA B 1 104 ? 3.535 -0.571 -6.406 1 98.88 104 ALA B N 1
ATOM 3195 C CA . ALA B 1 104 ? 2.781 -1.463 -7.281 1 98.88 104 ALA B CA 1
ATOM 3196 C C . ALA B 1 104 ? 3.584 -1.81 -8.531 1 98.88 104 ALA B C 1
ATOM 3198 O O . ALA B 1 104 ? 3.572 -2.955 -8.984 1 98.88 104 ALA B O 1
ATOM 3199 N N . ILE B 1 105 ? 4.266 -0.829 -9.07 1 98.81 105 ILE B N 1
ATOM 3200 C CA . ILE B 1 105 ? 5.109 -1.05 -10.234 1 98.81 105 ILE B CA 1
ATOM 3201 C C . ILE B 1 105 ? 6.172 -2.096 -9.914 1 98.81 105 ILE B C 1
ATOM 3203 O O . ILE B 1 105 ? 6.348 -3.062 -10.656 1 98.81 105 ILE B O 1
ATOM 3207 N N . ASN B 1 106 ? 6.855 -1.903 -8.781 1 98.88 106 ASN B N 1
ATOM 3208 C CA . ASN B 1 106 ? 7.902 -2.844 -8.398 1 98.88 106 ASN B CA 1
ATOM 3209 C C . ASN B 1 106 ? 7.344 -4.246 -8.172 1 98.88 106 ASN B C 1
ATOM 3211 O O . ASN B 1 106 ? 7.961 -5.238 -8.562 1 98.88 106 ASN B O 1
ATOM 3215 N N . THR B 1 107 ? 6.184 -4.324 -7.527 1 98.81 107 THR B N 1
ATOM 3216 C CA . THR B 1 107 ? 5.559 -5.617 -7.277 1 98.81 107 THR B CA 1
ATOM 3217 C C . THR B 1 107 ? 5.188 -6.301 -8.586 1 98.81 107 THR B C 1
ATOM 3219 O O . THR B 1 107 ? 5.441 -7.496 -8.766 1 98.81 107 THR B O 1
ATOM 3222 N N . PHE B 1 108 ? 4.648 -5.543 -9.562 1 98.62 108 PHE B N 1
ATOM 3223 C CA . PHE B 1 108 ? 4.273 -6.066 -10.867 1 98.62 108 PHE B CA 1
ATOM 3224 C C . PHE B 1 108 ? 5.488 -6.613 -11.602 1 98.62 108 PHE B C 1
ATOM 3226 O O . PHE B 1 108 ? 5.453 -7.723 -12.133 1 98.62 108 PHE B O 1
ATOM 3233 N N . LEU B 1 109 ? 6.539 -5.891 -11.586 1 97.56 109 LEU B N 1
ATOM 3234 C CA . LEU B 1 109 ? 7.762 -6.289 -12.273 1 97.56 109 LEU B CA 1
ATOM 3235 C C . LEU B 1 109 ? 8.336 -7.566 -11.664 1 97.56 109 LEU B C 1
ATOM 3237 O O . LEU B 1 109 ? 8.812 -8.445 -12.383 1 97.56 109 LEU B O 1
ATOM 3241 N N . GLY B 1 110 ? 8.336 -7.617 -10.328 1 96.88 110 GLY B N 1
ATOM 3242 C CA . GLY B 1 110 ? 8.797 -8.828 -9.664 1 96.88 110 GLY B CA 1
ATOM 3243 C C . GLY B 1 110 ? 7.957 -10.047 -10.008 1 96.88 110 GLY B C 1
ATOM 3244 O O . GLY B 1 110 ? 8.5 -11.125 -10.266 1 96.88 110 GLY B O 1
ATOM 3245 N N . ASP B 1 111 ? 6.656 -9.883 -9.984 1 96.38 111 ASP B N 1
ATOM 3246 C CA . ASP B 1 111 ? 5.742 -10.969 -10.336 1 96.38 111 ASP B CA 1
ATOM 3247 C C . ASP B 1 111 ? 5.938 -11.406 -11.789 1 96.38 111 ASP B C 1
ATOM 3249 O O . ASP B 1 111 ? 5.938 -12.602 -12.086 1 96.38 111 ASP B O 1
ATOM 3253 N N . MET B 1 112 ? 6.086 -10.469 -12.648 1 93.56 112 MET B N 1
ATOM 3254 C CA . MET B 1 112 ? 6.285 -10.766 -14.062 1 93.56 112 MET B CA 1
ATOM 3255 C C . MET B 1 112 ? 7.586 -11.539 -14.281 1 93.56 112 MET B C 1
ATOM 3257 O O . MET B 1 112 ? 7.621 -12.492 -15.055 1 93.56 112 MET B O 1
ATOM 3261 N N . THR B 1 113 ? 8.625 -11.102 -13.594 1 93 113 THR B N 1
ATOM 3262 C CA . THR B 1 113 ? 9.922 -11.766 -13.703 1 93 113 THR B CA 1
ATOM 3263 C C . THR B 1 113 ? 9.828 -13.211 -13.234 1 93 113 THR B C 1
ATOM 3265 O O . THR B 1 113 ? 10.352 -14.117 -13.891 1 93 113 THR B O 1
ATOM 3268 N N . ARG B 1 114 ? 9.156 -13.375 -12.133 1 91.19 114 ARG B N 1
ATOM 3269 C CA . ARG B 1 114 ? 8.984 -14.727 -11.609 1 91.19 114 ARG B CA 1
ATOM 3270 C C . ARG B 1 114 ? 8.227 -15.602 -12.602 1 91.19 114 ARG B C 1
ATOM 3272 O O . ARG B 1 114 ? 8.594 -16.766 -12.82 1 91.19 114 ARG B O 1
ATOM 3279 N N . GLU B 1 115 ? 7.184 -15.078 -13.164 1 88.12 115 GLU B N 1
ATOM 3280 C CA . GLU B 1 115 ? 6.367 -15.828 -14.117 1 88.12 115 GLU B CA 1
ATOM 3281 C C . GLU B 1 115 ? 7.176 -16.203 -15.359 1 88.12 115 GLU B C 1
ATOM 3283 O O . GLU B 1 115 ? 7.105 -17.328 -15.828 1 88.12 115 GLU B O 1
ATOM 3288 N N . ILE B 1 116 ? 7.898 -15.305 -15.891 1 85.81 116 ILE B N 1
ATOM 3289 C CA . ILE B 1 116 ? 8.68 -15.523 -17.094 1 85.81 116 ILE B CA 1
ATOM 3290 C C . ILE B 1 116 ? 9.773 -16.562 -16.828 1 85.81 116 ILE B C 1
ATOM 3292 O O . ILE B 1 116 ? 10 -17.453 -17.641 1 85.81 116 ILE B O 1
ATOM 3296 N N . GLU B 1 117 ? 10.414 -16.469 -15.719 1 83.94 117 GLU B N 1
ATOM 3297 C CA . GLU B 1 117 ? 11.484 -17.391 -15.375 1 83.94 117 GLU B CA 1
ATOM 3298 C C . GLU B 1 117 ? 10.945 -18.797 -15.125 1 83.94 117 GLU B C 1
ATOM 3300 O O . GLU B 1 117 ? 11.602 -19.797 -15.453 1 83.94 117 GLU B O 1
ATOM 3305 N N . SER B 1 118 ? 9.844 -18.828 -14.445 1 80.81 118 SER B N 1
ATOM 3306 C CA . SER B 1 118 ? 9.211 -20.125 -14.219 1 80.81 118 SER B CA 1
ATOM 3307 C C . SER B 1 118 ? 8.875 -20.828 -15.531 1 80.81 118 SER B C 1
ATOM 3309 O O . SER B 1 118 ? 9.047 -22.031 -15.664 1 80.81 118 SER B O 1
ATOM 3311 N N . ASN B 1 119 ? 8.398 -20.125 -16.438 1 78.12 119 ASN B N 1
ATOM 3312 C CA . ASN B 1 119 ? 8.062 -20.672 -17.75 1 78.12 119 ASN B CA 1
ATOM 3313 C C . ASN B 1 119 ? 9.312 -21.156 -18.5 1 78.12 119 ASN B C 1
ATOM 3315 O O . ASN B 1 119 ? 9.273 -22.188 -19.172 1 78.12 119 ASN B O 1
ATOM 3319 N N . LYS B 1 120 ? 10.383 -20.484 -18.344 1 74.5 120 LYS B N 1
ATOM 3320 C CA . LYS B 1 120 ? 11.633 -20.891 -18.969 1 74.5 120 LYS B CA 1
ATOM 3321 C C . LYS B 1 120 ? 12.156 -22.188 -18.375 1 74.5 120 LYS B C 1
ATOM 3323 O O . LYS B 1 120 ? 12.68 -23.047 -19.078 1 74.5 120 LYS B O 1
ATOM 3328 N N . ARG B 1 121 ? 12.008 -22.328 -17.109 1 71 121 ARG B N 1
ATOM 3329 C CA . ARG B 1 121 ? 12.477 -23.531 -16.422 1 71 121 ARG B CA 1
ATOM 3330 C C . ARG B 1 121 ? 11.672 -24.75 -16.844 1 71 121 ARG B C 1
ATOM 3332 O O . ARG B 1 121 ? 12.227 -25.844 -16.969 1 71 121 ARG B O 1
ATOM 3339 N N . THR B 1 122 ? 10.438 -24.547 -16.953 1 69.31 122 THR B N 1
ATOM 3340 C CA . THR B 1 122 ? 9.57 -25.656 -17.359 1 69.31 122 THR B CA 1
ATOM 3341 C C . THR B 1 122 ? 9.922 -26.125 -18.766 1 69.31 122 THR B C 1
ATOM 3343 O O . THR B 1 122 ? 9.742 -27.297 -19.094 1 69.31 122 THR B O 1
ATOM 3346 N N . ASN B 1 123 ? 10.492 -25.125 -19.453 1 68.62 123 ASN B N 1
ATOM 3347 C CA . ASN B 1 123 ? 10.75 -25.453 -20.844 1 68.62 123 ASN B CA 1
ATOM 3348 C C . ASN B 1 123 ? 12.227 -25.781 -21.094 1 68.62 123 ASN B C 1
ATOM 3350 O O . ASN B 1 123 ? 12.594 -26.234 -22.172 1 68.62 123 ASN B O 1
ATOM 3354 N N . ASP B 1 124 ? 12.984 -25.344 -20.172 1 62.06 124 ASP B N 1
ATOM 3355 C CA . ASP B 1 124 ? 14.422 -25.562 -20.281 1 62.06 124 ASP B CA 1
ATOM 3356 C C . ASP B 1 124 ? 15.008 -26.094 -18.969 1 62.06 124 ASP B C 1
ATOM 3358 O O . ASP B 1 124 ? 15.242 -25.328 -18.047 1 62.06 124 ASP B O 1
ATOM 3362 N N . ASP B 1 125 ? 15.227 -27.328 -18.859 1 58.06 125 ASP B N 1
ATOM 3363 C CA . ASP B 1 125 ? 15.641 -28.047 -17.656 1 58.06 125 ASP B CA 1
ATOM 3364 C C . ASP B 1 125 ? 17.016 -27.578 -17.172 1 58.06 125 ASP B C 1
ATOM 3366 O O . ASP B 1 125 ? 17.453 -27.953 -16.094 1 58.06 125 ASP B O 1
ATOM 3370 N N . THR B 1 126 ? 17.719 -26.922 -18.016 1 56.59 126 THR B N 1
ATOM 3371 C CA . THR B 1 126 ? 19.078 -26.531 -17.656 1 56.59 126 THR B CA 1
ATOM 3372 C C . THR B 1 126 ? 19.062 -25.297 -16.75 1 56.59 126 THR B C 1
ATOM 3374 O O . THR B 1 126 ? 20.094 -24.953 -16.156 1 56.59 126 THR B O 1
ATOM 3377 N N . ILE B 1 127 ? 17.953 -24.656 -16.734 1 53.56 127 ILE B N 1
ATOM 3378 C CA . ILE B 1 127 ? 17.844 -23.438 -15.953 1 53.56 127 ILE B CA 1
ATOM 3379 C C . ILE B 1 127 ? 17.438 -23.781 -14.523 1 53.56 127 ILE B C 1
ATOM 3381 O O . ILE B 1 127 ? 16.312 -24.219 -14.289 1 53.56 127 ILE B O 1
ATOM 3385 N N . ASN B 1 128 ? 18.359 -24.219 -13.555 1 50.88 128 ASN B N 1
ATOM 3386 C CA . ASN B 1 128 ? 18.062 -24.719 -12.219 1 50.88 128 ASN B CA 1
ATOM 3387 C C . ASN B 1 128 ? 17.906 -23.578 -11.211 1 50.88 128 ASN B C 1
ATOM 3389 O O . ASN B 1 128 ? 17.578 -23.828 -10.047 1 50.88 128 ASN B O 1
ATOM 3393 N N . LYS B 1 129 ? 18.516 -22.5 -11.516 1 51.28 129 LYS B N 1
ATOM 3394 C CA . LYS B 1 129 ? 18.672 -21.719 -10.297 1 51.28 129 LYS B CA 1
ATOM 3395 C C . LYS B 1 129 ? 17.531 -20.703 -10.141 1 51.28 129 LYS B C 1
ATOM 3397 O O . LYS B 1 129 ? 17.234 -19.953 -11.07 1 51.28 129 LYS B O 1
ATOM 3402 N N . PRO B 1 130 ? 16.703 -21.031 -9.133 1 50.47 130 PRO B N 1
ATOM 3403 C CA . PRO B 1 130 ? 15.641 -20.031 -8.891 1 50.47 130 PRO B CA 1
ATOM 3404 C C . PRO B 1 130 ? 16.188 -18.609 -8.758 1 50.47 130 PRO B C 1
ATOM 3406 O O . PRO B 1 130 ? 17.156 -18.391 -8.039 1 50.47 130 PRO B O 1
ATOM 3409 N N . SER B 1 131 ? 16.094 -17.812 -9.773 1 53.72 131 SER B N 1
ATOM 3410 C CA . SER B 1 131 ? 16.469 -16.406 -9.711 1 53.72 131 SER B CA 1
ATOM 3411 C C . SER B 1 131 ? 15.93 -15.742 -8.445 1 53.72 131 SER B C 1
ATOM 3413 O O . SER B 1 131 ? 14.938 -16.203 -7.875 1 53.72 131 SER B O 1
ATOM 3415 N N . ARG B 1 132 ? 16.828 -15.016 -7.793 1 63.12 132 ARG B N 1
ATOM 3416 C CA . ARG B 1 132 ? 16.547 -14.211 -6.605 1 63.12 132 ARG B CA 1
ATOM 3417 C C . ARG B 1 132 ? 15.195 -13.516 -6.727 1 63.12 132 ARG B C 1
ATOM 3419 O O . ARG B 1 132 ? 14.969 -12.742 -7.66 1 63.12 132 ARG B O 1
ATOM 3426 N N . LEU B 1 133 ? 14.203 -14.016 -5.898 1 86.12 133 LEU B N 1
ATOM 3427 C CA . LEU B 1 133 ? 12.828 -13.523 -5.953 1 86.12 133 LEU B CA 1
ATOM 3428 C C . LEU B 1 133 ? 12.711 -12.172 -5.258 1 86.12 133 LEU B C 1
ATOM 3430 O O . LEU B 1 133 ? 12.812 -12.086 -4.031 1 86.12 133 LEU B O 1
ATOM 3434 N N . LEU B 1 134 ? 12.703 -11.172 -6.105 1 96 134 LEU B N 1
ATOM 3435 C CA . LEU B 1 134 ? 12.562 -9.82 -5.574 1 96 134 LEU B CA 1
ATOM 3436 C C . LEU B 1 134 ? 11.164 -9.602 -4.996 1 96 134 LEU B C 1
ATOM 3438 O O . LEU B 1 134 ? 10.953 -8.664 -4.219 1 96 134 LEU B O 1
ATOM 3442 N N . VAL B 1 135 ? 10.211 -10.391 -5.445 1 97.81 135 VAL B N 1
ATOM 3443 C CA . VAL B 1 135 ? 8.844 -10.414 -4.922 1 97.81 135 VAL B CA 1
ATOM 3444 C C . VAL B 1 135 ? 8.398 -11.859 -4.719 1 97.81 135 VAL B C 1
ATOM 3446 O O . VAL B 1 135 ? 8.375 -12.648 -5.668 1 97.81 135 VAL B O 1
ATOM 3449 N N . PRO B 1 136 ? 8.102 -12.25 -3.479 1 97 136 PRO B N 1
ATOM 3450 C CA . PRO B 1 136 ? 7.719 -13.633 -3.201 1 97 136 PRO B CA 1
ATOM 3451 C C . PRO B 1 136 ? 6.398 -14.023 -3.865 1 97 136 PRO B C 1
ATOM 3453 O O . PRO B 1 136 ? 5.582 -13.156 -4.176 1 97 136 PRO B O 1
ATOM 3456 N N . PRO B 1 137 ? 6.203 -15.336 -4.109 1 95.88 137 PRO B N 1
ATOM 3457 C CA . PRO B 1 137 ? 4.957 -15.805 -4.723 1 95.88 137 PRO B CA 1
ATOM 3458 C C . PRO B 1 137 ? 3.73 -15.523 -3.852 1 95.88 137 PRO B C 1
ATOM 3460 O O . PRO B 1 137 ? 3.83 -15.523 -2.623 1 95.88 137 PRO B O 1
ATOM 3463 N N . PRO B 1 138 ? 2.553 -15.312 -4.496 1 95.88 138 PRO B N 1
ATOM 3464 C CA . PRO B 1 138 ? 1.326 -15.062 -3.736 1 95.88 138 PRO B CA 1
ATOM 3465 C C . PRO B 1 138 ? 0.926 -16.234 -2.85 1 95.88 138 PRO B C 1
ATOM 3467 O O . PRO B 1 138 ? 1.405 -17.359 -3.047 1 95.88 138 PRO B O 1
ATOM 3470 N N . ALA B 1 139 ? 0.091 -15.969 -1.835 1 93.94 139 ALA B N 1
ATOM 3471 C CA . ALA B 1 139 ? -0.488 -16.969 -0.931 1 93.94 139 ALA B CA 1
ATOM 3472 C C . ALA B 1 139 ? 0.598 -17.672 -0.126 1 93.94 139 ALA B C 1
ATOM 3474 O O . ALA B 1 139 ? 0.473 -18.859 0.187 1 93.94 139 ALA B O 1
ATOM 3475 N N . THR B 1 140 ? 1.762 -17.031 0.086 1 94.81 140 THR B N 1
ATOM 3476 C CA . THR B 1 140 ? 2.836 -17.547 0.927 1 94.81 140 THR B CA 1
ATOM 3477 C C . THR B 1 140 ? 3.078 -16.625 2.119 1 94.81 140 THR B C 1
ATOM 3479 O O . THR B 1 140 ? 2.73 -15.445 2.078 1 94.81 140 THR B O 1
ATOM 3482 N N . ARG B 1 141 ? 3.605 -17.203 3.176 1 96.12 141 ARG B N 1
ATOM 3483 C CA . ARG B 1 141 ? 4.004 -16.422 4.34 1 96.12 141 ARG B CA 1
ATOM 3484 C C . ARG B 1 141 ? 4.945 -15.289 3.939 1 96.12 141 ARG B C 1
ATOM 3486 O O . ARG B 1 141 ? 4.812 -14.164 4.426 1 96.12 141 ARG B O 1
ATOM 3493 N N . LEU B 1 142 ? 5.867 -15.531 3.061 1 96.38 142 LEU B N 1
ATOM 3494 C CA . LEU B 1 142 ? 6.848 -14.539 2.641 1 96.38 142 LEU B CA 1
ATOM 3495 C C . LEU B 1 142 ? 6.18 -13.398 1.879 1 96.38 142 LEU B C 1
ATOM 3497 O O . LEU B 1 142 ? 6.547 -12.234 2.043 1 96.38 142 LEU B O 1
ATOM 3501 N N . ARG B 1 143 ? 5.215 -13.727 1.061 1 97.69 143 ARG B N 1
ATOM 3502 C CA . ARG B 1 143 ? 4.48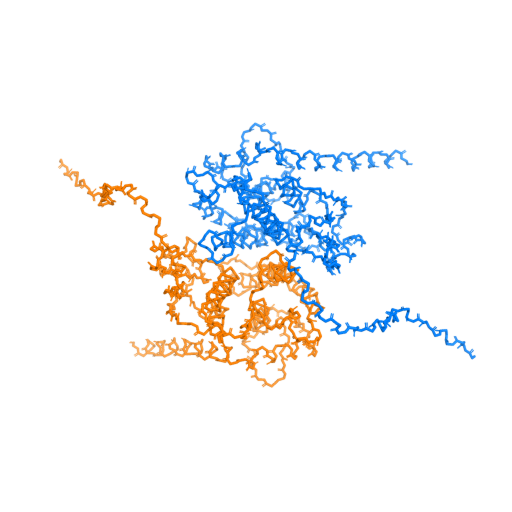4 -12.688 0.338 1 97.69 143 ARG B CA 1
ATOM 3503 C C . ARG B 1 143 ? 3.65 -11.844 1.291 1 97.69 143 ARG B C 1
ATOM 3505 O O . ARG B 1 143 ? 3.57 -10.625 1.137 1 97.69 143 ARG B O 1
ATOM 3512 N N . ALA B 1 144 ? 3.049 -12.492 2.229 1 97.94 144 ALA B N 1
ATOM 3513 C CA . ALA B 1 144 ? 2.277 -11.758 3.229 1 97.94 144 ALA B CA 1
ATOM 3514 C C . ALA B 1 144 ? 3.154 -10.758 3.971 1 97.94 144 ALA B C 1
ATOM 3516 O O . ALA B 1 144 ? 2.748 -9.617 4.199 1 97.94 144 ALA B O 1
ATOM 3517 N N . LYS B 1 145 ? 4.305 -11.227 4.332 1 97.5 145 LYS B N 1
ATOM 3518 C CA . LYS B 1 145 ? 5.266 -10.344 4.984 1 97.5 145 LYS B CA 1
ATOM 3519 C C . LYS B 1 145 ? 5.695 -9.219 4.051 1 97.5 145 LYS B C 1
ATOM 3521 O O . LYS B 1 145 ? 5.754 -8.055 4.461 1 97.5 145 LYS B O 1
ATOM 3526 N N . TYR B 1 146 ? 5.984 -9.531 2.877 1 98.38 146 TYR B N 1
ATOM 3527 C CA . TYR B 1 146 ? 6.371 -8.555 1.861 1 98.38 146 TYR B CA 1
ATOM 3528 C C . TYR B 1 146 ? 5.316 -7.469 1.719 1 98.38 146 TYR B C 1
ATOM 3530 O O . TYR B 1 146 ? 5.633 -6.277 1.748 1 98.38 146 TYR B O 1
ATOM 3538 N N . ASP B 1 147 ? 4.086 -7.891 1.539 1 98.69 147 ASP B N 1
ATOM 3539 C CA . ASP B 1 147 ? 2.992 -6.941 1.342 1 98.69 147 ASP B CA 1
ATOM 3540 C C . ASP B 1 147 ? 2.773 -6.09 2.588 1 98.69 147 ASP B C 1
ATOM 3542 O O . ASP B 1 147 ? 2.496 -4.891 2.486 1 98.69 147 ASP B O 1
ATOM 3546 N N . SER B 1 148 ? 2.877 -6.719 3.754 1 98.38 148 SER B N 1
ATOM 3547 C CA . SER B 1 148 ? 2.768 -5.98 5.008 1 98.38 148 SER B CA 1
ATOM 3548 C C . SER B 1 148 ? 3.83 -4.895 5.105 1 98.38 148 SER B C 1
ATOM 3550 O O . SER B 1 148 ? 3.521 -3.742 5.418 1 98.38 148 SER B O 1
ATOM 3552 N N . LEU B 1 149 ? 5.055 -5.266 4.816 1 98.31 149 LEU B N 1
ATOM 3553 C CA . LEU B 1 149 ? 6.172 -4.332 4.898 1 98.31 149 LEU B CA 1
ATOM 3554 C C . LEU B 1 149 ? 6.031 -3.223 3.861 1 98.31 149 LEU B C 1
ATOM 3556 O O . LEU B 1 149 ? 6.273 -2.051 4.164 1 98.31 149 LEU B O 1
ATOM 3560 N N . THR B 1 150 ? 5.641 -3.604 2.664 1 98.69 150 THR B N 1
ATOM 3561 C CA . THR B 1 150 ? 5.469 -2.65 1.574 1 98.69 150 THR B CA 1
ATOM 3562 C C . THR B 1 150 ? 4.441 -1.585 1.946 1 98.69 150 THR B C 1
ATOM 3564 O O . THR B 1 150 ? 4.715 -0.388 1.837 1 98.69 150 THR B O 1
ATOM 3567 N N . LEU B 1 151 ? 3.314 -2.053 2.414 1 98.62 151 LEU B N 1
ATOM 3568 C CA . LEU B 1 151 ? 2.254 -1.118 2.777 1 98.62 151 LEU B CA 1
ATOM 3569 C C . LEU B 1 151 ? 2.656 -0.281 3.986 1 98.62 151 LEU B C 1
ATOM 3571 O O . LEU B 1 151 ? 2.383 0.92 4.035 1 98.62 151 LEU B O 1
ATOM 3575 N N . PHE B 1 152 ? 3.309 -0.9 4.938 1 98.12 152 PHE B N 1
ATOM 3576 C CA . PHE B 1 152 ? 3.764 -0.184 6.125 1 98.12 152 PHE B CA 1
ATOM 3577 C C . PHE B 1 152 ? 4.738 0.926 5.746 1 98.12 152 PHE B C 1
ATOM 3579 O O . PHE B 1 152 ? 4.609 2.059 6.215 1 98.12 152 PHE B O 1
ATOM 3586 N N . ILE B 1 153 ? 5.715 0.614 4.93 1 98.62 153 ILE B N 1
ATOM 3587 C CA . ILE B 1 153 ? 6.719 1.589 4.512 1 98.62 153 ILE B CA 1
ATOM 3588 C C . ILE B 1 153 ? 6.043 2.738 3.768 1 98.62 153 ILE B C 1
ATOM 3590 O O . ILE B 1 153 ? 6.316 3.908 4.043 1 98.62 153 ILE B O 1
ATOM 3594 N N . MET B 1 154 ? 5.145 2.434 2.855 1 98.62 154 MET B N 1
ATOM 3595 C CA . MET B 1 154 ? 4.5 3.438 2.016 1 98.62 154 MET B CA 1
ATOM 3596 C C . MET B 1 154 ? 3.59 4.34 2.846 1 98.62 154 MET B C 1
ATOM 3598 O O . MET B 1 154 ? 3.566 5.555 2.646 1 98.62 154 MET B O 1
ATOM 3602 N N . THR B 1 155 ? 2.889 3.723 3.803 1 97.88 155 THR B N 1
ATOM 3603 C CA . THR B 1 155 ? 1.891 4.496 4.531 1 97.88 155 THR B CA 1
ATOM 3604 C C . THR B 1 155 ? 2.523 5.207 5.723 1 97.88 155 THR B C 1
ATOM 3606 O O . THR B 1 155 ? 2.35 6.418 5.895 1 97.88 155 THR B O 1
ATOM 3609 N N . GLU B 1 156 ? 3.422 4.543 6.496 1 96.94 156 GLU B N 1
ATOM 3610 C CA . GLU B 1 156 ? 3.91 5.062 7.77 1 96.94 156 GLU B CA 1
ATOM 3611 C C . GLU B 1 156 ? 5.172 5.898 7.578 1 96.94 156 GLU B C 1
ATOM 3613 O O . GLU B 1 156 ? 5.355 6.914 8.25 1 96.94 156 GLU B O 1
ATOM 3618 N N . LEU B 1 157 ? 6.051 5.496 6.727 1 98.38 157 LEU B N 1
ATOM 3619 C CA . LEU B 1 157 ? 7.312 6.207 6.559 1 98.38 157 LEU B CA 1
ATOM 3620 C C . LEU B 1 157 ? 7.211 7.238 5.441 1 98.38 157 LEU B C 1
ATOM 3622 O O . LEU B 1 157 ? 7.699 8.359 5.582 1 98.38 157 LEU B O 1
ATOM 3626 N N . ASP B 1 158 ? 6.531 6.871 4.379 1 98.56 158 ASP B N 1
ATOM 3627 C CA . ASP B 1 158 ? 6.512 7.742 3.205 1 98.56 158 ASP B CA 1
ATOM 3628 C C . ASP B 1 158 ? 5.383 8.766 3.297 1 98.56 158 ASP B C 1
ATOM 3630 O O . ASP B 1 158 ? 5.617 9.93 3.604 1 98.56 158 ASP B O 1
ATOM 3634 N N . PHE B 1 159 ? 4.133 8.359 3.262 1 97.56 159 PHE B N 1
ATOM 3635 C CA . PHE B 1 159 ? 3.043 9.273 2.939 1 97.56 159 PHE B CA 1
ATOM 3636 C C . PHE B 1 159 ? 2.598 10.039 4.176 1 97.56 159 PHE B C 1
ATOM 3638 O O . PHE B 1 159 ? 2.205 11.203 4.082 1 97.56 159 PHE B O 1
ATOM 3645 N N . GLN B 1 160 ? 2.58 9.438 5.367 1 94.44 160 GLN B N 1
ATOM 3646 C CA . GLN B 1 160 ? 2.125 10.227 6.508 1 94.44 160 GLN B CA 1
ATOM 3647 C C . GLN B 1 160 ? 3.303 10.867 7.238 1 94.44 160 GLN B C 1
ATOM 3649 O O . GLN B 1 160 ? 3.135 11.43 8.32 1 94.44 160 GLN B O 1
ATOM 3654 N N . ALA B 1 161 ? 4.566 10.742 6.676 1 97.12 161 ALA B N 1
ATOM 3655 C CA . ALA B 1 161 ? 5.734 11.344 7.316 1 97.12 161 ALA B CA 1
ATOM 3656 C C . ALA B 1 161 ? 6.543 12.172 6.32 1 97.12 161 ALA B C 1
ATOM 3658 O O . ALA B 1 161 ? 6.363 13.383 6.227 1 97.12 161 ALA B O 1
ATOM 3659 N N . LEU B 1 162 ? 7.312 11.5 5.477 1 97.75 162 LEU B N 1
ATOM 3660 C CA . LEU B 1 162 ? 8.211 12.195 4.566 1 97.75 162 LEU B CA 1
ATOM 3661 C C . LEU B 1 162 ? 7.43 13.094 3.611 1 97.75 162 LEU B C 1
ATOM 3663 O O . LEU B 1 162 ? 7.852 14.211 3.322 1 97.75 162 LEU B O 1
ATOM 3667 N N . TRP B 1 163 ? 6.336 12.609 3.148 1 97.38 163 TRP B N 1
ATOM 3668 C CA . TRP B 1 163 ? 5.535 13.375 2.203 1 97.38 163 TRP B CA 1
ATOM 3669 C C . TRP B 1 163 ? 4.91 14.594 2.881 1 97.38 163 TRP B C 1
ATOM 3671 O O . TRP B 1 163 ? 4.766 15.648 2.262 1 97.38 163 TRP B O 1
ATOM 3681 N N . ILE B 1 164 ? 4.547 14.5 4.176 1 97.19 164 ILE B N 1
ATOM 3682 C CA . ILE B 1 164 ? 4.02 15.633 4.934 1 97.19 164 ILE B CA 1
ATOM 3683 C C . ILE B 1 164 ? 5.094 16.703 5.066 1 97.19 164 ILE B C 1
ATOM 3685 O O . ILE B 1 164 ? 4.801 17.906 4.961 1 97.19 164 ILE B O 1
ATOM 3689 N N . HIS B 1 165 ? 6.336 16.297 5.32 1 96.62 165 HIS B N 1
ATOM 3690 C CA . HIS B 1 165 ? 7.453 17.234 5.32 1 96.62 165 HIS B CA 1
ATOM 3691 C C . HIS B 1 165 ? 7.574 17.938 3.975 1 96.62 165 HIS B C 1
ATOM 3693 O O . HIS B 1 165 ? 7.734 19.156 3.926 1 96.62 165 HIS B O 1
ATOM 3699 N N . ARG B 1 166 ? 7.516 17.188 2.9 1 96 166 ARG B N 1
ATOM 3700 C CA . ARG B 1 166 ? 7.633 17.766 1.565 1 96 166 ARG B CA 1
ATOM 3701 C C . ARG B 1 166 ? 6.535 18.797 1.316 1 96 166 ARG B C 1
ATOM 3703 O O . ARG B 1 166 ? 6.801 19.891 0.813 1 96 166 ARG B O 1
ATOM 3710 N N . LYS B 1 167 ? 5.312 18.469 1.7 1 95.56 167 LYS B N 1
ATOM 3711 C CA . LYS B 1 167 ? 4.172 19.344 1.452 1 95.56 167 LYS B CA 1
ATOM 3712 C C . LYS B 1 167 ? 4.266 20.625 2.277 1 95.56 167 LYS B C 1
ATOM 3714 O O . LYS B 1 167 ? 4.125 21.719 1.743 1 95.56 167 LYS B O 1
ATOM 3719 N N . HIS B 1 168 ? 4.617 20.5 3.578 1 96.44 168 HIS B N 1
ATOM 3720 C CA . HIS B 1 168 ? 4.34 21.594 4.504 1 96.44 168 HIS B CA 1
ATOM 3721 C C . HIS B 1 168 ? 5.629 22.25 4.988 1 96.44 168 HIS B C 1
ATOM 3723 O O . HIS B 1 168 ? 5.598 23.156 5.824 1 96.44 168 HIS B O 1
ATOM 3729 N N . SER B 1 169 ? 6.754 21.75 4.465 1 94.5 169 SER B N 1
ATOM 3730 C CA . SER B 1 169 ? 8.031 22.422 4.695 1 94.5 169 SER B CA 1
ATOM 3731 C C . SER B 1 169 ? 8.719 22.781 3.381 1 94.5 169 SER B C 1
ATOM 3733 O O . SER B 1 169 ? 8.719 23.953 2.982 1 94.5 169 SER B O 1
ATOM 3735 N N . ASP B 1 170 ? 8.992 21.828 2.586 1 92 170 ASP B N 1
ATOM 3736 C CA . ASP B 1 170 ? 9.711 22.078 1.342 1 92 170 ASP B CA 1
ATOM 3737 C C . ASP B 1 170 ? 8.844 22.859 0.353 1 92 170 ASP B C 1
ATOM 3739 O O . ASP B 1 170 ? 9.336 23.734 -0.357 1 92 170 ASP B O 1
ATOM 3743 N N . MET B 1 171 ? 7.602 22.469 0.327 1 94.56 171 MET B N 1
ATOM 3744 C CA . MET B 1 171 ? 6.684 23.078 -0.626 1 94.56 171 MET B CA 1
ATOM 3745 C C . MET B 1 171 ? 5.598 23.875 0.096 1 94.56 171 MET B C 1
ATOM 37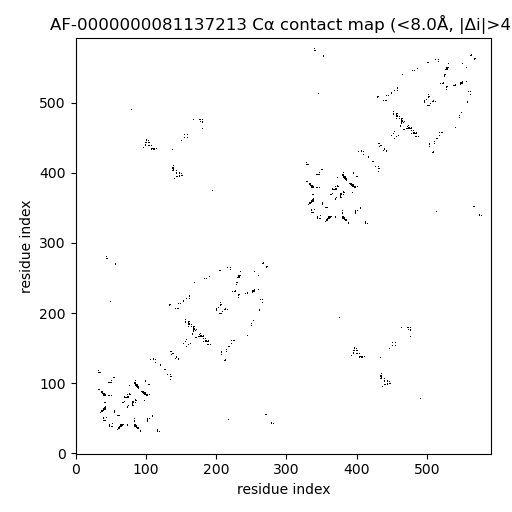47 O O . MET B 1 171 ? 4.449 23.906 -0.346 1 94.56 171 MET B O 1
ATOM 3751 N N . LYS B 1 172 ? 5.961 24.438 1.196 1 93.81 172 LYS B N 1
ATOM 3752 C CA . LYS B 1 172 ? 5.012 25.156 2.045 1 93.81 172 LYS B CA 1
ATOM 3753 C C . LYS B 1 172 ? 4.344 26.297 1.278 1 93.81 172 LYS B C 1
ATOM 3755 O O . LYS B 1 172 ? 3.211 26.672 1.588 1 93.81 172 LYS B O 1
ATOM 3760 N N . ASN B 1 173 ? 4.98 26.859 0.266 1 94.75 173 ASN B N 1
ATOM 3761 C CA . ASN B 1 173 ? 4.406 27.953 -0.511 1 94.75 173 ASN B CA 1
ATOM 3762 C C . ASN B 1 173 ? 3.277 27.469 -1.413 1 94.75 173 ASN B C 1
ATOM 3764 O O . ASN B 1 173 ? 2.445 28.25 -1.854 1 94.75 173 ASN B O 1
ATOM 3768 N N . VAL B 1 174 ? 3.275 26.141 -1.615 1 93.31 174 VAL B N 1
ATOM 3769 C CA . VAL B 1 174 ? 2.266 25.562 -2.49 1 93.31 174 VAL B CA 1
ATOM 3770 C C . VAL B 1 174 ? 1.136 24.969 -1.652 1 93.31 174 VAL B C 1
ATOM 3772 O O . VAL B 1 174 ? -0.043 25.188 -1.944 1 93.31 174 VAL B O 1
ATOM 3775 N N . PHE B 1 175 ? 1.515 24.312 -0.521 1 95.31 175 PHE B N 1
ATOM 3776 C CA . PHE B 1 175 ? 0.539 23.5 0.201 1 95.31 175 PHE B CA 1
ATOM 3777 C C . PHE B 1 175 ? 0.22 24.125 1.557 1 95.31 175 PHE B C 1
ATOM 3779 O O . PHE B 1 175 ? -0.702 23.672 2.244 1 95.31 175 PHE B O 1
ATOM 3786 N N . GLY B 1 176 ? 0.972 25.141 1.96 1 95.44 176 GLY B N 1
ATOM 3787 C CA . GLY B 1 176 ? 0.801 25.781 3.258 1 95.44 176 GLY B CA 1
ATOM 3788 C C . GLY B 1 176 ? 1.756 25.25 4.312 1 95.44 176 GLY B C 1
ATOM 3789 O O . GLY B 1 176 ? 2.027 24.047 4.363 1 95.44 176 GLY B O 1
ATOM 3790 N N . GLU B 1 177 ? 2.219 26.203 5.137 1 96.19 177 GLU B N 1
ATOM 3791 C CA . GLU B 1 177 ? 3.119 25.828 6.227 1 96.19 177 GLU B CA 1
ATOM 3792 C C . GLU B 1 177 ? 2.352 25.234 7.402 1 96.19 177 GLU B C 1
ATOM 3794 O O . GLU B 1 177 ? 1.352 25.812 7.848 1 96.19 177 GLU B O 1
ATOM 3799 N N . ALA B 1 178 ? 2.742 24.094 7.84 1 96.31 178 ALA B N 1
ATOM 3800 C CA . ALA B 1 178 ? 2.104 23.438 8.969 1 96.31 178 ALA B CA 1
ATOM 3801 C C . ALA B 1 178 ? 3.139 22.797 9.883 1 96.31 178 ALA B C 1
ATOM 3803 O O . ALA B 1 178 ? 3.277 21.562 9.914 1 96.31 178 ALA B O 1
ATOM 3804 N N . PRO B 1 179 ? 3.797 23.594 10.711 1 96 179 PRO B N 1
ATOM 3805 C CA . PRO B 1 179 ? 4.918 23.094 11.508 1 96 179 PRO B CA 1
ATOM 3806 C C . PRO B 1 179 ? 4.496 22.016 12.508 1 96 179 PRO B C 1
ATOM 3808 O O . PRO B 1 179 ? 5.27 21.109 12.805 1 96 179 PRO B O 1
ATOM 3811 N N . ILE B 1 180 ? 3.271 22.125 13.031 1 96.5 180 ILE B N 1
ATOM 3812 C CA . ILE B 1 180 ? 2.797 21.125 13.992 1 96.5 180 ILE B CA 1
ATOM 3813 C C . ILE B 1 180 ? 2.664 19.766 13.312 1 96.5 180 ILE B C 1
ATOM 3815 O O . ILE B 1 180 ? 3.084 18.75 13.859 1 96.5 180 ILE B O 1
ATOM 3819 N N . ALA B 1 181 ? 2.1 19.766 12.125 1 97.06 181 ALA B N 1
ATOM 3820 C CA . ALA B 1 181 ? 1.943 18.516 11.367 1 97.06 181 ALA B CA 1
ATOM 3821 C C . ALA B 1 181 ? 3.301 17.922 11.008 1 97.06 181 ALA B C 1
ATOM 3823 O O . ALA B 1 181 ? 3.48 16.703 11.047 1 97.06 181 ALA B O 1
ATOM 3824 N N . VAL B 1 182 ? 4.23 18.766 10.68 1 97.31 182 VAL B N 1
ATOM 3825 C CA . VAL B 1 182 ? 5.559 18.312 10.289 1 97.31 182 VAL B CA 1
ATOM 3826 C C . VAL B 1 182 ? 6.273 17.703 11.5 1 97.31 182 VAL B C 1
ATOM 3828 O O . VAL B 1 182 ? 6.91 16.656 11.391 1 97.31 182 VAL B O 1
ATOM 3831 N N . ALA B 1 183 ? 6.129 18.375 12.625 1 96.56 183 ALA B N 1
ATOM 3832 C CA . ALA B 1 183 ? 6.758 17.859 13.844 1 96.56 183 ALA B CA 1
ATOM 3833 C C . ALA B 1 183 ? 6.191 16.5 14.227 1 96.56 183 ALA B C 1
ATOM 3835 O O . ALA B 1 183 ? 6.934 15.602 14.617 1 96.56 183 ALA B O 1
ATOM 3836 N N . GLU B 1 184 ? 4.895 16.391 14.125 1 96.56 184 GLU B N 1
ATOM 3837 C CA . GLU B 1 184 ? 4.266 15.109 14.422 1 96.56 184 GLU B CA 1
ATOM 3838 C C . GLU B 1 184 ? 4.672 14.039 13.406 1 96.56 184 GLU B C 1
ATOM 3840 O O . GLU B 1 184 ? 4.852 12.875 13.758 1 96.56 184 GLU B O 1
ATOM 3845 N N . ALA B 1 185 ? 4.766 14.391 12.164 1 97.06 185 ALA B N 1
ATOM 3846 C CA . ALA B 1 185 ? 5.219 13.477 11.117 1 97.06 185 ALA B CA 1
ATOM 3847 C C . ALA B 1 185 ? 6.621 12.953 11.414 1 97.06 185 ALA B C 1
ATOM 3849 O O . ALA B 1 185 ? 6.902 11.773 11.211 1 97.06 185 ALA B O 1
ATOM 3850 N N . LYS B 1 186 ? 7.477 13.789 11.875 1 97.44 186 LYS B N 1
ATOM 3851 C CA . LYS B 1 186 ? 8.836 13.398 12.234 1 97.44 186 LYS B CA 1
ATOM 3852 C C . LYS B 1 186 ? 8.836 12.398 13.383 1 97.44 186 LYS B C 1
ATOM 3854 O O . LYS B 1 186 ? 9.562 11.406 13.352 1 97.44 186 LYS B O 1
ATOM 3859 N N . ARG B 1 187 ? 8.031 12.68 14.391 1 96.12 187 ARG B N 1
ATOM 3860 C CA . ARG B 1 187 ? 7.906 11.758 15.516 1 96.12 187 ARG B CA 1
ATOM 3861 C C . ARG B 1 187 ? 7.422 10.391 15.055 1 96.12 187 ARG B C 1
ATOM 3863 O O . ARG B 1 187 ? 7.965 9.359 15.469 1 96.12 187 ARG B O 1
ATOM 3870 N N . GLN B 1 188 ? 6.445 10.461 14.203 1 95.25 188 GLN B N 1
ATOM 3871 C CA . GLN B 1 188 ? 5.902 9.219 13.656 1 95.25 188 GLN B CA 1
ATOM 3872 C C . GLN B 1 188 ? 6.949 8.484 12.82 1 95.25 188 GLN B C 1
ATOM 3874 O O . GLN B 1 188 ? 7.031 7.258 12.859 1 95.25 188 GLN B O 1
ATOM 3879 N N . PHE B 1 189 ? 7.664 9.188 12.016 1 97.69 189 PHE B N 1
ATOM 3880 C CA . PHE B 1 189 ? 8.727 8.602 11.211 1 97.69 189 PHE B CA 1
ATOM 3881 C C . PHE B 1 189 ? 9.711 7.84 12.094 1 97.69 189 PHE B C 1
ATOM 3883 O O . PHE B 1 189 ? 10.078 6.703 11.789 1 97.69 189 PHE B O 1
ATOM 3890 N N . ASP B 1 190 ? 10.109 8.5 13.172 1 97.62 190 ASP B N 1
ATOM 3891 C CA . ASP B 1 190 ? 11.078 7.895 14.086 1 97.62 190 ASP B CA 1
ATOM 3892 C C . ASP B 1 190 ? 10.547 6.586 14.664 1 97.62 190 ASP B C 1
ATOM 3894 O O . ASP B 1 190 ? 11.258 5.578 14.688 1 97.62 190 ASP B O 1
ATOM 3898 N N . LYS B 1 191 ? 9.312 6.578 15.086 1 96.19 191 LYS B N 1
ATOM 3899 C CA . LYS B 1 191 ? 8.703 5.387 15.672 1 96.19 191 LYS B CA 1
ATOM 3900 C C . LYS B 1 191 ? 8.57 4.273 14.633 1 96.19 191 LYS B C 1
ATOM 3902 O O . LYS B 1 191 ? 8.82 3.105 14.938 1 96.19 191 LYS B O 1
ATOM 3907 N N . ALA B 1 192 ? 8.141 4.641 13.477 1 97.25 192 ALA B N 1
ATOM 3908 C CA . ALA B 1 192 ? 7.965 3.664 12.398 1 97.25 192 ALA B CA 1
ATOM 3909 C C . ALA B 1 192 ? 9.305 3.049 12 1 97.25 192 ALA B C 1
ATOM 3911 O O . ALA B 1 192 ? 9.383 1.848 11.734 1 97.25 192 ALA B O 1
ATOM 3912 N N . LEU B 1 193 ? 10.328 3.871 11.898 1 98 193 LEU B N 1
ATOM 3913 C CA . LEU B 1 193 ? 11.648 3.375 11.547 1 98 193 LEU B CA 1
ATOM 3914 C C . LEU B 1 193 ? 12.18 2.42 12.609 1 98 193 LEU B C 1
ATOM 3916 O O . LEU B 1 193 ? 12.789 1.4 12.289 1 98 193 LEU B O 1
ATOM 3920 N N . ASP B 1 194 ? 11.93 2.73 13.906 1 96.69 194 ASP B N 1
ATOM 3921 C CA . ASP B 1 194 ? 12.289 1.81 14.977 1 96.69 194 ASP B CA 1
ATOM 3922 C C . ASP B 1 194 ? 11.609 0.454 14.789 1 96.69 194 ASP B C 1
ATOM 3924 O O . ASP B 1 194 ? 12.25 -0.591 14.938 1 96.69 194 ASP B O 1
ATOM 3928 N N . ALA B 1 195 ? 10.375 0.51 14.484 1 95.19 195 ALA B N 1
ATOM 3929 C CA . ALA B 1 195 ? 9.594 -0.712 14.312 1 95.19 195 ALA B CA 1
ATOM 3930 C C . ALA B 1 195 ? 10.117 -1.54 13.141 1 95.19 195 ALA B C 1
ATOM 3932 O O . ALA B 1 195 ? 10.227 -2.766 13.242 1 95.19 195 ALA B O 1
ATOM 3933 N N . ILE B 1 196 ? 10.422 -0.891 12.016 1 95.56 196 ILE B N 1
ATOM 3934 C CA . ILE B 1 196 ? 10.836 -1.619 10.82 1 95.56 196 ILE B CA 1
ATOM 3935 C C . ILE B 1 196 ? 12.242 -2.168 11.016 1 95.56 196 ILE B C 1
ATOM 3937 O O . ILE B 1 196 ? 12.578 -3.24 10.5 1 95.56 196 ILE B O 1
ATOM 3941 N N . GLU B 1 197 ? 13.062 -1.446 11.695 1 95.25 197 GLU B N 1
ATOM 3942 C CA . GLU B 1 197 ? 14.414 -1.933 11.984 1 95.25 197 GLU B CA 1
ATOM 3943 C C . GLU B 1 197 ? 14.375 -3.264 12.727 1 95.25 197 GLU B C 1
ATOM 3945 O O . GLU B 1 197 ? 15.242 -4.117 12.531 1 95.25 197 GLU B O 1
ATOM 3950 N N . LEU B 1 198 ? 13.398 -3.414 13.562 1 92.31 198 LEU B N 1
ATOM 3951 C CA . LEU B 1 198 ? 13.227 -4.66 14.297 1 92.31 198 LEU B CA 1
ATOM 3952 C C . LEU B 1 198 ? 12.875 -5.809 13.359 1 92.31 198 LEU B C 1
ATOM 3954 O O . LEU B 1 198 ? 13.055 -6.977 13.711 1 92.31 198 LEU B O 1
ATOM 3958 N N . GLU B 1 199 ? 12.406 -5.492 12.172 1 92.38 199 GLU B N 1
ATOM 3959 C CA . GLU B 1 199 ? 11.992 -6.496 11.195 1 92.38 199 GLU B CA 1
ATOM 3960 C C . GLU B 1 199 ? 13.172 -6.969 10.352 1 92.38 199 GLU B C 1
ATOM 3962 O O . GLU B 1 199 ? 13.07 -7.977 9.648 1 92.38 199 GLU B O 1
ATOM 3967 N N . LEU B 1 200 ? 14.289 -6.23 10.336 1 96.25 200 LEU B N 1
ATOM 3968 C CA . LEU B 1 200 ? 15.445 -6.652 9.555 1 96.25 200 LEU B CA 1
ATOM 3969 C C . LEU B 1 200 ? 15.914 -8.039 9.984 1 96.25 200 LEU B C 1
ATOM 3971 O O . LEU B 1 200 ? 16.141 -8.281 11.18 1 96.25 200 LEU B O 1
ATOM 3975 N N . ASN B 1 201 ? 16.016 -8.938 9.039 1 95.5 201 ASN B N 1
ATOM 3976 C CA . ASN B 1 201 ? 16.391 -10.32 9.305 1 95.5 201 ASN B CA 1
ATOM 3977 C C . ASN B 1 201 ? 17.891 -10.438 9.586 1 95.5 201 ASN B C 1
ATOM 3979 O O . ASN B 1 201 ? 18.719 -9.969 8.805 1 95.5 201 ASN B O 1
ATOM 3983 N N . ASP B 1 202 ? 18.219 -11.125 10.602 1 93.69 202 ASP B N 1
ATOM 3984 C CA . ASP B 1 202 ? 19.609 -11.219 11.039 1 93.69 202 ASP B CA 1
ATOM 3985 C C . ASP B 1 202 ? 20.438 -12.062 10.078 1 93.69 202 ASP B C 1
ATOM 3987 O O . ASP B 1 202 ? 21.641 -11.828 9.906 1 93.69 202 ASP B O 1
ATOM 3991 N N . GLU B 1 203 ? 19.828 -13.023 9.531 1 93.88 203 GLU B N 1
ATOM 3992 C CA . GLU B 1 203 ? 20.547 -13.953 8.664 1 93.88 203 GLU B CA 1
ATOM 3993 C C . GLU B 1 203 ? 20.781 -13.352 7.281 1 93.88 203 GLU B C 1
ATOM 3995 O O . GLU B 1 203 ? 21.922 -13.32 6.793 1 93.88 203 GLU B O 1
ATOM 4000 N N . SER B 1 204 ? 19.75 -12.766 6.691 1 94.12 204 SER B N 1
ATOM 4001 C CA . SER B 1 204 ? 19.875 -12.25 5.332 1 94.12 204 SER B CA 1
ATOM 4002 C C . SER B 1 204 ? 20.438 -10.836 5.332 1 94.12 204 SER B C 1
ATOM 4004 O O . SER B 1 204 ? 21 -10.383 4.328 1 94.12 204 SER B O 1
ATOM 4006 N N . GLY B 1 205 ? 20.188 -10.133 6.441 1 95.81 205 GLY B N 1
ATOM 4007 C CA . GLY B 1 205 ? 20.562 -8.734 6.52 1 95.81 205 GLY B CA 1
ATOM 4008 C C . GLY B 1 205 ? 19.578 -7.805 5.852 1 95.81 205 GLY B C 1
ATOM 4009 O O . GLY B 1 205 ? 19.797 -6.594 5.785 1 95.81 205 GLY B O 1
ATOM 4010 N N . TYR B 1 206 ? 18.516 -8.344 5.293 1 97.88 206 TYR B N 1
ATOM 4011 C CA . TYR B 1 206 ? 17.469 -7.59 4.609 1 97.88 206 TYR B CA 1
ATOM 4012 C C . TYR B 1 206 ? 16.125 -7.797 5.285 1 97.88 206 TYR B C 1
ATOM 4014 O O . TYR B 1 206 ? 16.047 -8.398 6.359 1 97.88 206 TYR B O 1
ATOM 4022 N N . LEU B 1 207 ? 15.094 -7.195 4.773 1 97.94 207 LEU B N 1
ATOM 4023 C CA . LEU B 1 207 ? 13.773 -7.227 5.395 1 97.94 207 LEU B CA 1
ATOM 4024 C C . LEU B 1 207 ? 13.188 -8.633 5.352 1 97.94 207 LEU B C 1
ATOM 4026 O O . LEU B 1 207 ? 12.492 -9.047 6.281 1 97.94 207 LEU B O 1
ATOM 4030 N N . LEU B 1 208 ? 13.453 -9.367 4.266 1 97.19 208 LEU B N 1
ATOM 4031 C CA . LEU B 1 208 ? 12.953 -10.727 4.137 1 97.19 208 LEU B CA 1
ATOM 4032 C C . LEU B 1 208 ? 14.07 -11.742 4.398 1 97.19 208 LEU B C 1
ATOM 4034 O O . LEU B 1 208 ? 15.227 -11.5 4.051 1 97.19 208 LEU B O 1
ATOM 4038 N N . SER B 1 209 ? 13.672 -12.906 4.906 1 95.06 209 SER B N 1
ATOM 4039 C CA . SER B 1 209 ? 14.633 -13.969 5.164 1 95.06 209 SER B CA 1
ATOM 4040 C C . SER B 1 209 ? 15.211 -14.516 3.861 1 95.06 209 SER B C 1
ATOM 4042 O O . SER B 1 209 ? 16.312 -15.055 3.844 1 95.06 209 SER B O 1
ATOM 4044 N N . SER B 1 210 ? 14.477 -14.305 2.779 1 94.5 210 SER B N 1
ATOM 4045 C CA . SER B 1 210 ? 14.891 -14.828 1.481 1 94.5 210 SER B CA 1
ATOM 4046 C C . SER B 1 210 ? 15.945 -13.922 0.841 1 94.5 210 SER B C 1
ATOM 4048 O O . SER B 1 210 ? 16.516 -14.266 -0.199 1 94.5 210 SER B O 1
ATOM 4050 N N . GLY B 1 211 ? 16.219 -12.781 1.456 1 95.88 211 GLY B N 1
ATOM 4051 C CA . GLY B 1 211 ? 17.219 -11.867 0.927 1 95.88 211 GLY B CA 1
ATOM 4052 C C . GLY B 1 211 ? 16.641 -10.555 0.456 1 95.88 211 GLY B C 1
ATOM 4053 O O . GLY B 1 211 ? 15.555 -10.156 0.892 1 95.88 211 GLY B O 1
ATOM 4054 N N . PHE B 1 212 ? 17.438 -9.844 -0.423 1 97.25 212 PHE B N 1
ATOM 4055 C CA . PHE B 1 212 ? 17.047 -8.539 -0.938 1 97.25 212 PHE B CA 1
ATOM 4056 C C . PHE B 1 212 ? 15.758 -8.641 -1.754 1 97.25 212 PHE B C 1
ATOM 4058 O O . PHE B 1 212 ? 15.586 -9.57 -2.541 1 97.25 212 PHE B O 1
ATOM 4065 N N . SER B 1 213 ? 14.883 -7.707 -1.515 1 97.88 213 SER B N 1
ATOM 4066 C CA . SER B 1 213 ? 13.602 -7.691 -2.207 1 97.88 213 SER B CA 1
ATOM 4067 C C . SER B 1 213 ? 13.188 -6.273 -2.578 1 97.88 213 SER B C 1
ATOM 4069 O O . SER B 1 213 ? 13.875 -5.309 -2.23 1 97.88 213 SER B O 1
ATOM 4071 N N . ALA B 1 214 ? 12.047 -6.164 -3.256 1 98.5 214 ALA B N 1
ATOM 4072 C CA . ALA B 1 214 ? 11.531 -4.871 -3.693 1 98.5 214 ALA B CA 1
ATOM 4073 C C . ALA B 1 214 ? 11.172 -3.99 -2.5 1 98.5 214 ALA B C 1
ATOM 4075 O O . ALA B 1 214 ? 11.219 -2.76 -2.59 1 98.5 214 ALA B O 1
ATOM 4076 N N . CYS B 1 215 ? 10.781 -4.582 -1.371 1 98.25 215 CYS B N 1
ATOM 4077 C CA . CYS B 1 215 ? 10.453 -3.746 -0.222 1 98.25 215 CYS B CA 1
ATOM 4078 C C . CYS B 1 215 ? 11.711 -3.109 0.365 1 98.25 215 CYS B C 1
ATOM 4080 O O . CYS B 1 215 ? 11.641 -2.055 0.999 1 98.25 215 CYS B O 1
ATOM 4082 N N . ASP B 1 216 ? 12.898 -3.756 0.131 1 98.75 216 ASP B N 1
ATOM 4083 C CA . ASP B 1 216 ? 14.148 -3.133 0.542 1 98.75 216 ASP B CA 1
ATOM 4084 C C . ASP B 1 216 ? 14.422 -1.866 -0.268 1 98.75 216 ASP B C 1
ATOM 4086 O O . ASP B 1 216 ? 15 -0.907 0.247 1 98.75 216 ASP B O 1
ATOM 4090 N N . ILE B 1 217 ? 14.062 -1.854 -1.529 1 98.88 217 ILE B N 1
ATOM 4091 C CA . ILE B 1 217 ? 14.188 -0.662 -2.359 1 98.88 217 ILE B CA 1
ATOM 4092 C C . ILE B 1 217 ? 13.383 0.48 -1.75 1 98.88 217 ILE B C 1
ATOM 4094 O O . ILE B 1 217 ? 13.867 1.609 -1.651 1 98.88 217 ILE B O 1
ATOM 4098 N N . LEU B 1 218 ? 12.203 0.179 -1.297 1 98.88 218 LEU B N 1
ATOM 4099 C CA . LEU B 1 218 ? 11.312 1.182 -0.726 1 98.88 218 LEU B CA 1
ATOM 4100 C C . LEU B 1 218 ? 11.883 1.743 0.572 1 98.88 218 LEU B C 1
ATOM 4102 O O . LEU B 1 218 ? 11.922 2.961 0.761 1 98.88 218 LEU B O 1
ATOM 4106 N N . LEU B 1 219 ? 12.312 0.827 1.438 1 98.81 219 LEU B N 1
ATOM 4107 C CA . LEU B 1 219 ? 12.844 1.272 2.721 1 98.81 219 LEU B CA 1
ATOM 4108 C C . LEU B 1 219 ? 14.117 2.098 2.525 1 98.81 219 LEU B C 1
ATOM 4110 O O . LEU B 1 219 ? 14.273 3.152 3.141 1 98.81 219 LEU B O 1
ATOM 4114 N N . SER B 1 220 ? 15.016 1.59 1.705 1 98.56 220 SER B N 1
ATOM 4115 C CA . SER B 1 220 ? 16.25 2.309 1.446 1 98.56 220 SER B CA 1
ATOM 4116 C C . SER B 1 220 ? 15.984 3.705 0.902 1 98.56 220 SER B C 1
ATOM 4118 O O . SER B 1 220 ? 16.578 4.684 1.367 1 98.56 220 SER B O 1
ATOM 4120 N N . ASN B 1 221 ? 15.125 3.764 -0.057 1 98.38 221 ASN B N 1
ATOM 4121 C CA . ASN B 1 221 ? 14.797 5.055 -0.656 1 98.38 221 ASN B CA 1
ATOM 4122 C C . ASN B 1 221 ? 14.234 6.027 0.376 1 98.38 221 ASN B C 1
ATOM 4124 O O . ASN B 1 221 ? 14.555 7.215 0.356 1 98.38 221 ASN B O 1
ATOM 4128 N N . CYS B 1 222 ? 13.32 5.562 1.271 1 98.56 222 CYS B N 1
ATOM 4129 C CA . CYS B 1 222 ? 12.773 6.402 2.33 1 98.56 222 CYS B CA 1
ATOM 4130 C C . CYS B 1 222 ? 13.875 6.895 3.26 1 98.56 222 CYS B C 1
ATOM 4132 O O . CYS B 1 222 ? 13.867 8.062 3.668 1 98.56 222 CYS B O 1
ATOM 4134 N N . CYS B 1 223 ? 14.797 6.012 3.58 1 98.12 223 CYS B N 1
ATOM 4135 C CA . CYS B 1 223 ? 15.898 6.391 4.457 1 98.12 223 CYS B CA 1
ATOM 4136 C C . CYS B 1 223 ? 16.781 7.43 3.791 1 98.12 223 CYS B C 1
ATOM 4138 O O . CYS B 1 223 ? 17.203 8.398 4.43 1 98.12 223 CYS B O 1
ATOM 4140 N N . PHE B 1 224 ? 17.062 7.254 2.479 1 96.56 224 PHE B N 1
ATOM 4141 C CA . PHE B 1 224 ? 17.859 8.234 1.749 1 96.56 224 PHE B CA 1
ATOM 4142 C C . PHE B 1 224 ? 17.172 9.594 1.746 1 96.56 224 PHE B C 1
ATOM 4144 O O . PHE B 1 224 ? 17.828 10.625 1.953 1 96.56 224 PHE B O 1
ATOM 4151 N N . TRP B 1 225 ? 15.883 9.602 1.524 1 96.44 225 TRP B N 1
ATOM 4152 C CA . TRP B 1 225 ? 15.094 10.828 1.55 1 96.44 225 TRP B CA 1
ATOM 4153 C C . TRP B 1 225 ? 15.156 11.492 2.924 1 96.44 225 TRP B C 1
ATOM 4155 O O . TRP B 1 225 ? 15.359 12.703 3.031 1 96.44 225 TRP B O 1
ATOM 4165 N N . ALA B 1 226 ? 15.039 10.688 3.961 1 97 226 ALA B N 1
ATOM 4166 C CA . ALA B 1 226 ? 15.086 11.195 5.328 1 97 226 ALA B CA 1
ATOM 4167 C C . ALA B 1 226 ? 16.438 11.82 5.633 1 97 226 ALA B C 1
ATOM 4169 O O . ALA B 1 226 ? 16.531 12.836 6.328 1 97 226 ALA B O 1
ATOM 4170 N N . GLN B 1 227 ? 17.453 11.211 5.137 1 95 227 GLN B N 1
ATOM 4171 C CA . GLN B 1 227 ? 18.781 11.766 5.309 1 95 227 GLN B CA 1
ATOM 4172 C C . GLN B 1 227 ? 18.938 13.094 4.562 1 95 227 GLN B C 1
ATOM 4174 O O . GLN B 1 227 ? 19.531 14.031 5.078 1 95 227 GLN B O 1
ATOM 4179 N N . GLN B 1 228 ? 18.422 13.172 3.424 1 92.94 228 GLN B N 1
ATOM 4180 C CA . GLN B 1 228 ? 18.5 14.367 2.59 1 92.94 228 GLN B CA 1
ATOM 4181 C C . GLN B 1 228 ? 17.812 15.547 3.266 1 92.94 228 GLN B C 1
ATOM 4183 O O . GLN B 1 228 ? 18.281 16.688 3.174 1 92.94 228 GLN B O 1
ATOM 4188 N N . ILE B 1 229 ? 16.75 15.328 4.012 1 94 229 ILE B N 1
ATOM 4189 C CA . ILE B 1 229 ? 15.992 16.438 4.59 1 94 229 ILE B CA 1
ATOM 4190 C C . ILE B 1 229 ? 16.406 16.641 6.043 1 94 229 ILE B C 1
ATOM 4192 O O . ILE B 1 229 ? 15.773 17.406 6.77 1 94 229 ILE B O 1
ATOM 4196 N N . GLY B 1 230 ? 17.328 15.812 6.512 1 93.25 230 GLY B N 1
ATOM 4197 C CA . GLY B 1 230 ? 17.906 16 7.836 1 93.25 230 GLY B CA 1
ATOM 4198 C C . GLY B 1 230 ? 17.109 15.297 8.93 1 93.25 230 GLY B C 1
ATOM 4199 O O . GLY B 1 230 ? 17.25 15.633 10.109 1 93.25 230 GLY B O 1
ATOM 4200 N N . TRP B 1 231 ? 16.25 14.32 8.617 1 96 231 TRP B N 1
ATOM 4201 C CA . TRP B 1 231 ? 15.453 13.602 9.602 1 96 231 TRP B CA 1
ATOM 4202 C C . TRP B 1 231 ? 16.188 12.383 10.133 1 96 231 TRP B C 1
ATOM 4204 O O . TRP B 1 231 ? 15.844 11.844 11.18 1 96 231 TRP B O 1
ATOM 4214 N N . LEU B 1 232 ? 17.141 11.93 9.383 1 96.62 232 LEU B N 1
ATOM 4215 C CA . LEU B 1 232 ? 17.938 10.766 9.734 1 96.62 232 LEU B CA 1
ATOM 4216 C C . LEU B 1 232 ? 19.438 11.062 9.57 1 96.62 232 LEU B C 1
ATOM 4218 O O . LEU B 1 232 ? 19.844 11.664 8.578 1 96.62 232 LEU B O 1
ATOM 4222 N N . ALA B 1 233 ? 20.219 10.68 10.555 1 94.31 233 ALA B N 1
ATOM 4223 C CA . ALA B 1 233 ? 21.656 10.938 10.508 1 94.31 233 ALA B CA 1
ATOM 4224 C C . ALA B 1 233 ? 22.297 10.164 9.367 1 94.31 233 ALA B C 1
ATOM 4226 O O . ALA B 1 233 ? 21.781 9.133 8.922 1 94.31 233 ALA B O 1
ATOM 4227 N N . ARG B 1 234 ? 23.375 10.781 8.922 1 89.06 234 ARG B N 1
ATOM 4228 C CA . ARG B 1 234 ? 24.172 10.117 7.883 1 89.06 234 ARG B CA 1
ATOM 4229 C C . ARG B 1 234 ? 25.391 9.438 8.477 1 89.06 234 ARG B C 1
ATOM 4231 O O . ARG B 1 234 ? 25.828 9.781 9.578 1 89.06 234 ARG B O 1
ATOM 4238 N N . SER B 1 235 ? 25.766 8.445 7.809 1 71.69 235 SER B N 1
ATOM 4239 C CA . SER B 1 235 ? 27.047 7.875 8.25 1 71.69 235 SER B CA 1
ATOM 4240 C C . SER B 1 235 ? 28.203 8.828 7.973 1 71.69 235 SER B C 1
ATOM 4242 O O . SER B 1 235 ? 28.109 9.695 7.105 1 71.69 235 SER B O 1
ATOM 4244 N N . THR B 1 236 ? 29.219 9.203 8.711 1 56.88 236 THR B N 1
ATOM 4245 C CA . THR B 1 236 ? 30.328 10.141 8.68 1 56.88 236 THR B CA 1
ATOM 4246 C C . THR B 1 236 ? 30.719 10.477 7.238 1 56.88 236 THR B C 1
ATOM 4248 O O . THR B 1 236 ? 31.203 11.57 6.961 1 56.88 236 THR B O 1
ATOM 4251 N N . SER B 1 237 ? 31.156 9.562 6.41 1 45.56 237 SER B N 1
ATOM 4252 C CA . SER B 1 237 ? 32.094 9.898 5.34 1 45.56 237 SER B CA 1
ATOM 4253 C C . SER B 1 237 ? 31.391 10.656 4.215 1 45.56 237 SER B C 1
ATOM 4255 O O . SER B 1 237 ? 32.031 11.461 3.518 1 45.56 237 SER B O 1
ATOM 4257 N N . GLU B 1 238 ? 30.406 10.133 3.574 1 44.25 238 GLU B N 1
ATOM 4258 C CA . GLU B 1 238 ? 30.297 10.422 2.146 1 44.25 238 GLU B CA 1
ATOM 4259 C C . GLU B 1 238 ? 29.422 11.656 1.899 1 44.25 238 GLU B C 1
ATOM 4261 O O . GLU B 1 238 ? 29.672 12.414 0.959 1 44.25 238 GLU B O 1
ATOM 4266 N N . ASP B 1 239 ? 28.031 11.68 2.076 1 45.47 239 ASP B N 1
ATOM 4267 C CA . ASP B 1 239 ? 27.172 12.562 1.277 1 45.47 239 ASP B CA 1
ATOM 4268 C C . ASP B 1 239 ? 26.734 13.773 2.086 1 45.47 239 ASP B C 1
ATOM 4270 O O . ASP B 1 239 ? 26.203 13.633 3.191 1 45.47 239 ASP B O 1
ATOM 4274 N N . GLU B 1 240 ? 27.406 14.875 1.883 1 41.19 240 GLU B N 1
ATOM 4275 C CA . GLU B 1 240 ? 27.016 16.188 2.383 1 41.19 240 GLU B CA 1
ATOM 4276 C C . GLU B 1 240 ? 25.5 16.391 2.295 1 41.19 240 GLU B C 1
ATOM 4278 O O . GLU B 1 240 ? 24.891 16.094 1.267 1 41.19 240 GLU B O 1
ATOM 4283 N N . PRO B 1 241 ? 24.922 16.484 3.441 1 42.75 241 PRO B N 1
ATOM 4284 C CA . PRO B 1 241 ? 23.484 16.766 3.383 1 42.75 241 PRO B CA 1
ATOM 4285 C C . PRO B 1 241 ? 23.156 17.922 2.438 1 42.75 241 PRO B C 1
ATOM 4287 O O . PRO B 1 241 ? 23.984 18.812 2.234 1 42.75 241 PRO B O 1
ATOM 4290 N N . SER B 1 242 ? 22.281 17.656 1.533 1 42.62 242 SER B N 1
ATOM 4291 C CA . SER B 1 242 ? 21.719 18.875 0.962 1 42.62 242 SER B CA 1
ATOM 4292 C C . SER B 1 242 ? 21.359 19.875 2.051 1 42.62 242 SER B C 1
ATOM 4294 O O . SER B 1 242 ? 21.234 19.516 3.223 1 42.62 242 SER B O 1
ATOM 4296 N N . SER B 1 243 ? 21.266 21.203 1.776 1 40.38 243 SER B N 1
ATOM 4297 C CA . SER B 1 243 ? 21.016 22.328 2.668 1 40.38 243 SER B CA 1
ATOM 4298 C C . SER B 1 243 ? 19.922 22 3.682 1 40.38 243 SER B C 1
ATOM 4300 O O . SER B 1 243 ? 18.859 21.5 3.314 1 40.38 243 SER B O 1
ATOM 4302 N N . PRO B 1 244 ? 20.438 21.766 4.926 1 42.62 244 PRO B N 1
ATOM 4303 C CA . PRO B 1 244 ? 19.344 21.672 5.906 1 42.62 244 PRO B CA 1
ATOM 4304 C C . PRO B 1 244 ? 18.188 22.594 5.586 1 42.62 244 PRO B C 1
ATOM 4306 O O . PRO B 1 244 ? 18.391 23.703 5.062 1 42.62 244 PRO B O 1
ATOM 4309 N N . VAL B 1 245 ? 17.109 22.109 5.199 1 44.22 245 VAL B N 1
ATOM 4310 C CA . VAL B 1 245 ? 15.969 23 4.98 1 44.22 245 VAL B CA 1
ATOM 4311 C C . VAL B 1 245 ? 15.82 23.953 6.16 1 44.22 245 VAL B C 1
ATOM 4313 O O . VAL B 1 245 ? 15.969 23.547 7.316 1 44.22 245 VAL B O 1
ATOM 4316 N N . ALA B 1 246 ? 15.953 25.188 5.977 1 43.28 246 ALA B N 1
ATOM 4317 C CA . ALA B 1 246 ? 15.766 26.312 6.891 1 43.28 246 ALA B CA 1
ATOM 4318 C C . ALA B 1 246 ? 14.484 2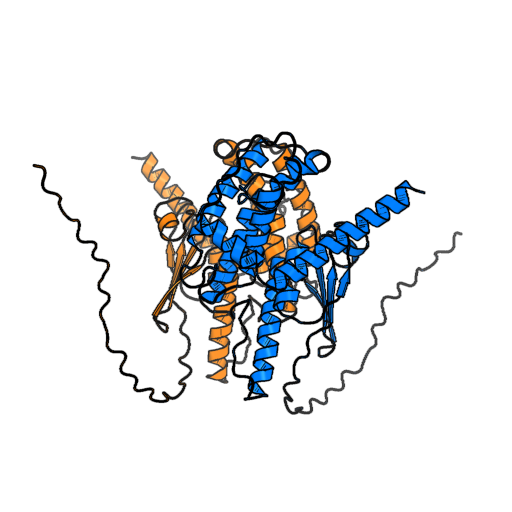6.141 7.699 1 43.28 246 ALA B C 1
ATOM 4320 O O . ALA B 1 246 ? 13.414 25.875 7.145 1 43.28 246 ALA B O 1
ATOM 4321 N N . GLY B 1 247 ? 14.586 25.984 9.062 1 49.28 247 GLY B N 1
ATOM 4322 C CA . GLY B 1 247 ? 13.516 26.047 10.039 1 49.28 247 GLY B CA 1
ATOM 4323 C C . GLY B 1 247 ? 13.219 24.703 10.672 1 49.28 247 GLY B C 1
ATOM 4324 O O . GLY B 1 247 ? 12.367 24.594 11.562 1 49.28 247 GLY B O 1
ATOM 4325 N N . ASP B 1 248 ? 13.578 23.609 9.898 1 53.84 248 ASP B N 1
ATOM 4326 C CA . ASP B 1 248 ? 13.273 22.359 10.57 1 53.84 248 ASP B CA 1
ATOM 4327 C C . ASP B 1 248 ? 14.242 22.094 11.711 1 53.84 248 ASP B C 1
ATOM 4329 O O . ASP B 1 248 ? 15.43 21.844 11.484 1 53.84 248 ASP B O 1
ATOM 4333 N N . THR B 1 249 ? 14 22.547 12.859 1 58.72 249 THR B N 1
ATOM 4334 C CA . THR B 1 249 ? 14.781 22.484 14.094 1 58.72 249 THR B CA 1
ATOM 4335 C C . THR B 1 249 ? 14.773 21.062 14.656 1 58.72 249 THR B C 1
ATOM 4337 O O . THR B 1 249 ? 15.234 20.828 15.773 1 58.72 249 THR B O 1
ATOM 4340 N N . THR B 1 250 ? 14.219 20.125 13.773 1 71.69 250 THR B N 1
ATOM 4341 C CA . THR B 1 250 ? 14.109 18.828 14.414 1 71.69 250 THR B CA 1
ATOM 4342 C C . THR B 1 250 ? 15.43 18.062 14.32 1 71.69 250 THR B C 1
ATOM 4344 O O . THR B 1 250 ? 16.109 18.109 13.297 1 71.69 250 THR B O 1
ATOM 4347 N N . MET B 1 251 ? 15.961 17.594 15.469 1 87.19 251 MET B N 1
ATOM 4348 C CA . MET B 1 251 ? 17.172 16.797 15.562 1 87.19 251 MET B CA 1
ATOM 4349 C C . MET B 1 251 ? 17.031 15.5 14.766 1 87.19 251 MET B C 1
ATOM 4351 O O . MET B 1 251 ? 16.016 14.812 14.859 1 87.19 251 MET B O 1
ATOM 4355 N N . PRO B 1 252 ? 18.016 15.219 13.953 1 93.81 252 PRO B N 1
ATOM 4356 C CA . PRO B 1 252 ? 17.969 13.953 13.211 1 93.81 252 PRO B CA 1
ATOM 4357 C C . PRO B 1 252 ? 17.953 12.734 14.133 1 93.81 252 PRO B C 1
ATOM 4359 O O . PRO B 1 252 ? 18.609 12.742 15.188 1 93.81 252 PRO B O 1
ATOM 4362 N N . LYS B 1 253 ? 17.172 11.781 13.719 1 96.06 253 LYS B N 1
ATOM 4363 C CA . LYS B 1 253 ? 17.266 10.484 14.391 1 96.06 253 LYS B CA 1
ATOM 4364 C C . LYS B 1 253 ? 18.656 9.867 14.18 1 96.06 253 LYS B C 1
ATOM 4366 O O . LYS B 1 253 ? 19.203 9.922 13.078 1 96.06 253 LYS B O 1
ATOM 4371 N N . SER B 1 254 ? 19.188 9.273 15.227 1 95.06 254 SER B N 1
ATOM 4372 C CA . SER B 1 254 ? 20.469 8.602 15.117 1 95.06 254 SER B CA 1
ATOM 4373 C C . SER B 1 254 ? 20.391 7.379 14.211 1 95.06 254 SER B C 1
ATOM 4375 O O . SER B 1 254 ? 19.359 6.711 14.156 1 95.06 254 SER B O 1
ATOM 4377 N N . LEU B 1 255 ? 21.438 7.129 13.523 1 95.38 255 LEU B N 1
ATOM 4378 C CA . LEU B 1 255 ? 21.562 5.957 12.664 1 95.38 255 LEU B CA 1
ATOM 4379 C C . LEU B 1 255 ? 22.141 4.773 13.43 1 95.38 255 LEU B C 1
ATOM 4381 O O . LEU B 1 255 ? 23.328 4.766 13.758 1 95.38 255 LEU B O 1
ATOM 4385 N N . SER B 1 256 ? 21.312 3.771 13.703 1 95.44 256 SER B N 1
ATOM 4386 C CA . SER B 1 256 ? 21.812 2.592 14.406 1 95.44 256 SER B CA 1
ATOM 4387 C C . SER B 1 256 ? 22.828 1.831 13.555 1 95.44 256 SER B C 1
ATOM 4389 O O . SER B 1 256 ? 22.797 1.898 12.328 1 95.44 256 SER B O 1
ATOM 4391 N N . PRO B 1 257 ? 23.766 1.069 14.188 1 94.94 257 PRO B N 1
ATOM 4392 C CA . PRO B 1 257 ? 24.719 0.275 13.406 1 94.94 257 PRO B CA 1
ATOM 4393 C C . PRO B 1 257 ? 24.031 -0.719 12.469 1 94.94 257 PRO B C 1
ATOM 4395 O O . PRO B 1 257 ? 24.5 -0.937 11.352 1 94.94 257 PRO B O 1
ATOM 4398 N N . LYS B 1 258 ? 22.969 -1.273 12.938 1 95.75 258 LYS B N 1
ATOM 4399 C CA . LYS B 1 258 ? 22.25 -2.24 12.117 1 95.75 258 LYS B CA 1
ATOM 4400 C C . LYS B 1 258 ? 21.688 -1.581 10.859 1 95.75 258 LYS B C 1
ATOM 4402 O O . LYS B 1 258 ? 21.812 -2.115 9.758 1 95.75 258 LYS B O 1
ATOM 4407 N N . LEU B 1 259 ? 21.031 -0.448 11.039 1 97.12 259 LEU B N 1
ATOM 4408 C CA . LEU B 1 259 ? 20.469 0.271 9.898 1 97.12 259 LEU B CA 1
ATOM 4409 C C . LEU B 1 259 ? 21.562 0.799 8.984 1 97.12 259 LEU B C 1
ATOM 4411 O O . LEU B 1 259 ? 21.406 0.799 7.762 1 97.12 259 LEU B O 1
ATOM 4415 N N . ALA B 1 260 ? 22.672 1.249 9.57 1 96.31 260 ALA B N 1
ATOM 4416 C CA . ALA B 1 260 ? 23.812 1.723 8.781 1 96.31 260 ALA B CA 1
ATOM 4417 C C . ALA B 1 260 ? 24.344 0.617 7.879 1 96.31 260 ALA B C 1
ATOM 4419 O O . ALA B 1 260 ? 24.625 0.849 6.699 1 96.31 260 ALA B O 1
ATOM 4420 N N . SER B 1 261 ? 24.547 -0.542 8.469 1 96.31 261 SER B N 1
ATOM 4421 C CA . SER B 1 261 ? 25.016 -1.69 7.703 1 96.31 261 SER B CA 1
ATOM 4422 C C . SER B 1 261 ? 24.031 -2.066 6.598 1 96.31 261 SER B C 1
ATOM 4424 O O . SER B 1 261 ? 24.453 -2.371 5.477 1 96.31 261 SER B O 1
ATOM 4426 N N . TYR B 1 262 ? 22.797 -2.061 6.922 1 97.88 262 TYR B N 1
ATOM 4427 C CA . TYR B 1 262 ? 21.719 -2.357 5.977 1 97.88 262 TYR B CA 1
ATOM 4428 C C . TYR B 1 262 ? 21.766 -1.404 4.785 1 97.88 262 TYR B C 1
ATOM 4430 O O . TYR B 1 262 ? 21.734 -1.84 3.633 1 97.88 262 TYR B O 1
ATOM 4438 N N . LEU B 1 263 ? 21.828 -0.107 5.039 1 97.44 263 LEU B N 1
ATOM 4439 C CA . LEU B 1 263 ? 21.844 0.898 3.98 1 97.44 263 LEU B CA 1
ATOM 4440 C C . LEU B 1 263 ? 23.125 0.797 3.156 1 97.44 263 LEU B C 1
ATOM 4442 O O . LEU B 1 263 ? 23.094 0.96 1.934 1 97.44 263 LEU B O 1
ATOM 4446 N N . ALA B 1 264 ? 24.266 0.502 3.812 1 96.19 264 ALA B N 1
ATOM 4447 C CA . ALA B 1 264 ? 25.531 0.326 3.102 1 96.19 264 ALA B CA 1
ATOM 4448 C C . ALA B 1 264 ? 25.453 -0.853 2.135 1 96.19 264 ALA B C 1
ATOM 4450 O O . ALA B 1 264 ? 25.938 -0.767 1.002 1 96.19 264 ALA B O 1
ATOM 4451 N N . GLN B 1 265 ? 24.875 -1.938 2.57 1 96.31 265 GLN B N 1
ATOM 4452 C CA . GLN B 1 265 ? 24.703 -3.115 1.725 1 96.31 265 GLN B CA 1
ATOM 4453 C C . GLN B 1 265 ? 23.828 -2.812 0.522 1 96.31 265 GLN B C 1
ATOM 4455 O O . GLN B 1 265 ? 24.094 -3.268 -0.59 1 96.31 265 GLN B O 1
ATOM 4460 N N . SER B 1 266 ? 22.75 -2.066 0.781 1 95.81 266 SER B N 1
ATOM 4461 C CA . SER B 1 266 ? 21.844 -1.692 -0.297 1 95.81 266 SER B CA 1
ATOM 4462 C C . SER B 1 266 ? 22.547 -0.845 -1.35 1 95.81 266 SER B C 1
ATOM 4464 O O . SER B 1 266 ? 22.359 -1.054 -2.549 1 95.81 266 SER B O 1
ATOM 4466 N N . ARG B 1 267 ? 23.438 0.013 -0.957 1 95.5 267 ARG B N 1
ATOM 4467 C CA . ARG B 1 267 ? 24.125 0.944 -1.85 1 95.5 267 ARG B CA 1
ATOM 4468 C C . ARG B 1 267 ? 25.203 0.238 -2.652 1 95.5 267 ARG B C 1
ATOM 4470 O O . ARG B 1 267 ? 25.641 0.737 -3.691 1 95.5 267 ARG B O 1
ATOM 4477 N N . ARG B 1 268 ? 25.656 -0.879 -2.148 1 96.69 268 ARG B N 1
ATOM 4478 C CA . ARG B 1 268 ? 26.75 -1.593 -2.805 1 96.69 268 ARG B CA 1
ATOM 4479 C C . ARG B 1 268 ? 26.219 -2.469 -3.938 1 96.69 268 ARG B C 1
ATOM 4481 O O . ARG B 1 268 ? 27 -2.949 -4.766 1 96.69 268 ARG B O 1
ATOM 4488 N N . ARG B 1 269 ? 24.969 -2.631 -3.971 1 97.38 269 ARG B N 1
ATOM 4489 C CA . ARG B 1 269 ? 24.406 -3.469 -5.027 1 97.38 269 ARG B CA 1
ATOM 4490 C C . ARG B 1 269 ? 24.656 -2.85 -6.402 1 97.38 269 ARG B C 1
ATOM 4492 O O . ARG B 1 269 ? 24.516 -1.637 -6.574 1 97.38 269 ARG B O 1
ATOM 4499 N N . LYS B 1 270 ? 25 -3.676 -7.363 1 97.88 270 LYS B N 1
ATOM 4500 C CA . LYS B 1 270 ? 25.297 -3.215 -8.719 1 97.88 270 LYS B CA 1
ATOM 4501 C C . LYS B 1 270 ? 24.125 -2.445 -9.312 1 97.88 270 LYS B C 1
ATOM 4503 O O . LYS B 1 270 ? 24.328 -1.424 -9.977 1 97.88 270 LYS B O 1
ATOM 4508 N N . ALA B 1 271 ? 22.922 -2.896 -9.125 1 98.06 271 ALA B N 1
ATOM 4509 C CA . ALA B 1 271 ? 21.719 -2.27 -9.672 1 98.06 271 ALA B CA 1
ATOM 4510 C C . ALA B 1 271 ? 21.516 -0.876 -9.078 1 98.06 271 ALA B C 1
ATOM 4512 O O . ALA B 1 271 ? 21.062 0.039 -9.773 1 98.06 271 ALA B O 1
ATOM 4513 N N . PHE B 1 272 ? 21.781 -0.694 -7.793 1 98.38 272 PHE B N 1
ATOM 4514 C CA . PHE B 1 272 ? 21.703 0.629 -7.188 1 98.38 272 PHE B CA 1
ATOM 4515 C C . PHE B 1 272 ? 22.688 1.585 -7.832 1 98.38 272 PHE B C 1
ATOM 4517 O O . PHE B 1 272 ? 22.344 2.721 -8.164 1 98.38 272 PHE B O 1
ATOM 4524 N N . ILE B 1 273 ? 23.891 1.124 -7.934 1 97.94 273 ILE B N 1
ATOM 4525 C CA . ILE B 1 273 ? 24.969 1.944 -8.492 1 97.94 273 ILE B CA 1
ATOM 4526 C C . ILE B 1 273 ? 24.578 2.402 -9.898 1 97.94 273 ILE B C 1
ATOM 4528 O O . ILE B 1 273 ? 24.688 3.586 -10.227 1 97.94 273 ILE B O 1
ATOM 4532 N N . THR B 1 274 ? 24.109 1.471 -10.695 1 97.56 274 THR B N 1
ATOM 4533 C CA . THR B 1 274 ? 23.688 1.8 -12.055 1 97.56 274 THR B CA 1
ATOM 4534 C C . THR B 1 274 ? 22.547 2.807 -12.039 1 97.56 274 THR B C 1
ATOM 4536 O O . THR B 1 274 ? 22.578 3.793 -12.781 1 97.56 274 THR B O 1
ATOM 4539 N N . ALA B 1 275 ? 21.5 2.6 -11.219 1 97.56 275 ALA B N 1
ATOM 4540 C CA . ALA B 1 275 ? 20.359 3.504 -11.109 1 97.56 275 ALA B CA 1
ATOM 4541 C C . ALA B 1 275 ? 20.797 4.898 -10.672 1 97.56 275 ALA B C 1
ATOM 4543 O O . ALA B 1 275 ? 20.281 5.902 -11.172 1 97.56 275 ALA B O 1
ATOM 4544 N N . ASN B 1 276 ? 21.719 4.898 -9.727 1 96.69 276 ASN B N 1
ATOM 4545 C CA . ASN B 1 276 ? 22.203 6.172 -9.203 1 96.69 276 ASN B CA 1
ATOM 4546 C C . ASN B 1 276 ? 23 6.934 -10.258 1 96.69 276 ASN B C 1
ATOM 4548 O O . ASN B 1 276 ? 22.984 8.164 -10.289 1 96.69 276 ASN B O 1
ATOM 4552 N N . GLU B 1 277 ? 23.734 6.227 -11.086 1 96.19 277 GLU B N 1
ATOM 4553 C CA . GLU B 1 277 ? 24.453 6.867 -12.188 1 96.19 277 GLU B CA 1
ATOM 4554 C C . GLU B 1 277 ? 23.484 7.488 -13.188 1 96.19 277 GLU B C 1
ATOM 4556 O O . GLU B 1 277 ? 23.703 8.594 -13.672 1 96.19 277 GLU B O 1
ATOM 4561 N N . LEU B 1 278 ? 22.422 6.793 -13.461 1 95.06 278 LEU B N 1
ATOM 4562 C CA . LEU B 1 278 ? 21.391 7.309 -14.352 1 95.06 278 LEU B CA 1
ATOM 4563 C C . LEU B 1 278 ? 20.75 8.562 -13.773 1 95.06 278 LEU B C 1
ATOM 4565 O O . LEU B 1 278 ? 20.484 9.523 -14.508 1 95.06 278 LEU B O 1
ATOM 4569 N N . ARG B 1 279 ? 20.469 8.547 -12.508 1 94.81 279 ARG B N 1
ATOM 4570 C CA . ARG B 1 279 ? 19.906 9.703 -11.82 1 94.81 279 ARG B CA 1
ATOM 4571 C C . ARG B 1 279 ? 20.828 10.906 -11.914 1 94.81 279 ARG B C 1
ATOM 4573 O O . ARG B 1 279 ? 20.391 12.023 -12.188 1 94.81 279 ARG B O 1
ATOM 4580 N N . LYS B 1 280 ? 22.172 10.688 -11.688 1 91.88 280 LYS B N 1
ATOM 4581 C CA . LYS B 1 280 ? 23.156 11.758 -11.727 1 91.88 280 LYS B CA 1
ATOM 4582 C C . LYS B 1 280 ? 23.266 12.359 -13.125 1 91.88 280 LYS B C 1
ATOM 4584 O O . LYS B 1 280 ? 23.484 13.562 -13.281 1 91.88 280 LYS B O 1
ATOM 4589 N N . GLU B 1 281 ? 23.172 11.539 -14.078 1 88.19 281 GLU B N 1
ATOM 4590 C CA . GLU B 1 281 ? 23.219 12.008 -15.461 1 88.19 281 GLU B CA 1
ATOM 4591 C C . GLU B 1 281 ? 22.047 12.945 -15.766 1 88.19 281 GLU B C 1
ATOM 4593 O O . GLU B 1 281 ? 22.203 13.906 -16.516 1 88.19 281 GLU B O 1
ATOM 4598 N N . GLN B 1 282 ? 20.922 12.688 -15.203 1 84.12 282 GLN B N 1
ATOM 4599 C CA . GLN B 1 282 ? 19.75 13.539 -15.383 1 84.12 282 GLN B CA 1
ATOM 4600 C C . GLN B 1 282 ? 19.953 14.906 -14.734 1 84.12 282 GLN B C 1
ATOM 4602 O O . GLN B 1 282 ? 19.516 15.922 -15.266 1 84.12 282 GLN B O 1
ATOM 4607 N N . VAL B 1 283 ? 20.641 14.859 -13.641 1 73.12 283 VAL B N 1
ATOM 4608 C CA . VAL B 1 283 ? 20.891 16.109 -12.93 1 73.12 283 VAL B CA 1
ATOM 4609 C C . VAL B 1 283 ? 21.922 16.938 -13.695 1 73.12 283 VAL B C 1
ATOM 4611 O O . VAL B 1 283 ? 21.766 18.156 -13.797 1 73.12 283 VAL B O 1
ATOM 4614 N N . SER B 1 284 ? 22.891 16.234 -14.289 1 71.88 284 SER B N 1
ATOM 4615 C CA . SER B 1 284 ? 23.906 16.938 -15.055 1 71.88 284 SER B CA 1
ATOM 4616 C C . SER B 1 284 ? 23.328 17.531 -16.344 1 71.88 284 SER B C 1
ATOM 4618 O O . SER B 1 284 ? 23.703 18.625 -16.734 1 71.88 284 SER B O 1
ATOM 4620 N N . GLU B 1 285 ? 22.469 16.766 -16.906 1 68.75 285 GLU B N 1
ATOM 4621 C CA . GLU B 1 285 ? 21.828 17.25 -18.125 1 68.75 285 GLU B CA 1
ATOM 4622 C C . GLU B 1 285 ? 20.984 18.484 -17.844 1 68.75 285 GLU B C 1
ATOM 4624 O O . GLU B 1 285 ? 20.953 19.422 -18.656 1 68.75 285 GLU B O 1
ATOM 4629 N N . ARG B 1 286 ? 20.359 18.547 -16.688 1 63.56 286 ARG B N 1
ATOM 4630 C CA . ARG B 1 286 ? 19.562 19.703 -16.281 1 63.56 286 ARG B CA 1
ATOM 4631 C C . ARG B 1 286 ? 20.422 20.922 -16.016 1 63.56 286 ARG B C 1
ATOM 4633 O O . ARG B 1 286 ? 20.078 22.031 -16.422 1 63.56 286 ARG B O 1
ATOM 4640 N N . LYS B 1 287 ? 21.531 20.609 -15.352 1 61.44 287 LYS B N 1
ATOM 4641 C CA . LYS B 1 287 ? 22.453 21.688 -15.055 1 61.44 287 LYS B CA 1
ATOM 4642 C C . LYS B 1 287 ? 23.094 22.234 -16.328 1 61.44 287 LYS B C 1
ATOM 4644 O O . LYS B 1 287 ? 23.297 23.453 -16.453 1 61.44 287 LYS B O 1
ATOM 4649 N N . GLY B 1 288 ? 23.406 21.266 -17.188 1 55.66 288 GLY B N 1
ATOM 4650 C CA . GLY B 1 288 ? 23.969 21.688 -18.469 1 55.66 288 GLY B CA 1
ATOM 4651 C C . GLY B 1 288 ? 22.984 22.516 -19.297 1 55.66 288 GLY B C 1
ATOM 4652 O O . GLY B 1 288 ? 23.375 23.516 -19.891 1 55.66 288 GLY B O 1
ATOM 4653 N N . LYS B 1 289 ? 21.766 22.172 -19.297 1 58.72 289 LYS B N 1
ATOM 4654 C CA . LYS B 1 289 ? 20.75 22.922 -20.047 1 58.72 289 LYS B CA 1
ATOM 4655 C C . LYS B 1 289 ? 20.5 24.281 -19.406 1 58.72 289 LYS B C 1
ATOM 4657 O O . LYS B 1 289 ? 20.266 25.266 -20.109 1 58.72 289 LYS B O 1
ATOM 4662 N N . GLU B 1 290 ? 20.484 24.219 -18.109 1 52.22 290 GLU B N 1
ATOM 4663 C CA . GLU B 1 290 ? 20.312 25.484 -17.391 1 52.22 290 GLU B CA 1
ATOM 4664 C C . GLU B 1 290 ? 21.469 26.438 -17.656 1 52.22 290 GLU B C 1
ATOM 4666 O O . GLU B 1 290 ? 21.281 27.641 -17.797 1 52.22 290 GLU B O 1
ATOM 4671 N N . HIS B 1 291 ? 22.656 25.875 -17.719 1 51.97 291 HIS B N 1
ATOM 4672 C CA . HIS B 1 291 ? 23.844 26.656 -18.047 1 51.97 291 HIS B CA 1
ATOM 4673 C C . HIS B 1 291 ? 23.75 27.219 -19.469 1 51.97 291 HIS B C 1
ATOM 4675 O O . HIS B 1 291 ? 24.125 28.359 -19.703 1 51.97 291 HIS B O 1
ATOM 4681 N N . HIS B 1 292 ? 23.281 26.375 -20.297 1 48.41 292 HIS B N 1
ATOM 4682 C CA . HIS B 1 292 ? 23.141 26.828 -21.672 1 48.41 292 HIS B CA 1
ATOM 4683 C C . HIS B 1 292 ? 22.047 27.891 -21.781 1 48.41 292 HIS B C 1
ATOM 4685 O O . HIS B 1 292 ? 22.219 28.875 -22.516 1 48.41 292 HIS B O 1
ATOM 4691 N N . ARG B 1 293 ? 21.047 27.812 -21 1 49.19 293 ARG B N 1
ATOM 4692 C CA . ARG B 1 293 ? 19.969 28.797 -21 1 49.19 293 ARG B CA 1
ATOM 4693 C C . ARG B 1 293 ? 20.406 30.109 -20.359 1 49.19 293 ARG B C 1
ATOM 4695 O O . ARG B 1 293 ? 20 31.188 -20.781 1 49.19 293 ARG B O 1
ATOM 4702 N N . SER B 1 294 ? 21.172 30.031 -19.359 1 46.41 294 SER B N 1
ATOM 4703 C CA . SER B 1 294 ? 21.672 31.234 -18.703 1 46.41 294 SER B CA 1
ATOM 4704 C C . SER B 1 294 ? 22.656 31.984 -19.594 1 46.41 294 SER B C 1
ATOM 4706 O O . SER B 1 294 ? 22.922 33.156 -19.375 1 46.41 294 SER B O 1
ATOM 4708 N N . LYS B 1 295 ? 23.172 31.281 -20.531 1 51.22 295 LYS B N 1
ATOM 4709 C CA . LYS B 1 295 ? 24.094 31.906 -21.469 1 51.22 295 LYS B CA 1
ATOM 4710 C C . LYS B 1 295 ? 23.359 32.469 -22.672 1 51.22 295 LYS B C 1
ATOM 4712 O O . LYS B 1 295 ? 23.953 33.219 -23.469 1 51.22 295 LYS B O 1
ATOM 4717 N N . LEU B 1 296 ? 22.141 32.094 -22.844 1 36.84 296 LEU B N 1
ATOM 4718 C CA . LEU B 1 296 ? 21.391 32.719 -23.922 1 36.84 296 LEU B CA 1
ATOM 4719 C C . LEU B 1 296 ? 20.672 34 -23.438 1 36.84 296 LEU B C 1
ATOM 4721 O O . LEU B 1 296 ? 20.578 34.969 -24.172 1 36.84 296 LEU B O 1
#

InterPro domains:
  IPR004045 Glutathione S-transferase, N-terminal [PF13409] (50-111)
  IPR036249 Thioredoxin-like superfamily [SSF52833] (34-112)
  IPR036282 Glutathione S-transferase, C-terminal domain superfamily [SSF47616] (139-231)

pLDDT: mean 82.22, std 24.28, range [20.38, 98.88]

Organism: NCBI:txid267567

Solvent-accessible surface area (backbone atoms only — not comparable to full-atom values): 32632 Å² total; per-residue (Å²): 135,81,82,81,78,77,77,78,74,76,83,67,74,73,75,78,75,78,80,76,75,80,75,69,83,66,75,79,66,77,69,78,68,70,84,49,52,36,37,40,35,25,38,48,93,46,62,25,33,54,41,47,26,45,41,44,64,72,65,62,78,71,43,78,44,80,36,52,68,63,32,73,72,22,42,74,68,25,93,81,6,51,54,25,27,35,40,38,40,30,69,92,73,72,43,73,51,66,31,34,48,50,68,32,40,40,48,37,53,26,32,37,50,51,54,41,50,51,54,46,30,78,71,32,79,82,57,71,70,80,68,84,59,41,39,58,61,79,60,34,74,64,22,34,47,49,41,19,50,39,51,45,45,47,34,44,43,34,36,44,10,53,44,41,35,43,38,26,56,78,35,18,92,78,53,39,67,24,67,50,52,34,52,43,14,52,54,45,27,54,53,42,50,56,52,52,59,70,48,44,23,84,86,49,55,22,65,38,76,91,24,72,35,54,53,47,45,54,50,48,52,52,51,52,52,31,28,44,64,38,53,28,48,71,76,91,82,76,78,76,62,52,73,68,56,85,83,68,81,63,76,46,41,80,65,49,71,68,58,48,52,37,51,52,56,54,57,65,34,67,28,40,47,52,35,51,50,56,36,50,50,53,52,49,52,51,51,51,50,49,52,53,54,74,70,103,134,81,82,79,79,77,78,78,76,77,81,68,75,72,76,79,75,80,80,76,75,80,74,68,83,65,76,81,68,78,68,78,69,69,86,48,53,37,36,39,34,25,38,46,93,46,62,26,33,54,41,46,27,46,40,45,64,73,64,61,79,69,43,78,44,78,34,52,69,64,30,72,72,22,43,74,68,25,93,80,6,51,54,25,28,34,42,39,40,31,70,94,74,72,40,73,51,65,32,34,47,49,69,31,41,40,48,37,51,26,33,38,50,51,52,43,50,50,54,46,32,77,73,32,79,84,58,72,70,79,68,86,59,40,38,58,60,79,60,34,74,63,22,34,47,45,40,18,50,39,51,45,44,47,35,45,42,34,34,44,10,52,45,42,36,43,38,26,57,78,33,18,92,79,51,37,66,23,67,50,52,34,52,43,15,50,53,45,28,54,53,44,50,56,51,51,58,72,49,44,24,82,84,49,56,22,66,37,75,91,23,73,33,53,52,48,46,53,50,47,51,50,52,53,52,31,29,42,64,40,53,27,49,72,76,88,82,75,78,76,61,49,72,67,57,87,82,68,82,62,76,46,40,79,65,49,70,68,58,48,52,37,50,52,55,54,58,66,34,65,27,41,47,53,36,50,50,54,36,50,49,53,52,49,52,51,50,49,49,49,52,54,54,73,69,104